Protein AF-E8MZC1-F1 (afdb_monomer_lite)

Sequence (386 aa):
MKSILRFLSVFVLGLSFLLSACAGIAPTPTPTPLPTETATPQPTPTPEPTSTPAPTPTPTVDPCATQPERWTFSLPVDPISKQPYPNFWMNLSPACALKNLEPWIAFSMMIQNGYSIQEAAQTLGLEDNPYLAPLKEGKPQKYVRWFGIEEQKVDGFNLPGRYYWWLPSMYLPVDVRFYYFDADTDRYEARLVLWGCARNVNAKLADGVSPEAQKVVFQAVCAVRKYYPGVQSSWWEQDLPEGTAGGFTRKHIPGKRAFEPDETQYGEGVHAAKPDQPAYAGMLYYAYIGDGQWYYIGEDNAFDLMGFDSVEEMEAALQRNLELVPGSQVWDLQWLKQTYGVDARPVPQEYRTMLDHYKSDPAFKALVDKALEIQGEYSDRYEDKK

Secondary structure (DSSP, 8-state):
--SSTTSTTSSSSSSSSS----PPPPPPPPPPPP----------PPPP--PPPPPPPPP---TT-S-GGG-EEE--B-TTT-SB---S-BEEESGGGGGGGHHHHHHHHHHTEEEEHHHHHHHTT-TTSTTTHHHHTTPPPPEEEEEEE--EEETTEEEPPEEEE--TTSS--TT-EEEEEETTT-S---EEEEEEEEEEEEEEEE-SS-S-PEEEEEEEEEEEEEEEES-EEEEEE-PPPTTSTT----PPPP--------TTS----TTB--TT-SEEEEEEEEEEEETTEEEEEEEESSSS-EEESSHHHHHHHHHHHHHHSTT---B-HHHHHHHH-PPPPPPPHHHHHHHHHHHH-HHHHHHHHHHHHHHHHHHHHHHTT-

Foldseek 3Di:
DPPPVPPVPPVVVPPPPPPDDDDDDDDDDDDDDDDDDDDDDDPDPDDDPDPDPDPDPDPPPDQLDLDLVSKDWAFFQQPVVRHGDQALFTFIPPPSLCVQVVLVVLLVVQLQQFDFNVRSCVLSVNCPPPQNVCLVVVFFGWAWQKKKQPFDQHPNDTHHIDIDGDFPDRRDRRQKGKHKAAPVVQDDWKKKKWQGKHAFMWTWIDRVPDPDTDIDTFRMKTKIKIKDFHQIWMWMFDQDDPPPPPRDGPTQADDSPPVPQPPPQEDPDPFAGDRPFRMKMWIWMWTSDTDSHIGTRHTDCHYRIGGDNDPVVSVVVVVSSCVRHDPMDIDGQVNSCVPRVDHRDGDDPVNVVSVVCCVPPPVSVVVSVVVVVVVVVVVVVVVVVD

Organism: Anaerolinea thermophila (strain DSM 14523 / JCM 11388 / NBRC 100420 / UNI-1) (NCBI:txid926569)

pLDDT: mean 77.74, std 16.81, range [31.05, 97.62]

Radius of gyration: 30.44 Å; chains: 1; bounding box: 88×64×90 Å

Structure (mmCIF, N/CA/C/O backbone):
data_AF-E8MZC1-F1
#
_entry.id   AF-E8MZC1-F1
#
loop_
_atom_site.group_PDB
_atom_site.id
_atom_site.type_symbol
_atom_site.label_atom_id
_atom_site.label_alt_id
_atom_site.label_comp_id
_atom_site.label_asym_id
_atom_site.label_entity_id
_atom_site.label_seq_id
_atom_site.pdbx_PDB_ins_code
_atom_site.Cartn_x
_atom_site.Cartn_y
_atom_site.Cartn_z
_atom_site.occupancy
_atom_site.B_iso_or_equiv
_atom_site.auth_seq_id
_atom_site.auth_comp_id
_atom_site.auth_asym_id
_atom_site.auth_atom_id
_atom_site.pdbx_PDB_model_num
ATOM 1 N N . MET A 1 1 ? -40.788 7.373 -44.738 1.00 46.66 1 MET A N 1
ATOM 2 C CA . MET A 1 1 ? -40.338 6.138 -44.059 1.00 46.66 1 MET A CA 1
ATOM 3 C C . MET A 1 1 ? -41.460 5.640 -43.152 1.00 46.66 1 MET A C 1
ATOM 5 O O . MET A 1 1 ? -41.596 6.100 -42.033 1.00 46.66 1 MET A O 1
ATOM 9 N N . LYS A 1 2 ? -42.350 4.799 -43.693 1.00 45.41 2 LYS A N 1
ATOM 10 C CA . LYS A 1 2 ? -43.638 4.382 -43.095 1.00 45.41 2 LYS A CA 1
ATOM 11 C C . LYS A 1 2 ? -43.658 2.883 -42.721 1.00 45.41 2 LYS A C 1
ATOM 13 O O . LYS A 1 2 ? -44.724 2.294 -42.608 1.00 45.41 2 LYS A O 1
ATOM 18 N N . SER A 1 3 ? -42.485 2.263 -42.545 1.00 51.41 3 SER A N 1
ATOM 19 C CA . SER A 1 3 ? -42.350 0.797 -42.435 1.00 51.41 3 SER A CA 1
ATOM 20 C C . SER A 1 3 ? -41.828 0.273 -41.089 1.00 51.41 3 SER A C 1
ATOM 22 O O . SER A 1 3 ? -41.766 -0.937 -40.913 1.00 51.41 3 SER A O 1
ATOM 24 N N . ILE A 1 4 ? -41.485 1.137 -40.127 1.00 49.75 4 ILE A N 1
ATOM 25 C CA . ILE A 1 4 ? -4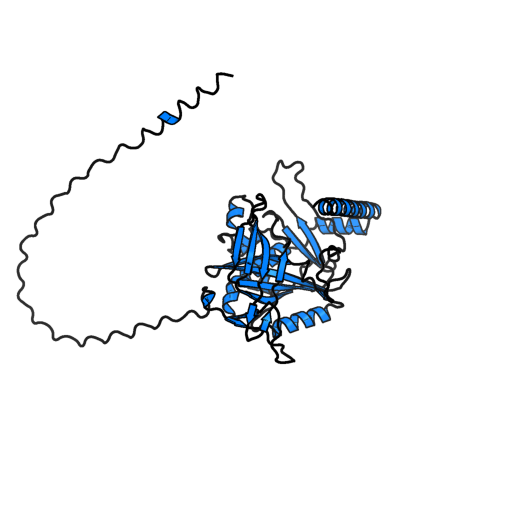0.963 0.704 -38.810 1.00 49.75 4 ILE A CA 1
ATOM 26 C C . ILE A 1 4 ? -42.061 0.686 -37.726 1.00 49.75 4 ILE A C 1
ATOM 28 O O . ILE A 1 4 ? -41.950 -0.014 -36.726 1.00 49.75 4 ILE A O 1
ATOM 32 N N . LEU A 1 5 ? -43.203 1.337 -37.970 1.00 44.84 5 LEU A N 1
ATOM 33 C CA . LEU A 1 5 ? -44.301 1.462 -37.000 1.00 44.84 5 LEU A CA 1
ATOM 34 C C . LEU A 1 5 ? -45.242 0.236 -36.928 1.00 44.84 5 LEU A C 1
ATOM 36 O O . LEU A 1 5 ? -46.257 0.285 -36.244 1.00 44.84 5 LEU A O 1
ATOM 40 N N . ARG A 1 6 ? -44.935 -0.864 -37.633 1.00 48.81 6 ARG A N 1
ATOM 41 C CA . ARG A 1 6 ? -45.749 -2.100 -37.630 1.00 48.81 6 ARG A CA 1
ATOM 42 C C . ARG A 1 6 ? -45.158 -3.252 -36.812 1.00 48.81 6 ARG A C 1
ATOM 44 O O . ARG A 1 6 ? -45.875 -4.210 -36.554 1.00 48.81 6 ARG A O 1
ATOM 51 N N . PHE A 1 7 ? -43.912 -3.148 -36.347 1.00 47.94 7 PHE A N 1
ATOM 52 C CA . PHE A 1 7 ? -43.284 -4.202 -35.535 1.00 47.94 7 PHE A CA 1
ATOM 53 C C . PHE A 1 7 ? -43.493 -4.043 -34.019 1.00 47.94 7 PHE A C 1
ATOM 55 O O . PHE A 1 7 ? -43.396 -5.020 -33.284 1.00 47.94 7 PHE A O 1
ATOM 62 N N . LEU A 1 8 ? -43.885 -2.856 -33.545 1.00 48.59 8 LEU A N 1
ATOM 63 C CA . LEU A 1 8 ? -44.157 -2.594 -32.123 1.00 48.59 8 LEU A CA 1
ATOM 64 C C . LEU A 1 8 ? -45.535 -3.083 -31.640 1.00 48.59 8 LEU A C 1
ATOM 66 O O . LEU A 1 8 ? -45.777 -3.130 -30.439 1.00 48.59 8 LEU A O 1
ATOM 70 N N . SER A 1 9 ? -46.427 -3.494 -32.547 1.00 45.75 9 SER A N 1
ATOM 71 C CA . SER A 1 9 ? -47.802 -3.877 -32.189 1.00 45.75 9 SER A CA 1
ATOM 72 C C . SER A 1 9 ? -48.004 -5.373 -31.909 1.00 45.75 9 SER A C 1
ATOM 74 O O . SER A 1 9 ? -49.088 -5.755 -31.479 1.00 45.75 9 SER A O 1
ATOM 76 N N . VAL A 1 10 ? -46.991 -6.219 -32.138 1.00 51.28 10 VAL A N 1
ATOM 77 C CA . VAL A 1 10 ? -47.081 -7.682 -31.930 1.00 51.28 10 VAL A CA 1
ATOM 78 C C . VAL A 1 10 ? -46.418 -8.124 -30.618 1.00 51.28 10 VAL A C 1
ATOM 80 O O . VAL A 1 10 ? -46.796 -9.147 -30.060 1.00 51.28 10 VAL A O 1
ATOM 83 N N . PHE A 1 11 ? -45.506 -7.328 -30.048 1.00 48.25 11 PHE A N 1
ATOM 84 C CA . PHE A 1 11 ? -44.816 -7.696 -28.801 1.00 48.25 11 PHE A CA 1
ATOM 85 C C . PHE A 1 11 ? -45.590 -7.338 -27.518 1.00 48.25 11 PHE A C 1
ATOM 87 O O . PHE A 1 11 ? -45.328 -7.907 -26.464 1.00 48.25 11 PHE A O 1
ATOM 94 N N . VAL A 1 12 ? -46.590 -6.451 -27.599 1.00 50.72 12 VAL A N 1
ATOM 95 C CA . VAL A 1 12 ? -47.402 -6.026 -26.436 1.00 50.72 12 VAL A CA 1
ATOM 96 C C . VAL A 1 12 ? -48.583 -6.977 -26.157 1.00 50.72 12 VAL A C 1
ATOM 98 O O . VAL A 1 12 ? -49.141 -6.962 -25.068 1.00 50.72 12 VAL A O 1
ATOM 101 N N . LEU A 1 13 ? -48.920 -7.881 -27.085 1.00 48.53 13 LEU A N 1
ATOM 102 C CA . LEU A 1 13 ? -49.998 -8.875 -26.923 1.00 48.53 13 LEU A CA 1
ATOM 103 C C . LEU A 1 13 ? -49.522 -10.252 -26.415 1.00 48.53 13 LEU A C 1
ATOM 105 O O . LEU A 1 13 ? -50.350 -11.121 -26.156 1.00 48.53 13 LEU A O 1
ATOM 109 N N . GLY A 1 14 ? -48.210 -10.454 -26.236 1.00 47.22 14 GLY A N 1
ATOM 110 C CA . GLY A 1 14 ? -47.628 -11.711 -25.738 1.00 47.22 14 GLY A CA 1
ATOM 111 C C . GLY A 1 14 ? -47.456 -11.795 -24.215 1.00 47.22 14 GLY A C 1
ATOM 112 O O . GLY A 1 14 ? -47.228 -12.880 -23.689 1.00 47.22 14 GLY A O 1
ATOM 113 N N . LEU A 1 15 ? -47.594 -10.679 -23.489 1.00 47.72 15 LEU A N 1
ATOM 114 C CA . LEU A 1 15 ? -47.349 -10.605 -22.039 1.00 47.72 15 LEU A CA 1
ATOM 115 C C . LEU A 1 15 ? -48.636 -10.657 -21.190 1.00 47.72 15 LEU A C 1
ATOM 117 O O . LEU A 1 15 ? -48.617 -10.339 -20.005 1.00 47.72 15 LEU A O 1
ATOM 121 N N . SER A 1 16 ? -49.765 -11.053 -21.787 1.00 49.75 16 SER A N 1
ATOM 122 C CA . SER A 1 16 ? -51.076 -11.115 -21.115 1.00 49.75 16 SER A CA 1
ATOM 123 C C . SER A 1 16 ? -51.612 -12.539 -20.914 1.00 49.75 16 SER A C 1
ATOM 125 O O . SER A 1 16 ? -52.768 -12.696 -20.538 1.00 49.75 16 SER A O 1
ATOM 127 N N . PHE A 1 17 ? -50.797 -13.582 -21.130 1.00 46.94 17 PHE A N 1
ATOM 128 C CA . PHE A 1 17 ? -51.248 -14.987 -21.106 1.00 46.94 17 PHE A CA 1
ATOM 129 C C . PHE A 1 17 ? -50.583 -15.885 -20.040 1.00 46.94 17 PHE A C 1
ATOM 131 O O . PHE A 1 17 ? -50.657 -17.105 -20.141 1.00 46.94 17 PHE A O 1
ATOM 138 N N . LEU A 1 18 ? -49.960 -15.312 -19.000 1.00 49.31 18 LEU A N 1
ATOM 139 C CA . LEU A 1 18 ? -49.282 -16.071 -17.924 1.00 49.31 18 LEU A CA 1
ATOM 140 C C . LEU A 1 18 ? -49.872 -15.865 -16.513 1.00 49.31 18 LEU A C 1
ATOM 142 O O . LEU A 1 18 ? -49.243 -16.218 -15.521 1.00 49.31 18 LEU A O 1
ATOM 146 N N . LEU A 1 19 ? -51.093 -15.336 -16.400 1.00 52.97 19 LEU A N 1
ATOM 147 C CA . LEU A 1 19 ? -51.801 -15.153 -15.121 1.00 52.97 19 LEU A CA 1
ATOM 148 C C . LEU A 1 19 ? -53.128 -15.922 -15.114 1.00 52.97 19 LEU A C 1
ATOM 150 O O . LEU A 1 19 ? -54.202 -15.338 -15.007 1.00 52.97 19 LEU A O 1
ATOM 154 N N . SER A 1 20 ? -53.075 -17.245 -15.262 1.00 57.31 20 SER A N 1
ATOM 155 C CA . SER A 1 20 ? -54.232 -18.092 -14.958 1.00 57.31 20 SER A CA 1
ATOM 156 C C . SER A 1 20 ? -53.811 -19.540 -14.736 1.00 57.31 20 SER A C 1
ATOM 158 O O . SER A 1 20 ? -53.676 -20.287 -15.697 1.00 57.31 20 SER A O 1
ATOM 160 N N . ALA A 1 21 ? -53.558 -19.907 -13.475 1.00 47.59 21 ALA A N 1
ATOM 161 C CA . ALA A 1 21 ? -53.802 -21.244 -12.919 1.00 47.59 21 ALA A CA 1
ATOM 162 C C . ALA A 1 21 ? -53.149 -21.379 -11.534 1.00 47.59 21 ALA A C 1
ATOM 164 O O . ALA A 1 21 ? -51.962 -21.663 -11.431 1.00 47.59 21 ALA A O 1
ATOM 165 N N . CYS A 1 22 ? -53.934 -21.251 -10.465 1.00 52.25 22 CYS A N 1
ATOM 166 C CA . CYS A 1 22 ? -53.943 -22.293 -9.439 1.00 52.25 22 CYS A CA 1
ATOM 167 C C . CYS A 1 22 ? -55.218 -22.164 -8.605 1.00 52.25 22 CYS A C 1
ATOM 169 O O . CYS A 1 22 ? -55.454 -21.166 -7.927 1.00 52.25 22 CYS A O 1
ATOM 171 N N . ALA A 1 23 ? -56.074 -23.167 -8.773 1.00 48.72 23 ALA A N 1
ATOM 172 C CA . ALA A 1 23 ? -57.385 -23.287 -8.173 1.00 48.72 23 ALA A CA 1
ATOM 173 C C . ALA A 1 23 ? -57.288 -23.752 -6.715 1.00 48.72 23 ALA A C 1
ATOM 175 O O . ALA A 1 23 ? -56.291 -24.333 -6.287 1.00 48.72 23 ALA A O 1
ATOM 176 N N . GLY A 1 24 ? -58.352 -23.464 -5.967 1.00 51.66 24 GLY A N 1
ATOM 177 C CA . GLY A 1 24 ? -58.441 -23.659 -4.529 1.00 51.66 24 GLY A CA 1
ATOM 178 C C . GLY A 1 24 ? -58.337 -25.116 -4.089 1.00 51.66 24 GLY A C 1
ATOM 179 O O . GLY A 1 24 ? -58.948 -26.015 -4.665 1.00 51.66 24 GLY A O 1
ATOM 180 N N . ILE A 1 25 ? -57.595 -25.310 -3.004 1.00 50.88 25 ILE A N 1
ATOM 181 C CA . ILE A 1 25 ? -57.568 -26.545 -2.228 1.00 50.88 25 ILE A CA 1
ATOM 182 C C . ILE A 1 25 ? -58.663 -26.424 -1.163 1.00 50.88 25 ILE A C 1
ATOM 184 O O . ILE A 1 25 ? -58.665 -25.493 -0.357 1.00 50.88 25 ILE A O 1
ATOM 188 N N . ALA A 1 26 ? -59.619 -27.351 -1.201 1.00 63.28 26 ALA A N 1
ATOM 189 C CA . ALA A 1 26 ? -60.688 -27.473 -0.220 1.00 63.28 26 ALA A CA 1
ATOM 190 C C . ALA A 1 26 ? -60.129 -27.965 1.132 1.00 63.28 26 ALA A C 1
ATOM 192 O O . ALA A 1 26 ? -59.286 -28.865 1.139 1.00 63.28 26 ALA A O 1
ATOM 193 N N . PRO A 1 27 ? -60.585 -27.422 2.277 1.00 58.12 27 PRO A N 1
ATOM 194 C CA . PRO A 1 27 ? -60.158 -27.902 3.584 1.00 58.12 27 PRO A CA 1
ATOM 195 C C . PRO A 1 27 ? -60.744 -29.291 3.872 1.00 58.12 27 PRO A C 1
ATOM 197 O O . PRO A 1 27 ? -61.958 -29.492 3.880 1.00 58.12 27 PRO A O 1
ATOM 200 N N . THR A 1 28 ? -59.855 -30.251 4.115 1.00 64.69 28 THR A N 1
ATOM 201 C CA . THR A 1 28 ? -60.167 -31.609 4.571 1.00 64.69 28 THR A CA 1
ATOM 202 C C . THR A 1 28 ? -60.816 -31.564 5.963 1.00 64.69 28 THR A C 1
ATOM 204 O O . THR A 1 28 ? -60.311 -30.846 6.829 1.00 64.69 28 THR A O 1
ATOM 207 N N . PRO A 1 29 ? -61.909 -32.308 6.225 1.00 60.03 29 PRO A N 1
ATOM 208 C CA . PRO A 1 29 ? -62.540 -32.331 7.540 1.00 60.03 29 PRO A CA 1
ATOM 209 C C . PRO A 1 29 ? -61.617 -32.957 8.591 1.00 60.03 29 PRO A C 1
ATOM 211 O O . PRO A 1 29 ? -61.135 -34.081 8.444 1.00 60.03 29 PRO A O 1
ATOM 214 N N . THR A 1 30 ? -61.396 -32.206 9.666 1.00 65.69 30 THR A N 1
ATOM 215 C CA . THR A 1 30 ? -60.653 -32.611 10.860 1.00 65.69 30 THR A CA 1
ATOM 216 C C . THR A 1 30 ? -61.373 -33.766 11.572 1.00 65.69 30 THR A C 1
ATOM 218 O O . THR A 1 30 ? -62.553 -33.615 11.901 1.00 65.69 30 THR A O 1
ATOM 221 N N . PRO A 1 31 ? -60.715 -34.907 11.851 1.00 63.06 31 PRO A N 1
ATOM 222 C CA . PRO A 1 31 ? -61.320 -35.977 12.635 1.00 63.06 31 PRO A CA 1
ATOM 223 C C . PRO A 1 31 ? -61.537 -35.533 14.087 1.00 63.06 31 PRO A C 1
ATOM 225 O O . PRO A 1 31 ? -60.642 -34.999 14.742 1.00 63.06 31 PRO A O 1
ATOM 228 N N . THR A 1 32 ? -62.751 -35.762 14.582 1.00 66.06 32 THR A N 1
ATOM 229 C CA . THR A 1 32 ? -63.151 -35.556 15.976 1.00 66.06 32 THR A CA 1
ATOM 230 C C . THR A 1 32 ? -62.392 -36.533 16.884 1.00 66.06 32 THR A C 1
ATOM 232 O O . THR A 1 32 ? -62.475 -37.741 16.651 1.00 66.06 32 THR A O 1
ATOM 235 N N . PRO A 1 33 ? -61.653 -36.065 17.907 1.00 61.47 33 PRO A N 1
ATOM 236 C CA . PRO A 1 33 ? -60.976 -36.959 18.835 1.00 61.47 33 PRO A CA 1
ATOM 237 C C . PRO A 1 33 ? -61.984 -37.719 19.710 1.00 61.47 33 PRO A C 1
ATOM 239 O O . PRO A 1 33 ? -62.950 -37.157 20.226 1.00 61.47 33 PRO A O 1
ATOM 242 N N . LEU A 1 34 ? -61.729 -39.020 19.838 1.00 61.16 34 LEU A N 1
ATOM 243 C CA . LEU A 1 34 ? -62.421 -39.984 20.692 1.00 61.16 34 LEU A CA 1
ATOM 244 C C . LEU A 1 34 ? -62.206 -39.623 22.180 1.00 61.16 34 LEU A C 1
ATOM 246 O O . LEU A 1 34 ? -61.116 -39.156 22.517 1.00 61.16 34 LEU A O 1
ATOM 250 N N . PRO A 1 35 ? -63.193 -39.828 23.076 1.00 59.31 35 PRO A N 1
ATOM 251 C CA . PRO A 1 35 ? -63.033 -39.564 24.503 1.00 59.31 35 PRO A CA 1
ATOM 252 C C . PRO A 1 35 ? -61.893 -40.403 25.086 1.00 59.31 35 PRO A C 1
ATOM 254 O O . PRO A 1 35 ? -61.948 -41.631 25.112 1.00 59.31 35 PRO A O 1
ATOM 257 N N . THR A 1 36 ? -60.852 -39.713 25.540 1.00 54.72 36 THR A N 1
ATOM 258 C CA . THR A 1 36 ? -59.717 -40.293 26.251 1.00 54.72 36 THR A CA 1
ATOM 259 C C . THR A 1 36 ? -60.158 -40.675 27.661 1.00 54.72 36 THR A C 1
ATOM 261 O O . THR A 1 36 ? -60.706 -39.845 28.387 1.00 54.72 36 THR A O 1
ATOM 264 N N . GLU A 1 37 ? -59.929 -41.929 28.050 1.00 60.34 37 GLU A N 1
ATOM 265 C CA . GLU A 1 37 ? -60.181 -42.413 29.404 1.00 60.34 37 GLU A CA 1
ATOM 266 C C . GLU A 1 37 ? -59.356 -41.616 30.422 1.00 60.34 37 GLU A C 1
ATOM 268 O O . GLU A 1 37 ? -58.132 -41.496 30.326 1.00 60.34 37 GLU A O 1
ATOM 273 N N . THR A 1 38 ? -60.053 -41.047 31.400 1.00 54.81 38 THR A N 1
ATOM 274 C CA . THR A 1 38 ? -59.473 -40.305 32.515 1.00 54.81 38 THR A CA 1
ATOM 275 C C . THR A 1 38 ? -58.695 -41.266 33.411 1.00 54.81 38 THR A C 1
ATOM 277 O O . THR A 1 38 ? -59.279 -41.975 34.230 1.00 54.81 38 THR A O 1
ATOM 280 N N . ALA A 1 39 ? -57.371 -41.291 33.262 1.00 62.50 39 ALA A N 1
ATOM 281 C CA . ALA A 1 39 ? -56.490 -41.997 34.179 1.00 62.50 39 ALA A CA 1
ATOM 282 C C . ALA A 1 39 ? -56.526 -41.343 35.570 1.00 62.50 39 ALA A C 1
ATOM 284 O O . ALA A 1 39 ? -56.410 -40.126 35.730 1.00 62.50 39 ALA A O 1
ATOM 285 N N . THR A 1 40 ? -56.702 -42.191 36.576 1.00 59.50 40 THR A N 1
ATOM 286 C CA . THR A 1 40 ? -56.679 -41.907 38.010 1.00 59.50 40 THR A CA 1
ATOM 287 C C . THR A 1 40 ? -55.409 -41.132 38.396 1.00 59.50 40 THR A C 1
ATOM 289 O O . THR A 1 40 ? -54.325 -41.510 37.946 1.00 59.50 40 THR A O 1
ATOM 292 N N . PRO A 1 41 ? -55.492 -40.072 39.226 1.00 55.03 41 PRO A N 1
ATOM 293 C CA . PRO A 1 41 ? -54.329 -39.268 39.585 1.00 55.03 41 PRO A CA 1
ATOM 294 C C . PRO A 1 41 ? -53.296 -40.120 40.328 1.00 55.03 41 PRO A C 1
ATOM 296 O O . PRO A 1 41 ? -53.527 -40.589 41.443 1.00 55.03 41 PRO A O 1
ATOM 299 N N . GLN A 1 42 ? -52.147 -40.316 39.686 1.00 65.75 42 GLN A N 1
ATOM 300 C CA . GLN A 1 42 ? -50.947 -40.835 40.326 1.00 65.75 42 GLN A CA 1
ATOM 301 C C . GLN A 1 42 ? -50.468 -39.798 41.360 1.00 65.75 42 GLN A C 1
ATOM 303 O O . GLN A 1 42 ? -50.523 -38.601 41.065 1.00 65.75 42 GLN A O 1
ATOM 308 N N . PRO A 1 43 ? -50.024 -40.214 42.563 1.00 62.44 43 PRO A N 1
ATOM 309 C CA . PRO A 1 43 ? -49.535 -39.297 43.586 1.00 62.44 43 PRO A CA 1
ATOM 310 C C . PRO A 1 43 ? -48.469 -38.368 43.009 1.00 62.44 43 PRO A C 1
ATOM 312 O O . PRO A 1 43 ? -47.467 -38.821 42.454 1.00 62.44 43 PRO A O 1
ATOM 315 N N . THR A 1 44 ? -48.724 -37.067 43.129 1.00 57.47 44 THR A N 1
ATOM 316 C CA . THR A 1 44 ? -47.832 -35.998 42.696 1.00 57.47 44 THR A CA 1
ATOM 317 C C . THR A 1 44 ? -46.494 -36.164 43.420 1.00 57.47 44 THR A C 1
ATOM 319 O O . THR A 1 44 ? -46.475 -36.070 44.652 1.00 57.47 44 THR A O 1
ATOM 322 N N . PRO A 1 45 ? -45.382 -36.445 42.717 1.00 68.12 45 PRO A N 1
ATOM 323 C CA . PRO A 1 45 ? -44.079 -36.470 43.355 1.00 68.12 45 PRO A CA 1
ATOM 324 C C . PRO A 1 45 ? -43.785 -35.077 43.915 1.00 68.12 45 PRO A C 1
ATOM 326 O O . PRO A 1 45 ? -44.013 -34.061 43.256 1.00 68.12 45 PRO A O 1
ATOM 329 N N . THR A 1 46 ? -43.324 -35.049 45.162 1.00 65.88 46 THR A N 1
ATOM 330 C CA . THR A 1 46 ? -42.819 -33.858 45.844 1.00 65.88 46 THR A CA 1
ATOM 331 C C . THR A 1 46 ? -41.869 -33.109 44.906 1.00 65.88 46 THR A C 1
ATOM 333 O O . THR A 1 46 ? -40.988 -33.762 44.342 1.00 65.88 46 THR A O 1
ATOM 336 N N . PRO A 1 47 ? -42.034 -31.786 44.702 1.00 64.06 47 PRO A N 1
ATOM 337 C CA . PRO A 1 47 ? -41.205 -31.035 43.772 1.00 64.06 47 PRO A CA 1
ATOM 338 C C . PRO A 1 47 ? -39.739 -31.196 44.163 1.00 64.06 47 PRO A C 1
ATOM 340 O O . PRO A 1 47 ? -39.322 -30.824 45.261 1.00 64.06 47 PRO A O 1
ATOM 343 N N . GLU A 1 48 ? -38.980 -31.805 43.259 1.00 68.88 48 GLU A N 1
ATOM 344 C CA . GLU A 1 48 ? -37.530 -31.847 43.324 1.00 68.88 48 GLU A CA 1
ATOM 345 C C . GLU A 1 48 ? -37.026 -30.393 43.336 1.00 68.88 48 GLU A C 1
ATOM 347 O O . GLU A 1 48 ? -37.598 -29.558 42.624 1.00 68.88 48 GLU A O 1
ATOM 352 N N . PRO A 1 49 ? -36.040 -30.039 44.181 1.00 71.56 49 PRO A N 1
ATOM 353 C CA . PRO A 1 49 ? -35.558 -28.669 44.291 1.00 71.56 49 PRO A CA 1
ATOM 354 C C . PRO A 1 49 ? -35.195 -28.147 42.904 1.00 71.56 49 PRO A C 1
ATOM 356 O O . PRO A 1 49 ? -34.281 -28.655 42.256 1.00 71.56 49 PRO A O 1
ATOM 359 N N . THR A 1 50 ? -35.941 -27.141 42.450 1.00 69.94 50 THR A N 1
ATOM 360 C CA . THR A 1 50 ? -35.718 -26.482 41.171 1.00 69.94 50 THR A CA 1
ATOM 361 C C . THR A 1 50 ? -34.296 -25.946 41.192 1.00 69.94 50 THR A C 1
ATOM 363 O O . THR A 1 50 ? -33.989 -25.025 41.950 1.00 69.94 50 THR A O 1
ATOM 366 N N . SER A 1 51 ? -33.409 -26.564 40.412 1.00 73.25 51 SER A N 1
ATOM 367 C CA . SER A 1 51 ? -32.031 -26.112 40.283 1.00 73.25 51 SER A CA 1
ATOM 368 C C . SER A 1 51 ? -32.065 -24.648 39.870 1.00 73.25 51 SER A C 1
ATOM 370 O O . SER A 1 51 ? -32.619 -24.323 38.816 1.00 73.25 51 SER A O 1
ATOM 372 N N . THR A 1 52 ? -31.515 -23.771 40.710 1.00 78.44 52 THR A N 1
ATOM 373 C CA . THR A 1 52 ? -31.311 -22.365 40.372 1.00 78.44 52 THR A CA 1
ATOM 374 C C . THR A 1 52 ? -30.692 -22.312 38.976 1.00 78.44 52 THR A C 1
ATOM 376 O O . THR A 1 52 ? -29.655 -22.955 38.779 1.00 78.44 52 THR A O 1
ATOM 379 N N . PRO A 1 53 ? -31.325 -21.640 37.994 1.00 76.50 53 PRO A N 1
ATOM 380 C CA . PRO A 1 53 ? -30.787 -21.585 36.646 1.00 76.50 53 PRO A CA 1
ATOM 381 C C . PRO A 1 53 ? -29.352 -21.076 36.731 1.00 76.50 53 PRO A C 1
ATOM 383 O O . PRO A 1 53 ? -29.080 -20.077 37.404 1.00 76.50 53 PRO A O 1
ATOM 386 N N . ALA A 1 54 ? -28.433 -21.816 36.108 1.00 78.69 54 ALA A N 1
ATOM 387 C CA . ALA A 1 54 ? -27.045 -21.399 36.019 1.00 78.69 54 ALA A CA 1
ATOM 388 C C . ALA A 1 54 ? -27.012 -19.957 35.485 1.00 78.69 54 ALA A C 1
ATOM 390 O O . ALA A 1 54 ? -27.803 -19.638 34.589 1.00 78.69 54 ALA A O 1
ATOM 391 N N . PRO A 1 55 ? -26.160 -19.077 36.042 1.00 80.69 55 PRO A N 1
ATOM 392 C CA . PRO A 1 55 ? -26.087 -17.700 35.584 1.00 80.69 55 PRO A CA 1
ATOM 393 C C . PRO A 1 55 ? -25.877 -17.701 34.072 1.00 80.69 55 PRO A C 1
ATOM 395 O O . PRO A 1 55 ? -24.962 -18.361 33.574 1.00 80.69 55 PRO A O 1
ATOM 398 N N . THR A 1 56 ? -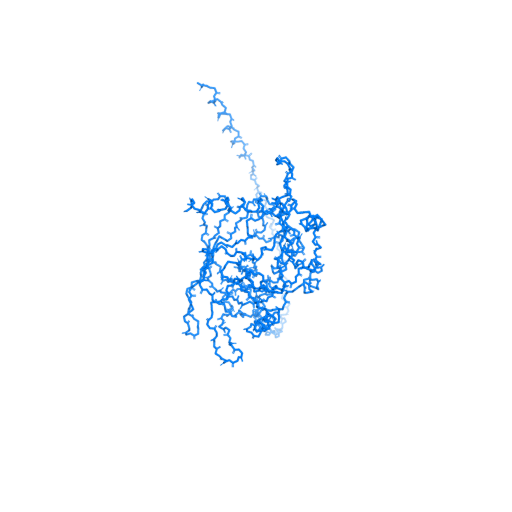26.751 -16.997 33.349 1.00 80.62 56 THR A N 1
ATOM 399 C CA . THR A 1 56 ? -26.598 -16.791 31.910 1.00 80.62 56 THR A CA 1
ATOM 400 C C . THR A 1 56 ? -25.182 -16.274 31.680 1.00 80.62 56 THR A C 1
ATOM 402 O O . THR A 1 56 ? -24.822 -15.268 32.301 1.00 80.62 56 THR A O 1
ATOM 405 N N . PRO A 1 57 ? -24.355 -16.952 30.865 1.00 78.81 57 PRO A N 1
ATOM 406 C CA . PRO A 1 57 ? -22.990 -16.512 30.647 1.00 78.81 57 PRO A CA 1
ATOM 407 C C . PRO A 1 57 ? -23.032 -15.077 30.134 1.00 78.81 57 PRO A C 1
ATOM 409 O O . PRO A 1 57 ? -23.702 -14.782 29.142 1.00 78.81 57 PRO A O 1
ATOM 412 N N . THR A 1 58 ? -22.347 -14.175 30.836 1.00 79.69 58 THR A N 1
ATOM 413 C CA . THR A 1 58 ? -22.125 -12.818 30.344 1.00 79.69 58 THR A CA 1
ATOM 414 C C . THR A 1 58 ? -21.488 -12.954 28.964 1.00 79.69 58 THR A C 1
ATOM 416 O O . THR A 1 58 ? -20.481 -13.664 28.858 1.00 79.69 58 THR A O 1
ATOM 419 N N . PRO A 1 59 ? -22.060 -12.349 27.905 1.00 77.25 59 PRO A N 1
ATOM 420 C CA . PRO A 1 59 ? -21.507 -12.477 26.567 1.00 77.25 59 PRO A CA 1
ATOM 421 C C . PRO A 1 59 ? -20.035 -12.082 26.621 1.00 77.25 59 PRO A C 1
ATOM 423 O O . PRO A 1 59 ? -19.690 -10.981 27.056 1.00 77.25 59 PRO A O 1
ATOM 426 N N . THR A 1 60 ? -19.161 -13.020 26.255 1.00 77.50 60 THR A N 1
ATOM 427 C CA . THR A 1 60 ? -17.733 -12.745 26.163 1.00 77.50 60 THR A CA 1
ATOM 428 C C . THR A 1 60 ? -17.565 -11.752 25.032 1.00 77.50 60 THR A C 1
ATOM 430 O O . THR A 1 60 ? -17.805 -12.058 23.867 1.00 77.50 60 THR A O 1
ATOM 433 N N . VAL A 1 61 ? -17.251 -10.521 25.409 1.00 70.50 61 VAL A N 1
ATOM 434 C CA . VAL A 1 61 ? -17.060 -9.427 24.476 1.00 70.50 61 VAL A CA 1
ATOM 435 C C . VAL A 1 61 ? -15.830 -9.759 23.636 1.00 70.50 61 VAL A C 1
ATOM 437 O O . VAL A 1 61 ? -14.725 -9.782 24.171 1.00 70.50 61 VAL A O 1
ATOM 440 N N . ASP A 1 62 ? -16.017 -10.014 22.338 1.00 75.88 62 ASP A N 1
ATOM 441 C CA . ASP A 1 62 ? -14.896 -10.182 21.414 1.00 75.88 62 ASP A CA 1
ATOM 442 C C . ASP A 1 62 ? -14.067 -8.885 21.442 1.00 75.88 62 ASP A C 1
ATOM 444 O O . ASP A 1 62 ? -14.611 -7.805 21.145 1.00 75.88 62 ASP A O 1
ATOM 448 N N . PRO A 1 63 ? -12.796 -8.932 21.883 1.00 64.69 63 PRO A N 1
ATOM 449 C CA . PRO A 1 63 ? -11.946 -7.752 21.904 1.00 64.69 63 PRO A CA 1
ATOM 450 C C . PRO A 1 63 ? -11.675 -7.245 20.486 1.00 64.69 63 PRO A C 1
ATOM 452 O O . PRO A 1 63 ? -11.476 -6.053 20.307 1.00 64.69 63 PRO A O 1
ATOM 455 N N . CYS A 1 64 ? -11.747 -8.106 19.474 1.00 72.44 64 CYS A N 1
ATOM 456 C CA . CYS A 1 64 ? -11.394 -7.821 18.089 1.00 72.44 64 CYS A CA 1
ATOM 457 C C . CYS A 1 64 ? -12.614 -7.539 17.222 1.00 72.44 64 CYS A C 1
ATOM 459 O O . CYS A 1 64 ? -12.604 -7.823 16.025 1.00 72.44 64 CYS A O 1
ATOM 461 N N . ALA A 1 65 ? -13.673 -7.007 17.836 1.00 66.31 65 ALA A N 1
ATOM 462 C CA . ALA A 1 65 ? -14.924 -6.772 17.148 1.00 66.31 65 ALA A CA 1
ATOM 463 C C . ALA A 1 65 ? -14.699 -6.016 15.835 1.00 66.31 65 ALA A C 1
ATOM 465 O O . ALA A 1 65 ? -14.032 -4.980 15.785 1.00 66.31 65 ALA A O 1
ATOM 466 N N . THR A 1 66 ? -15.354 -6.513 14.793 1.00 77.88 66 THR A N 1
ATOM 467 C CA . THR A 1 66 ? -15.502 -5.899 13.469 1.00 77.88 66 THR A CA 1
ATOM 468 C C . THR A 1 66 ? -16.336 -4.608 13.503 1.00 77.88 66 THR A C 1
ATOM 470 O O . THR A 1 66 ? -16.854 -4.157 12.489 1.00 77.88 66 THR A O 1
ATOM 473 N N . GLN A 1 67 ? -16.506 -4.013 14.680 1.00 85.44 67 GLN A N 1
ATOM 474 C CA . GLN A 1 67 ? -17.315 -2.833 14.941 1.00 85.44 67 GLN A CA 1
ATOM 475 C C . GLN A 1 67 ? -16.372 -1.676 15.262 1.00 85.44 67 GLN A C 1
ATOM 477 O O . GLN A 1 67 ? -15.820 -1.639 16.370 1.00 85.44 67 GLN A O 1
ATOM 482 N N . PRO A 1 68 ? -16.148 -0.740 14.326 1.00 87.50 68 PRO A N 1
ATOM 483 C CA . PRO A 1 68 ? -15.184 0.340 14.529 1.00 87.50 68 PRO A CA 1
ATOM 484 C C . PRO A 1 68 ? -15.533 1.304 15.651 1.00 87.50 68 PRO A C 1
ATOM 486 O O . PRO A 1 68 ? -14.655 2.007 16.142 1.00 87.50 68 PRO A O 1
ATOM 489 N N . GLU A 1 69 ? -16.778 1.295 16.129 1.00 88.31 69 GLU A N 1
ATOM 490 C CA . GLU A 1 69 ? -17.208 2.036 17.317 1.00 88.31 69 GLU A CA 1
ATOM 491 C C . GLU A 1 69 ? -16.457 1.591 18.581 1.00 88.31 69 GLU A C 1
ATOM 493 O O . GLU A 1 69 ? -16.429 2.309 19.579 1.00 88.31 69 GLU A O 1
ATOM 498 N N . ARG A 1 70 ? -15.855 0.397 18.548 1.00 88.94 70 ARG A N 1
ATOM 499 C CA . ARG A 1 70 ? -15.091 -0.187 19.652 1.00 88.94 70 ARG A CA 1
ATOM 500 C C . ARG A 1 70 ? -13.586 0.019 19.513 1.00 88.94 70 ARG A C 1
ATOM 502 O O . ARG A 1 70 ? -12.845 -0.401 20.401 1.00 88.94 70 ARG A O 1
ATOM 509 N N . TRP A 1 71 ? -13.133 0.631 18.422 1.00 92.44 71 TRP A N 1
ATOM 510 C CA . TRP A 1 71 ? -11.724 0.920 18.207 1.00 92.44 71 TRP A CA 1
ATOM 511 C C . TRP A 1 71 ? -11.342 2.255 18.837 1.00 92.44 71 TRP A C 1
ATOM 513 O O . TRP A 1 71 ? -12.113 3.217 18.832 1.00 92.44 71 TRP A O 1
ATOM 523 N N . THR A 1 72 ? -10.121 2.334 19.353 1.00 92.44 72 THR A N 1
ATOM 524 C CA . THR A 1 72 ? -9.540 3.585 19.834 1.00 92.44 72 THR A CA 1
ATOM 525 C C . THR A 1 72 ? -8.437 4.039 18.894 1.00 92.44 72 THR A C 1
ATOM 527 O O . THR A 1 72 ? -7.629 3.237 18.428 1.00 92.44 72 THR A O 1
ATOM 530 N N . PHE A 1 73 ? -8.411 5.344 18.640 1.00 93.50 73 PHE A N 1
ATOM 531 C CA . PHE A 1 73 ? -7.372 6.014 17.873 1.00 93.50 73 PHE A CA 1
ATOM 532 C C . PHE A 1 73 ? -6.619 6.930 18.830 1.00 93.50 73 PHE A C 1
ATOM 534 O O . PHE A 1 73 ? -7.232 7.811 19.435 1.00 93.50 73 PHE A O 1
ATOM 541 N N . SER A 1 74 ? -5.321 6.700 18.990 1.00 93.50 74 SER A N 1
ATOM 542 C CA . SER A 1 74 ? -4.462 7.480 19.885 1.00 93.50 74 SER A CA 1
ATOM 543 C C . SER A 1 74 ? -3.258 8.016 19.130 1.00 93.50 74 SER A C 1
ATOM 545 O O . SER A 1 74 ? -2.737 7.344 18.237 1.00 93.50 74 SER A O 1
ATOM 547 N N . LEU A 1 75 ? -2.778 9.198 19.509 1.00 92.81 75 LEU A N 1
ATOM 548 C CA . LEU A 1 75 ? -1.554 9.737 18.921 1.00 92.81 75 LEU A CA 1
ATOM 549 C C . LEU A 1 75 ? -0.367 8.797 19.192 1.00 92.81 75 LEU A C 1
ATOM 551 O O . LEU A 1 75 ? -0.257 8.267 20.305 1.00 92.81 75 LEU A O 1
ATOM 555 N N . PRO A 1 76 ? 0.531 8.586 18.212 1.00 91.19 76 PRO A N 1
ATOM 556 C CA . PRO A 1 76 ? 1.806 7.936 18.475 1.00 91.19 76 PRO A CA 1
ATOM 557 C C . PRO A 1 76 ? 2.576 8.731 19.532 1.00 91.19 76 PRO A C 1
ATOM 559 O O . PRO A 1 76 ? 2.497 9.960 19.571 1.00 91.19 76 PRO A O 1
ATOM 562 N N . VAL A 1 77 ? 3.323 8.047 20.395 1.00 90.06 77 VAL A N 1
ATOM 563 C CA . VAL A 1 77 ? 4.183 8.693 21.393 1.00 90.06 77 VAL A CA 1
ATOM 564 C C . VAL A 1 77 ? 5.622 8.508 20.952 1.00 90.06 77 VAL A C 1
ATOM 566 O O . VAL A 1 77 ? 6.075 7.378 20.782 1.00 90.06 77 VAL A O 1
ATOM 569 N N . ASP A 1 78 ? 6.340 9.614 20.779 1.00 86.31 78 ASP A N 1
ATOM 570 C CA . ASP A 1 78 ? 7.750 9.584 20.410 1.00 86.31 78 ASP A CA 1
ATOM 571 C C . ASP A 1 78 ? 8.552 8.837 21.497 1.00 86.31 78 ASP A C 1
ATOM 573 O O . ASP A 1 78 ? 8.481 9.193 22.684 1.00 86.31 78 ASP A O 1
ATOM 577 N N . PRO A 1 79 ? 9.313 7.787 21.137 1.00 81.81 79 PRO A N 1
ATOM 578 C CA . PRO A 1 79 ? 9.994 6.954 22.118 1.00 81.81 79 PRO A CA 1
ATOM 579 C C . PRO A 1 79 ? 11.113 7.693 22.863 1.00 81.81 79 PRO A C 1
ATOM 581 O O . PRO A 1 79 ? 11.454 7.278 23.974 1.00 81.81 79 PRO A O 1
ATOM 584 N N . ILE A 1 80 ? 11.654 8.778 22.307 1.00 85.38 80 ILE A N 1
ATOM 585 C CA . ILE A 1 80 ? 12.735 9.581 22.881 1.00 85.38 80 ILE A CA 1
ATOM 586 C C . ILE A 1 80 ? 12.155 10.691 23.760 1.00 85.38 80 ILE A C 1
ATOM 588 O O . ILE A 1 80 ? 12.465 10.762 24.948 1.00 85.38 80 ILE A O 1
ATOM 592 N N . SER A 1 81 ? 11.301 11.550 23.200 1.00 89.62 81 SER A N 1
ATOM 593 C CA . SER A 1 81 ? 10.774 12.720 23.921 1.00 89.62 81 SER A CA 1
ATOM 594 C C . SER A 1 81 ? 9.623 12.381 24.872 1.00 89.62 81 SER A C 1
ATOM 596 O O . SER A 1 81 ? 9.295 13.181 25.753 1.00 89.62 81 SER A O 1
ATOM 598 N N . LYS A 1 82 ? 9.006 11.202 24.702 1.00 90.44 82 LYS A N 1
ATOM 599 C CA . LYS A 1 82 ? 7.783 10.765 25.398 1.00 90.44 82 LYS A CA 1
ATOM 600 C C . LYS A 1 82 ? 6.598 11.714 25.207 1.00 90.44 82 LYS A C 1
ATOM 602 O O . LYS A 1 82 ? 5.642 11.662 25.978 1.00 90.44 82 LYS A O 1
ATOM 607 N N . GLN A 1 83 ? 6.657 12.576 24.196 1.00 89.62 83 GLN A N 1
ATOM 608 C CA . GLN A 1 83 ? 5.564 13.466 23.830 1.00 89.62 83 GLN A CA 1
ATOM 609 C C . GLN A 1 83 ? 4.711 12.828 22.730 1.00 89.62 83 GLN A C 1
ATOM 611 O O . GLN A 1 83 ? 5.238 12.059 21.918 1.00 89.62 83 GLN A O 1
ATOM 616 N N . PRO A 1 84 ? 3.407 13.146 22.668 1.00 87.81 84 PRO A N 1
ATOM 617 C CA . PRO A 1 84 ? 2.597 12.834 21.501 1.00 87.81 84 PRO A CA 1
ATOM 618 C C . PRO A 1 84 ? 3.257 13.400 20.241 1.00 87.81 84 PRO A C 1
ATOM 620 O O . PRO A 1 84 ? 3.715 14.542 20.240 1.00 87.81 84 PRO A O 1
ATOM 623 N N . TYR A 1 85 ? 3.305 12.600 19.183 1.00 83.31 85 TYR A N 1
ATOM 624 C CA . TYR A 1 85 ? 3.790 12.982 17.865 1.00 83.31 85 TYR A CA 1
ATOM 625 C C . TYR A 1 85 ? 2.572 13.365 17.012 1.00 83.31 85 TYR A C 1
ATOM 627 O O . TYR A 1 85 ? 1.890 12.474 16.498 1.00 83.31 85 TYR A O 1
ATOM 635 N N . PRO A 1 86 ? 2.219 14.664 16.912 1.00 76.69 86 PRO A N 1
ATOM 636 C CA . PRO A 1 86 ? 1.007 15.090 16.229 1.00 76.69 86 PRO A CA 1
ATOM 637 C C . PRO A 1 86 ? 1.173 14.911 14.719 1.00 76.69 86 PRO A C 1
ATOM 639 O O . PRO A 1 86 ? 1.694 15.772 14.013 1.00 76.69 86 PRO A O 1
ATOM 642 N N . ASN A 1 87 ? 0.699 13.779 14.221 1.00 81.50 87 ASN A N 1
ATOM 643 C CA . ASN A 1 87 ? 0.451 13.528 12.813 1.00 81.50 87 ASN A CA 1
ATOM 644 C C . ASN A 1 87 ? -1.028 13.120 12.654 1.00 81.50 87 ASN A C 1
ATOM 646 O O . ASN A 1 87 ? -1.721 12.812 13.621 1.00 81.50 87 ASN A O 1
ATOM 650 N N . PHE A 1 88 ? -1.540 13.124 11.429 1.00 85.88 88 PHE A N 1
ATOM 651 C CA . PHE A 1 88 ? -2.912 12.686 11.131 1.00 85.88 88 PHE A CA 1
ATOM 652 C C . PHE A 1 88 ? -3.048 11.145 11.091 1.00 85.88 88 PHE A C 1
ATOM 654 O O . PHE A 1 88 ? -4.134 10.637 10.817 1.00 85.88 88 PHE A O 1
ATOM 661 N N . TRP A 1 89 ? -1.975 10.398 11.391 1.00 92.19 89 TRP A N 1
ATOM 662 C CA . TRP A 1 89 ? -1.930 8.932 11.396 1.00 92.19 89 TRP A CA 1
ATOM 663 C C . TRP A 1 89 ? -1.824 8.385 12.823 1.00 92.19 89 TRP A C 1
ATOM 665 O O . TRP A 1 89 ? -0.760 8.339 13.428 1.00 92.19 89 TRP A O 1
ATOM 675 N N . MET A 1 90 ? -2.938 7.915 13.363 1.00 93.75 90 MET A N 1
ATOM 676 C CA . MET A 1 90 ? -3.032 7.470 14.751 1.00 93.75 90 MET A CA 1
ATOM 677 C C . MET A 1 90 ? -2.777 5.968 14.901 1.00 93.75 90 MET A C 1
ATOM 679 O O . MET A 1 90 ? -3.020 5.181 13.985 1.00 93.75 90 MET A O 1
ATOM 683 N N . ASN A 1 91 ? -2.367 5.551 16.095 1.00 93.81 91 ASN A N 1
ATOM 684 C CA . ASN A 1 91 ? -2.336 4.142 16.468 1.00 93.81 91 ASN A CA 1
ATOM 685 C C . ASN A 1 91 ? -3.770 3.621 16.624 1.00 93.81 91 ASN A C 1
ATOM 687 O O . ASN A 1 91 ? -4.565 4.206 17.363 1.00 93.81 91 ASN A O 1
ATOM 691 N N . LEU A 1 92 ? -4.084 2.522 15.933 1.00 93.12 92 LEU A N 1
ATOM 692 C CA . LEU A 1 92 ? -5.372 1.837 16.016 1.00 93.12 92 LEU A CA 1
ATOM 693 C C . LEU A 1 92 ? -5.300 0.706 17.046 1.00 93.12 92 LEU A C 1
ATOM 695 O O . LEU A 1 92 ? -4.440 -0.169 16.953 1.00 93.12 92 LEU A O 1
ATOM 699 N N . SER A 1 93 ? -6.225 0.700 18.003 1.00 91.19 93 SER A N 1
ATOM 700 C CA . SER A 1 93 ? -6.338 -0.344 19.022 1.00 91.19 93 SER A CA 1
ATOM 701 C C . SER A 1 93 ? -7.772 -0.892 19.097 1.00 91.19 93 SER A C 1
ATOM 703 O O . SER A 1 93 ? -8.720 -0.117 18.955 1.00 91.19 93 SER A O 1
ATOM 705 N N . PRO A 1 94 ? -7.957 -2.206 19.332 1.00 89.94 94 PRO A N 1
ATOM 706 C CA . PRO A 1 94 ? -6.905 -3.200 19.559 1.00 89.94 94 PRO A CA 1
ATOM 707 C C . PRO A 1 94 ? -6.207 -3.628 18.265 1.00 89.94 94 PRO A C 1
ATOM 709 O O . PRO A 1 94 ? -6.805 -3.606 17.194 1.00 89.94 94 PRO A O 1
ATOM 712 N N . ALA A 1 95 ? -4.950 -4.077 18.371 1.00 87.38 95 ALA A N 1
ATOM 713 C CA . ALA A 1 95 ? -4.123 -4.467 17.221 1.00 87.38 95 ALA A CA 1
ATOM 714 C C . ALA A 1 95 ? -4.787 -5.526 16.323 1.00 87.38 95 ALA A C 1
ATOM 716 O O . ALA A 1 95 ? -4.591 -5.543 15.112 1.00 87.38 95 ALA A O 1
ATOM 717 N N . CYS A 1 96 ? -5.641 -6.379 16.889 1.00 86.31 96 CYS A N 1
ATOM 718 C CA . CYS A 1 96 ? -6.373 -7.369 16.111 1.00 86.31 96 CYS A CA 1
ATOM 719 C C . CYS A 1 96 ? -7.421 -6.788 15.143 1.00 86.31 96 CYS A C 1
ATOM 721 O O . CYS A 1 96 ? -7.823 -7.505 14.231 1.00 86.31 96 CYS A O 1
ATOM 723 N N . ALA A 1 97 ? -7.804 -5.509 15.256 1.00 89.00 97 ALA A N 1
ATOM 724 C CA . ALA A 1 97 ? -8.590 -4.814 14.228 1.00 89.00 97 ALA A CA 1
ATOM 725 C C . ALA A 1 97 ? -7.872 -4.793 12.862 1.00 89.00 97 ALA A C 1
ATOM 727 O O . ALA A 1 97 ? -8.509 -4.766 11.809 1.00 89.00 97 ALA A O 1
ATOM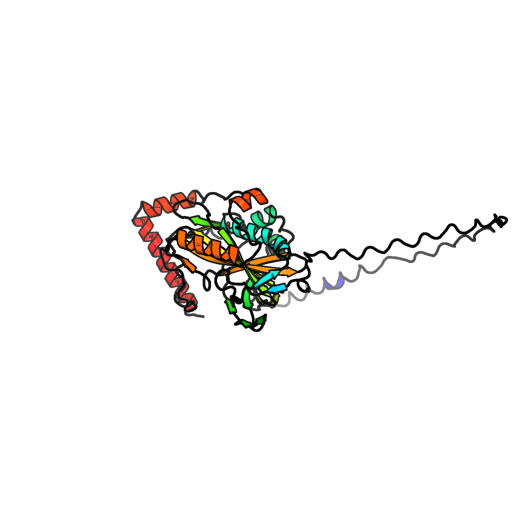 728 N N . LEU A 1 98 ? -6.538 -4.866 12.885 1.00 90.25 98 LEU A N 1
ATOM 729 C CA . LEU A 1 98 ? -5.674 -4.892 11.708 1.00 90.25 98 LEU A CA 1
ATOM 730 C C . LEU A 1 98 ? -5.412 -6.311 11.199 1.00 90.25 98 LEU A C 1
ATOM 732 O O . LEU A 1 98 ? -4.791 -6.475 10.158 1.00 90.25 98 LEU A O 1
ATOM 736 N N . LYS A 1 99 ? -5.878 -7.362 11.882 1.00 87.81 99 LYS A N 1
ATOM 737 C CA . LYS A 1 99 ? -5.587 -8.740 11.460 1.00 87.81 99 LYS A CA 1
ATOM 738 C C . LYS A 1 99 ? -6.099 -9.022 10.044 1.00 87.81 99 LYS A C 1
ATOM 740 O O . LYS A 1 99 ? -5.407 -9.622 9.233 1.00 87.81 99 LYS A O 1
ATOM 745 N N . ASN A 1 100 ? -7.285 -8.516 9.719 1.00 90.31 100 ASN A N 1
ATOM 746 C CA . ASN A 1 100 ? -7.884 -8.690 8.394 1.00 90.31 100 ASN A CA 1
ATOM 747 C C . ASN A 1 100 ? -7.331 -7.710 7.341 1.00 90.31 100 ASN A C 1
ATOM 749 O O . ASN A 1 100 ? -7.767 -7.739 6.190 1.00 90.31 100 ASN A O 1
ATOM 753 N N . LEU A 1 101 ? -6.391 -6.840 7.721 1.00 93.31 101 LEU A N 1
ATOM 754 C CA . LEU A 1 101 ? -5.638 -6.003 6.791 1.00 93.31 101 LEU A CA 1
ATOM 755 C C . LEU A 1 101 ? -4.510 -6.802 6.121 1.00 93.31 101 LEU A C 1
ATOM 757 O O . LEU A 1 101 ? -4.171 -6.534 4.972 1.00 93.31 101 LEU A O 1
ATOM 761 N N . GLU A 1 102 ? -3.953 -7.802 6.808 1.00 95.12 102 GLU A N 1
ATOM 762 C CA . GLU A 1 102 ? -2.816 -8.592 6.323 1.00 95.12 102 GLU A CA 1
ATOM 763 C C . GLU A 1 102 ? -3.042 -9.240 4.946 1.00 95.12 102 GLU A C 1
ATOM 765 O O . GLU A 1 102 ? -2.146 -9.122 4.108 1.00 95.12 102 GLU A O 1
ATOM 770 N N . PRO A 1 103 ? -4.207 -9.845 4.633 1.00 95.88 103 PRO A N 1
ATOM 771 C CA . PRO A 1 103 ? -4.459 -10.360 3.287 1.00 95.88 103 PRO A CA 1
ATOM 772 C C . PRO A 1 103 ? -4.393 -9.271 2.214 1.00 95.88 103 PRO A C 1
ATOM 774 O O . PRO A 1 103 ? -3.938 -9.521 1.106 1.00 95.88 103 PRO A O 1
ATOM 777 N N . TRP A 1 104 ? -4.786 -8.036 2.527 1.00 95.69 104 TRP A N 1
ATOM 778 C CA . TRP A 1 104 ? -4.699 -6.928 1.575 1.00 95.69 104 TRP A CA 1
ATOM 779 C C . TRP A 1 104 ? -3.278 -6.407 1.400 1.00 95.69 104 TRP A C 1
ATOM 781 O O . TRP A 1 104 ? -2.907 -5.997 0.303 1.00 95.69 104 TRP A O 1
ATOM 791 N N . ILE A 1 105 ? -2.462 -6.470 2.448 1.00 96.44 105 ILE A N 1
ATOM 792 C CA . ILE A 1 105 ? -1.031 -6.180 2.342 1.00 96.44 105 ILE A CA 1
ATOM 793 C C . ILE A 1 105 ? -0.355 -7.230 1.458 1.00 96.44 105 ILE A C 1
ATOM 795 O O . ILE A 1 105 ? 0.365 -6.868 0.527 1.00 96.44 105 ILE A O 1
ATOM 799 N N . ALA A 1 106 ? -0.653 -8.514 1.682 1.00 96.88 106 ALA A N 1
ATOM 800 C CA . ALA A 1 106 ? -0.185 -9.597 0.823 1.00 96.88 106 ALA A CA 1
ATOM 801 C C . ALA A 1 106 ? -0.638 -9.399 -0.630 1.00 96.88 106 ALA A C 1
ATOM 803 O O . ALA A 1 106 ? 0.168 -9.543 -1.542 1.00 96.88 106 ALA A O 1
ATOM 804 N N . PHE A 1 107 ? -1.892 -8.996 -0.847 1.00 95.25 107 PHE A N 1
ATOM 805 C CA . PHE A 1 107 ? -2.444 -8.714 -2.171 1.00 95.25 107 PHE A CA 1
ATOM 806 C C . PHE A 1 107 ? -1.654 -7.626 -2.905 1.00 95.25 107 PHE A C 1
ATOM 808 O O . PHE A 1 107 ? -1.210 -7.853 -4.030 1.00 95.25 107 PHE A O 1
ATOM 815 N N . SER A 1 108 ? -1.400 -6.483 -2.261 1.00 94.38 108 SER A N 1
ATOM 816 C CA . SER A 1 108 ? -0.586 -5.407 -2.840 1.00 94.38 108 SER A CA 1
ATOM 817 C C . SER A 1 108 ? 0.835 -5.879 -3.154 1.00 94.38 108 SER A C 1
ATOM 819 O O . SER A 1 108 ? 1.352 -5.604 -4.234 1.00 94.38 108 SER A O 1
ATOM 821 N N . MET A 1 109 ? 1.459 -6.636 -2.245 1.00 95.12 109 MET A N 1
ATOM 822 C CA . MET A 1 109 ? 2.804 -7.181 -2.457 1.00 95.12 109 MET A CA 1
ATOM 823 C C . MET A 1 109 ? 2.850 -8.171 -3.622 1.00 95.12 109 MET A C 1
ATOM 825 O O . MET A 1 109 ? 3.778 -8.117 -4.419 1.00 95.12 109 MET A O 1
ATOM 829 N N . MET A 1 110 ? 1.849 -9.045 -3.753 1.00 95.31 110 MET A N 1
ATOM 830 C CA . MET A 1 110 ? 1.734 -9.977 -4.875 1.00 95.31 110 MET A CA 1
ATOM 831 C C . MET A 1 110 ? 1.599 -9.233 -6.201 1.00 95.31 110 MET A C 1
ATOM 833 O O . MET A 1 110 ? 2.324 -9.542 -7.145 1.00 95.31 110 MET A O 1
ATOM 837 N N . ILE A 1 111 ? 0.723 -8.226 -6.269 1.00 92.19 111 ILE A N 1
ATOM 838 C CA . ILE A 1 111 ? 0.544 -7.429 -7.490 1.00 92.19 111 ILE A CA 1
ATOM 839 C C . ILE A 1 111 ? 1.852 -6.766 -7.894 1.00 92.19 111 ILE A C 1
ATOM 841 O O . ILE A 1 111 ? 2.202 -6.805 -9.066 1.00 92.19 111 ILE A O 1
ATOM 845 N N . GLN A 1 112 ? 2.590 -6.217 -6.925 1.00 90.19 112 GLN A N 1
ATOM 846 C CA . GLN A 1 112 ? 3.899 -5.601 -7.136 1.00 90.19 112 GLN A CA 1
ATOM 847 C C . GLN A 1 112 ? 5.023 -6.609 -7.450 1.00 90.19 112 GLN A C 1
ATOM 849 O O . GLN A 1 112 ? 6.144 -6.205 -7.766 1.00 90.19 112 GLN A O 1
ATOM 854 N N . ASN A 1 113 ? 4.727 -7.908 -7.378 1.00 92.00 113 ASN A N 1
ATOM 855 C CA . ASN A 1 113 ? 5.645 -9.020 -7.593 1.00 92.00 113 ASN A CA 1
ATOM 856 C C . ASN A 1 113 ? 5.190 -9.940 -8.744 1.00 92.00 113 ASN A C 1
ATOM 858 O O . ASN A 1 113 ? 5.327 -11.161 -8.713 1.00 92.00 113 ASN A O 1
ATOM 862 N N . GLY A 1 114 ? 4.593 -9.351 -9.772 1.00 90.94 114 GLY A N 1
ATOM 863 C CA . GLY A 1 114 ? 4.301 -9.997 -11.045 1.00 90.94 114 GLY A CA 1
ATOM 864 C C . GLY A 1 114 ? 3.055 -10.871 -11.051 1.00 90.94 114 GLY A C 1
ATOM 865 O O . GLY A 1 114 ? 2.815 -11.577 -12.034 1.00 90.94 114 GLY A O 1
ATOM 866 N N . TYR A 1 115 ? 2.276 -10.882 -9.971 1.00 93.06 115 TYR A N 1
ATOM 867 C CA . TYR A 1 115 ? 0.963 -11.512 -9.969 1.00 93.06 115 TYR A CA 1
ATOM 868 C C . TYR A 1 115 ? -0.063 -10.537 -10.539 1.00 93.06 115 TYR A C 1
ATOM 870 O O . TYR A 1 115 ? -0.009 -9.333 -10.296 1.00 93.06 115 TYR A O 1
ATOM 878 N N . SER A 1 116 ? -1.010 -11.061 -11.306 1.00 89.94 116 SER A N 1
ATOM 879 C CA . SER A 1 116 ? -2.195 -10.299 -11.692 1.00 89.94 116 SER A CA 1
ATOM 880 C C . SER A 1 116 ? -3.112 -10.085 -10.484 1.00 89.94 116 SER A C 1
ATOM 882 O O . SER A 1 116 ? -3.043 -10.820 -9.490 1.00 89.94 116 SER A O 1
ATOM 884 N N . ILE A 1 117 ? -4.022 -9.114 -10.582 1.00 87.88 117 ILE A N 1
ATOM 885 C CA . ILE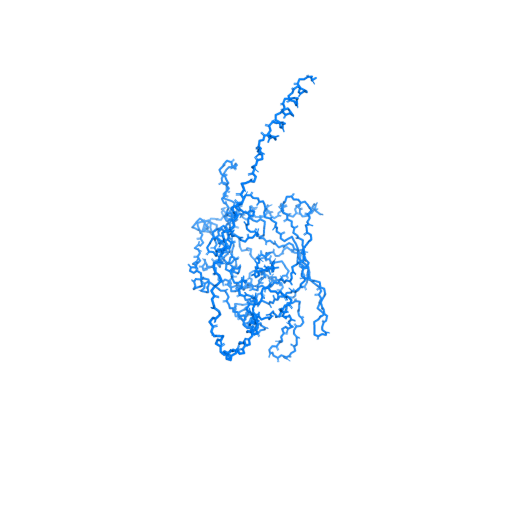 A 1 117 ? -5.043 -8.869 -9.553 1.00 87.88 117 ILE A CA 1
ATOM 886 C C . ILE A 1 117 ? -5.869 -10.138 -9.305 1.00 87.88 117 ILE A C 1
ATOM 888 O O . ILE A 1 117 ? -6.162 -10.478 -8.158 1.00 87.88 117 ILE A O 1
ATOM 892 N N . GLN A 1 118 ? -6.220 -10.859 -10.374 1.00 88.12 118 GLN A N 1
ATOM 893 C CA . GLN A 1 118 ? -6.997 -12.093 -10.281 1.00 88.12 118 GLN A CA 1
ATOM 894 C C . GLN A 1 118 ? -6.238 -13.205 -9.547 1.00 88.12 118 GLN A C 1
ATOM 896 O O . GLN A 1 118 ? -6.795 -13.819 -8.639 1.00 88.12 118 GLN A O 1
ATOM 901 N N . GLU A 1 119 ? -4.974 -13.449 -9.904 1.00 92.62 119 GLU A N 1
ATOM 902 C CA . GLU A 1 119 ? -4.146 -14.471 -9.248 1.00 92.62 119 GLU A CA 1
ATOM 903 C C . GLU A 1 119 ? -3.950 -14.158 -7.760 1.00 92.62 119 GLU A C 1
ATOM 905 O O . GLU A 1 119 ? -4.087 -15.049 -6.920 1.00 92.62 119 GLU A O 1
ATOM 910 N N . ALA A 1 120 ? -3.672 -12.894 -7.422 1.00 94.25 120 ALA A N 1
ATOM 911 C CA . ALA A 1 120 ? -3.522 -12.459 -6.037 1.00 94.25 120 ALA A CA 1
ATOM 912 C C . ALA A 1 120 ? -4.823 -12.645 -5.242 1.00 94.25 120 ALA A C 1
ATOM 914 O O . ALA A 1 120 ? -4.807 -13.209 -4.148 1.00 94.25 120 ALA A O 1
ATOM 915 N N . ALA A 1 121 ? -5.964 -12.240 -5.807 1.00 92.56 121 ALA A N 1
ATOM 916 C CA . ALA A 1 121 ? -7.263 -12.387 -5.161 1.00 92.56 121 ALA A CA 1
ATOM 917 C C . ALA A 1 121 ? -7.626 -13.852 -4.879 1.00 92.56 121 ALA A C 1
ATOM 919 O O . ALA A 1 121 ? -8.071 -14.167 -3.778 1.00 92.56 121 ALA A O 1
ATOM 920 N N . GLN A 1 122 ? -7.417 -14.737 -5.856 1.00 93.06 122 GLN A N 1
ATOM 921 C CA . GLN A 1 122 ? -7.687 -16.171 -5.721 1.00 93.06 122 GLN A CA 1
ATOM 922 C C . GLN A 1 122 ? -6.776 -16.811 -4.672 1.00 93.06 122 GLN A C 1
ATOM 924 O O . GLN A 1 122 ? -7.243 -17.519 -3.784 1.00 93.06 122 GLN A O 1
ATOM 929 N N . THR A 1 123 ? -5.475 -16.513 -4.728 1.00 95.88 123 THR A N 1
ATOM 930 C CA . THR A 1 123 ? -4.479 -17.080 -3.803 1.00 95.88 123 THR A CA 1
ATOM 931 C C . THR A 1 123 ? -4.773 -16.718 -2.347 1.00 95.88 123 THR A C 1
ATOM 933 O O . THR A 1 123 ? -4.550 -17.521 -1.445 1.00 95.88 123 THR A O 1
ATOM 936 N N . LEU A 1 124 ? -5.298 -15.515 -2.117 1.00 95.44 124 LEU A N 1
ATOM 937 C CA . LEU A 1 124 ? -5.544 -14.972 -0.782 1.00 95.44 124 LEU A CA 1
ATOM 938 C C . LEU A 1 124 ? -6.993 -15.158 -0.306 1.00 95.44 124 LEU A C 1
ATOM 940 O O . LEU A 1 124 ? -7.341 -14.682 0.773 1.00 95.44 124 LEU A O 1
ATOM 944 N N . GLY A 1 125 ? -7.849 -15.818 -1.098 1.00 93.38 125 GLY A N 1
ATOM 945 C CA . GLY A 1 125 ? -9.267 -16.000 -0.774 1.00 93.38 125 GLY A CA 1
ATOM 946 C C . GLY A 1 125 ? -10.059 -14.686 -0.719 1.00 93.38 125 GLY A C 1
ATOM 947 O O . GLY A 1 125 ? -11.031 -14.572 0.024 1.00 93.38 125 GLY A O 1
ATOM 948 N N . LEU A 1 126 ? -9.639 -13.673 -1.481 1.00 91.62 126 LEU A N 1
ATOM 949 C CA . LEU A 1 126 ? -10.281 -12.354 -1.551 1.00 91.62 126 LEU A CA 1
ATOM 950 C C . LEU A 1 126 ? -11.315 -12.253 -2.678 1.00 91.62 126 LEU A C 1
ATOM 952 O O . LEU A 1 126 ? -11.976 -11.232 -2.822 1.00 91.62 126 LEU A O 1
ATOM 956 N N . GLU A 1 127 ? -11.469 -13.293 -3.489 1.00 87.06 127 GLU A N 1
ATOM 957 C CA . GLU A 1 127 ? -12.299 -13.299 -4.697 1.00 87.06 127 GLU A CA 1
ATOM 958 C C . GLU A 1 127 ? -13.779 -12.958 -4.470 1.00 87.06 127 GLU A C 1
ATOM 960 O O . GLU A 1 127 ? -14.423 -12.403 -5.361 1.00 87.06 127 GLU A O 1
ATOM 965 N N . ASP A 1 128 ? -14.323 -13.262 -3.295 1.00 86.38 128 ASP A N 1
ATOM 966 C CA . ASP A 1 128 ? -15.705 -12.932 -2.927 1.00 86.38 128 ASP A CA 1
ATOM 967 C C . ASP A 1 128 ? -15.837 -11.562 -2.254 1.00 86.38 128 ASP A C 1
ATOM 969 O O . ASP A 1 128 ? -16.934 -11.153 -1.869 1.00 86.38 128 ASP A O 1
ATOM 973 N N . ASN A 1 129 ? -14.737 -10.812 -2.133 1.00 86.06 129 ASN A N 1
ATOM 974 C CA . ASN A 1 129 ? -14.803 -9.444 -1.658 1.00 86.06 129 ASN A CA 1
ATOM 975 C C . ASN A 1 129 ? -15.635 -8.598 -2.647 1.00 86.06 129 ASN A C 1
ATOM 977 O O . ASN A 1 129 ? -15.321 -8.580 -3.843 1.00 86.06 129 ASN A O 1
ATOM 981 N N . PRO A 1 130 ? -16.654 -7.851 -2.176 1.00 82.19 130 PRO A N 1
ATOM 982 C CA . PRO A 1 130 ? -17.522 -7.047 -3.039 1.00 82.19 130 PRO A CA 1
ATOM 983 C C . PRO A 1 130 ? -16.771 -6.073 -3.950 1.00 82.19 130 PRO A C 1
ATOM 985 O O . PRO A 1 130 ? -17.248 -5.745 -5.034 1.00 82.19 130 PRO A O 1
ATOM 988 N N . TYR A 1 131 ? -15.584 -5.628 -3.537 1.00 77.44 131 TYR A N 1
ATOM 989 C CA . TYR A 1 131 ? -14.742 -4.759 -4.344 1.00 77.44 131 TYR A CA 1
ATOM 990 C C . TYR A 1 131 ? -14.189 -5.450 -5.602 1.00 77.44 131 TYR A C 1
ATOM 992 O O . TYR A 1 131 ? -14.044 -4.837 -6.662 1.00 77.44 131 TYR A O 1
ATOM 1000 N N . LEU A 1 132 ? -13.878 -6.740 -5.499 1.00 83.00 132 LEU A N 1
ATOM 1001 C CA . LEU A 1 132 ? -13.345 -7.537 -6.600 1.00 83.00 132 LEU A CA 1
ATOM 1002 C C . LEU A 1 132 ? -14.467 -8.177 -7.434 1.00 83.00 132 LEU A C 1
ATOM 1004 O O . LEU A 1 132 ? -14.203 -8.679 -8.522 1.00 83.00 132 LEU A O 1
ATOM 1008 N N . ALA A 1 133 ? -15.729 -8.096 -6.998 1.00 81.69 133 ALA A N 1
ATOM 1009 C CA . ALA A 1 133 ? -16.872 -8.641 -7.733 1.00 81.69 133 ALA A CA 1
ATOM 1010 C C . ALA A 1 133 ? -17.016 -8.094 -9.172 1.00 81.69 133 ALA A C 1
ATOM 1012 O O . ALA A 1 133 ? -17.194 -8.910 -10.080 1.00 81.69 133 ALA A O 1
ATOM 1013 N N . PRO A 1 134 ? -16.855 -6.777 -9.448 1.00 79.50 134 PRO A N 1
ATOM 1014 C CA . PRO A 1 134 ? -16.877 -6.263 -10.820 1.00 79.50 134 PRO A CA 1
ATOM 1015 C C . PRO A 1 134 ? -15.852 -6.933 -11.744 1.00 79.50 134 PRO A C 1
ATOM 1017 O O . PRO A 1 134 ? -16.108 -7.048 -12.940 1.00 79.50 134 PRO A O 1
ATOM 1020 N N . LEU A 1 135 ? -14.738 -7.440 -11.199 1.00 73.50 135 LEU A N 1
ATOM 1021 C CA . LEU A 1 135 ? -13.710 -8.132 -11.980 1.00 73.50 135 LEU A CA 1
ATOM 1022 C C . LEU A 1 135 ? -14.202 -9.439 -12.566 1.00 73.50 135 LEU A C 1
ATOM 1024 O O . LEU A 1 135 ? -13.958 -9.716 -13.737 1.00 73.50 135 LEU A O 1
ATOM 1028 N N . LYS A 1 136 ? -14.941 -10.214 -11.768 1.00 73.19 136 LYS A N 1
ATOM 1029 C CA . LYS A 1 136 ? -15.550 -11.470 -12.218 1.00 73.19 136 LYS A CA 1
ATOM 1030 C C . LYS A 1 136 ? -16.555 -11.232 -13.349 1.00 73.19 136 LYS A C 1
ATOM 1032 O O . LYS A 1 136 ? -16.787 -12.115 -14.166 1.00 73.19 136 LYS A O 1
ATOM 1037 N N . GLU A 1 137 ? -17.136 -10.035 -13.402 1.00 79.19 137 GLU A N 1
ATOM 1038 C CA . GLU A 1 137 ? -18.159 -9.645 -14.372 1.00 79.19 137 GLU A CA 1
ATOM 1039 C C . GLU A 1 137 ? -17.602 -8.875 -15.583 1.00 79.19 137 GLU A C 1
ATOM 1041 O O . GLU A 1 137 ? -18.379 -8.459 -16.443 1.00 79.19 137 GLU A O 1
ATOM 1046 N N . GLY A 1 138 ? -16.283 -8.645 -15.656 1.00 71.56 138 GLY A N 1
ATOM 1047 C CA . GLY A 1 138 ? -15.664 -7.828 -16.707 1.00 71.56 138 GLY A CA 1
ATOM 1048 C C . GLY A 1 138 ? -16.108 -6.359 -16.682 1.00 71.56 138 GLY A C 1
ATOM 1049 O O . GLY A 1 138 ? -16.069 -5.676 -17.706 1.00 71.56 138 GLY A O 1
ATOM 1050 N N . LYS A 1 139 ? -16.580 -5.873 -15.528 1.00 72.38 139 LYS A N 1
ATOM 1051 C CA . LYS A 1 139 ? -17.021 -4.491 -15.332 1.00 72.38 139 LYS A CA 1
ATOM 1052 C C . LYS A 1 139 ? -15.871 -3.628 -14.799 1.00 72.38 139 LYS A C 1
ATOM 1054 O O . LYS A 1 139 ? -15.047 -4.127 -14.031 1.00 72.38 139 LYS A O 1
ATOM 1059 N N . PRO A 1 140 ? -15.833 -2.327 -15.143 1.00 67.12 140 PRO A N 1
ATOM 1060 C CA . PRO A 1 140 ? -14.875 -1.392 -14.561 1.00 67.12 140 PRO A CA 1
ATOM 1061 C C . PRO A 1 140 ? -14.950 -1.395 -13.031 1.00 67.12 140 PRO A C 1
ATOM 1063 O O . PRO A 1 140 ? -16.045 -1.376 -12.458 1.00 67.12 140 PRO A O 1
ATOM 1066 N N . GLN A 1 141 ? -13.796 -1.397 -12.361 1.00 73.44 141 GLN A N 1
ATOM 1067 C CA . GLN A 1 141 ? -13.763 -1.206 -10.913 1.00 73.44 141 GLN A CA 1
ATOM 1068 C C . GLN A 1 141 ? -14.051 0.242 -10.556 1.00 73.44 141 GLN A C 1
ATOM 1070 O O . GLN A 1 141 ? -13.532 1.171 -11.176 1.00 73.44 141 GLN A O 1
ATOM 1075 N N . LYS A 1 142 ? -14.831 0.426 -9.489 1.00 77.44 142 LYS A N 1
ATOM 1076 C CA . LYS A 1 142 ? -14.850 1.704 -8.788 1.00 77.44 142 LYS A CA 1
ATOM 1077 C C . LYS A 1 142 ? -13.540 1.857 -8.045 1.00 77.44 142 LYS A C 1
ATOM 1079 O O . LYS A 1 142 ? -13.285 1.056 -7.167 1.00 77.44 142 LYS A O 1
ATOM 1084 N N . TYR A 1 143 ? -12.781 2.901 -8.315 1.00 82.38 143 TYR A N 1
ATOM 1085 C CA . TYR A 1 143 ? -11.566 3.220 -7.583 1.00 82.38 143 TYR A CA 1
ATOM 1086 C C . TYR A 1 143 ? -11.717 4.511 -6.778 1.00 82.38 143 TYR A C 1
ATOM 1088 O O . TYR A 1 143 ? -12.569 5.360 -7.061 1.00 82.38 143 TYR A O 1
ATOM 1096 N N . VAL A 1 144 ? -10.870 4.681 -5.764 1.00 85.06 144 VAL A N 1
ATOM 1097 C CA . VAL A 1 144 ? -10.773 5.923 -4.997 1.00 85.06 144 VAL A CA 1
ATOM 1098 C C . VAL A 1 144 ? -10.005 6.941 -5.831 1.00 85.06 144 VAL A C 1
ATOM 1100 O O . VAL A 1 144 ? -8.808 6.820 -6.059 1.00 85.06 144 VAL A O 1
ATOM 1103 N N . ARG A 1 145 ? -10.703 7.973 -6.310 1.00 82.69 145 ARG A N 1
ATOM 1104 C CA . ARG A 1 145 ? -10.078 9.065 -7.070 1.00 82.69 145 ARG A CA 1
ATOM 1105 C C . ARG A 1 145 ? -9.277 9.992 -6.157 1.00 82.69 145 ARG A C 1
ATOM 1107 O O . ARG A 1 145 ? -8.249 10.530 -6.563 1.00 82.69 145 ARG A O 1
ATOM 1114 N N . TRP A 1 146 ? -9.812 10.226 -4.964 1.00 86.88 146 TRP A N 1
ATOM 1115 C CA . TRP A 1 146 ? -9.170 10.967 -3.888 1.00 86.88 146 TRP A CA 1
ATOM 1116 C C . TRP A 1 146 ? -9.818 10.618 -2.551 1.00 86.88 146 TRP A C 1
ATOM 1118 O O . TRP A 1 146 ? -11.000 10.250 -2.504 1.00 86.88 146 TRP A O 1
ATOM 1128 N N . PHE A 1 147 ? -9.072 10.807 -1.467 1.00 90.38 147 PHE A N 1
ATOM 1129 C CA . PHE A 1 147 ? -9.618 10.842 -0.116 1.00 90.38 147 PHE A CA 1
ATOM 1130 C C . PHE A 1 147 ? -9.052 12.019 0.684 1.00 90.38 147 PHE A C 1
ATOM 1132 O O . PHE A 1 147 ? -7.986 12.549 0.394 1.00 90.38 147 PHE A O 1
ATOM 1139 N N . GLY A 1 148 ? -9.828 12.481 1.653 1.00 91.00 148 GLY A N 1
ATOM 1140 C CA . GLY A 1 148 ? -9.518 13.586 2.537 1.00 91.00 148 GLY A CA 1
ATOM 1141 C C . GLY A 1 148 ? -9.707 13.150 3.978 1.00 91.00 148 GLY A C 1
ATOM 1142 O O . GLY A 1 148 ? -10.777 12.676 4.369 1.00 91.00 148 GLY A O 1
ATOM 1143 N N . ILE A 1 149 ? -8.658 13.323 4.763 1.00 91.50 149 ILE A N 1
ATOM 1144 C CA . ILE A 1 149 ? -8.698 13.264 6.214 1.00 91.50 149 ILE A CA 1
ATOM 1145 C C . ILE A 1 149 ? -9.061 14.675 6.666 1.00 91.50 149 ILE A C 1
ATOM 1147 O O . ILE A 1 149 ? -8.312 15.618 6.420 1.00 91.50 149 ILE A O 1
ATOM 1151 N N . GLU A 1 150 ? -10.236 14.843 7.262 1.00 89.94 150 GLU A N 1
ATOM 1152 C CA . GLU A 1 150 ? -10.636 16.141 7.809 1.00 89.94 150 GLU A CA 1
ATOM 1153 C C . GLU A 1 150 ? -9.816 16.492 9.053 1.00 89.94 150 GLU A C 1
ATOM 1155 O O . GLU A 1 150 ? -9.188 15.623 9.660 1.00 89.94 150 GLU A O 1
ATOM 1160 N N . GLU A 1 151 ? -9.829 17.770 9.433 1.00 90.19 151 GLU A N 1
ATOM 1161 C CA . GLU A 1 151 ? -9.230 18.222 10.687 1.00 90.19 151 GLU A CA 1
ATOM 1162 C C . GLU A 1 151 ? -9.837 17.454 11.869 1.00 90.19 151 GLU A C 1
ATOM 1164 O O . GLU A 1 151 ? -11.057 17.295 11.967 1.00 90.19 151 GLU A O 1
ATOM 1169 N N . GLN A 1 152 ? -8.988 16.962 12.772 1.00 87.56 152 GLN A N 1
ATOM 1170 C CA . GLN A 1 152 ? -9.435 16.160 13.912 1.00 87.56 152 GLN A CA 1
ATOM 1171 C C . GLN A 1 152 ? -8.894 16.717 15.216 1.00 87.56 152 GLN A C 1
ATOM 1173 O O . GLN A 1 152 ? -7.739 17.122 15.297 1.00 87.56 152 GLN A O 1
ATOM 1178 N N . LYS A 1 153 ? -9.704 16.657 16.275 1.00 89.31 153 LYS A N 1
ATOM 1179 C CA . LYS A 1 153 ? -9.239 16.922 17.636 1.00 89.31 153 LYS A CA 1
ATOM 1180 C C . LYS A 1 153 ? -9.040 15.612 18.391 1.00 89.31 153 LYS A C 1
ATOM 1182 O O . LYS A 1 153 ? -9.996 14.853 18.562 1.00 89.31 153 LYS A O 1
ATOM 1187 N N . VAL A 1 154 ? -7.814 15.357 18.838 1.00 87.81 154 VAL A N 1
ATOM 1188 C CA . VAL A 1 154 ? -7.417 14.116 19.523 1.00 87.81 154 VAL A CA 1
ATOM 1189 C C . VAL A 1 154 ? -6.533 14.480 20.705 1.00 87.81 154 VAL A C 1
ATOM 1191 O O . VAL A 1 154 ? -5.544 15.181 20.533 1.00 87.81 154 VAL A O 1
ATOM 1194 N N . ASP A 1 155 ? -6.924 14.073 21.912 1.00 87.31 155 ASP A N 1
ATOM 1195 C CA . ASP A 1 155 ? -6.167 14.304 23.153 1.00 87.31 155 ASP A CA 1
ATOM 1196 C C . ASP A 1 155 ? -5.718 15.764 23.373 1.00 87.31 155 ASP A C 1
ATOM 1198 O O . ASP A 1 155 ? -4.662 16.045 23.929 1.00 87.31 155 ASP A O 1
ATOM 1202 N N . GLY A 1 156 ? -6.539 16.721 22.925 1.00 87.75 156 GLY A N 1
ATOM 1203 C CA . GLY A 1 156 ? -6.252 18.155 23.035 1.00 87.75 156 GLY A CA 1
ATOM 1204 C C . GLY A 1 156 ? -5.422 18.746 21.889 1.00 87.75 156 GLY A C 1
ATOM 1205 O O . GLY A 1 156 ? -5.286 19.966 21.835 1.00 87.75 156 GLY A O 1
ATOM 1206 N N . PHE A 1 157 ? -4.950 17.929 20.947 1.00 87.94 157 PHE A N 1
ATOM 1207 C CA . PHE A 1 157 ? -4.254 18.362 19.737 1.00 87.94 157 PHE A CA 1
ATOM 1208 C C . PHE A 1 157 ? -5.237 18.558 18.584 1.00 87.94 157 PHE A C 1
ATOM 1210 O O . PHE A 1 157 ? -6.141 17.744 18.393 1.00 87.94 157 PHE A O 1
ATOM 1217 N N . ASN A 1 158 ? -5.042 19.623 17.805 1.00 90.44 158 ASN A N 1
ATOM 1218 C CA . ASN A 1 158 ? -5.726 19.820 16.529 1.00 90.44 158 ASN A CA 1
ATOM 1219 C C . ASN A 1 158 ? -4.815 19.279 15.423 1.00 90.44 158 ASN A C 1
ATOM 1221 O O . ASN A 1 158 ? -3.733 19.816 15.185 1.00 90.44 158 ASN A O 1
ATOM 1225 N N . LEU A 1 159 ? -5.235 18.190 14.793 1.00 88.31 159 LEU A N 1
ATOM 1226 C CA . LEU A 1 159 ? -4.538 17.555 13.686 1.00 88.31 159 LEU A CA 1
ATOM 1227 C C . LEU A 1 159 ? -5.030 18.184 12.384 1.00 88.31 159 LEU A C 1
ATOM 1229 O O . LEU A 1 159 ? -6.241 18.163 12.149 1.00 88.31 159 LEU A O 1
ATOM 1233 N N . PRO A 1 160 ? -4.135 18.727 11.542 1.00 86.12 160 PRO A N 1
ATOM 1234 C CA . PRO A 1 160 ? -4.543 19.350 10.295 1.00 86.12 160 PRO A CA 1
ATOM 1235 C C . PRO A 1 160 ? -5.189 18.317 9.372 1.00 86.12 160 PRO A C 1
ATOM 1237 O O . PRO A 1 160 ? -4.796 17.148 9.348 1.00 86.12 160 PRO A O 1
ATOM 1240 N N . GLY A 1 161 ? -6.166 18.769 8.588 1.00 87.38 161 GLY A N 1
ATOM 1241 C CA . GLY A 1 161 ? -6.698 17.954 7.507 1.00 87.38 161 GLY A CA 1
ATOM 1242 C C . GLY A 1 161 ? -5.644 17.712 6.424 1.00 87.38 161 GLY A C 1
ATOM 1243 O O . GLY A 1 161 ? -4.747 18.532 6.215 1.00 87.38 161 GLY A O 1
ATOM 1244 N N . ARG A 1 162 ? -5.768 16.596 5.708 1.00 88.06 162 ARG A N 1
ATOM 1245 C CA . ARG A 1 162 ? -4.908 16.255 4.574 1.00 88.06 162 ARG A CA 1
ATOM 1246 C C . ARG A 1 162 ? -5.717 15.644 3.448 1.00 88.06 162 ARG A C 1
ATOM 1248 O O . ARG A 1 162 ? -6.589 14.815 3.687 1.00 88.06 162 ARG A O 1
ATOM 1255 N N . TYR A 1 163 ? -5.405 16.034 2.221 1.00 85.94 163 TYR A N 1
ATOM 1256 C CA . TYR A 1 163 ? -6.040 15.502 1.025 1.00 85.94 163 TYR A CA 1
ATOM 1257 C C . TYR A 1 163 ? -5.024 14.725 0.208 1.00 85.94 163 TYR A C 1
ATOM 1259 O O . TYR A 1 163 ? -3.897 15.171 0.029 1.00 85.94 163 TYR A O 1
ATOM 1267 N N . TYR A 1 164 ? -5.469 13.582 -0.285 1.00 83.44 164 TYR A N 1
ATOM 1268 C CA . TYR A 1 164 ? -4.741 12.697 -1.170 1.00 83.44 164 TYR A CA 1
ATOM 1269 C C . TYR A 1 164 ? -5.536 12.608 -2.457 1.00 83.44 164 TYR A C 1
ATOM 1271 O O . TYR A 1 164 ? -6.634 12.046 -2.482 1.00 83.44 164 TYR A O 1
ATOM 1279 N N . TRP A 1 165 ? -5.021 13.219 -3.513 1.00 75.25 165 TRP A N 1
ATOM 1280 C CA . TRP A 1 165 ? -5.584 13.126 -4.851 1.00 75.25 165 TRP A CA 1
ATOM 1281 C C . TRP A 1 165 ? -4.664 12.290 -5.720 1.00 75.25 165 TRP A C 1
ATOM 1283 O O . TRP A 1 165 ? -3.482 12.205 -5.438 1.00 75.25 165 TRP A O 1
ATOM 1293 N N . TRP A 1 166 ? -5.211 11.683 -6.774 1.00 69.94 166 TRP A N 1
ATOM 1294 C CA . TRP A 1 166 ? -4.405 10.932 -7.737 1.00 69.94 166 TRP A CA 1
ATOM 1295 C C . TRP A 1 166 ? -3.650 9.774 -7.071 1.00 69.94 166 TRP A C 1
ATOM 1297 O O . TRP A 1 166 ? -2.443 9.813 -6.903 1.00 69.94 166 TRP A O 1
ATOM 1307 N N . LEU A 1 167 ? -4.390 8.736 -6.676 1.00 71.94 167 LEU A N 1
ATOM 1308 C CA . LEU A 1 167 ? -3.805 7.467 -6.247 1.00 71.94 167 LEU A CA 1
ATOM 1309 C C . LEU A 1 167 ? -3.583 6.610 -7.498 1.00 71.94 167 LEU A C 1
ATOM 1311 O O . LEU A 1 167 ? -4.541 5.984 -7.980 1.00 71.94 167 LEU A O 1
ATOM 1315 N N . PRO A 1 168 ? -2.378 6.630 -8.105 1.00 59.16 168 PRO A N 1
ATOM 1316 C CA . PRO A 1 168 ? -2.061 5.730 -9.197 1.00 59.16 168 PRO A CA 1
ATOM 1317 C C . PRO A 1 168 ? 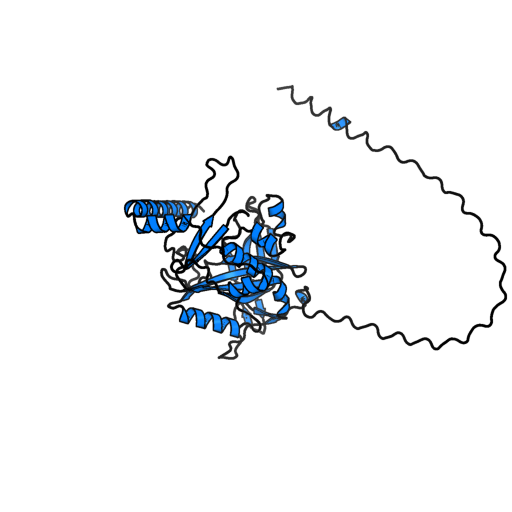-2.241 4.283 -8.721 1.00 59.16 168 PRO A C 1
ATOM 1319 O O . PRO A 1 168 ? -2.280 3.991 -7.526 1.00 59.16 168 PRO A O 1
ATOM 1322 N N . SER A 1 169 ? -2.387 3.373 -9.680 1.00 57.38 169 SER A N 1
ATOM 1323 C CA . SER A 1 169 ? -2.507 1.920 -9.467 1.00 57.38 169 SER A CA 1
ATOM 1324 C C . SER A 1 169 ? -3.919 1.342 -9.278 1.00 57.38 169 SER A C 1
ATOM 1326 O O . SER A 1 169 ? -4.061 0.125 -9.247 1.00 57.38 169 SER A O 1
ATOM 1328 N N . MET A 1 170 ? -4.987 2.146 -9.244 1.00 57.78 170 MET A N 1
ATOM 1329 C CA . MET A 1 170 ? -6.357 1.592 -9.174 1.00 57.78 170 MET A CA 1
ATOM 1330 C C . MET A 1 170 ? -7.102 1.486 -10.517 1.00 57.78 170 MET A C 1
ATOM 1332 O O . MET A 1 170 ? -8.205 0.951 -10.580 1.00 57.78 170 MET A O 1
ATOM 1336 N N . TYR A 1 171 ? -6.523 2.009 -11.597 1.00 64.12 171 TYR A N 1
ATOM 1337 C CA . TYR A 1 171 ? -7.146 2.047 -12.931 1.00 64.12 171 TYR A CA 1
ATOM 1338 C C . TYR A 1 171 ? -6.798 0.838 -13.802 1.00 64.12 171 TYR A C 1
ATOM 1340 O O . TYR A 1 171 ? -7.052 0.833 -15.007 1.00 64.12 171 TYR A O 1
ATOM 1348 N N . LEU A 1 172 ? -6.118 -0.140 -13.222 1.00 67.88 172 LEU A N 1
ATOM 1349 C CA . LEU A 1 172 ? -5.410 -1.145 -13.985 1.00 67.88 172 LEU A CA 1
ATOM 1350 C C . LEU A 1 172 ? -6.328 -2.331 -14.276 1.00 67.88 172 LEU A C 1
ATOM 1352 O O . LEU A 1 172 ? -7.053 -2.779 -13.385 1.00 67.88 172 LEU A O 1
ATOM 1356 N N . PRO A 1 173 ? -6.317 -2.838 -15.516 1.00 73.31 173 PRO A N 1
ATOM 1357 C CA . PRO A 1 173 ? -7.008 -4.073 -15.852 1.00 73.31 173 PRO A CA 1
ATOM 1358 C C . PRO A 1 173 ? -6.540 -5.246 -14.980 1.00 73.31 173 PRO A C 1
ATOM 1360 O O . PRO A 1 173 ? -5.430 -5.266 -14.452 1.00 73.31 173 PRO A O 1
ATOM 1363 N N . VAL A 1 174 ? -7.430 -6.215 -14.781 1.00 77.38 174 VAL A N 1
ATOM 1364 C CA . VAL A 1 174 ? -7.264 -7.293 -13.785 1.00 77.38 174 VAL A CA 1
ATOM 1365 C C . VAL A 1 174 ? -6.142 -8.264 -14.077 1.00 77.38 174 VAL A C 1
ATOM 1367 O O . VAL A 1 174 ? -5.654 -8.947 -13.180 1.00 77.38 174 VAL A O 1
ATOM 1370 N N . ASP A 1 175 ? -5.793 -8.339 -15.347 1.00 81.38 175 ASP A N 1
ATOM 1371 C CA . ASP A 1 175 ? -4.757 -9.161 -15.935 1.00 81.38 175 ASP A CA 1
ATOM 1372 C C . ASP A 1 175 ? -3.403 -8.451 -15.948 1.00 81.38 175 ASP A C 1
ATOM 1374 O O . ASP A 1 175 ? -2.393 -9.099 -16.221 1.00 81.38 175 ASP A O 1
ATOM 1378 N N . VAL A 1 176 ? -3.348 -7.156 -15.603 1.00 82.69 176 VAL A N 1
ATOM 1379 C CA . VAL A 1 176 ? -2.074 -6.447 -15.530 1.00 82.69 176 VAL A CA 1
ATOM 1380 C C . VAL A 1 176 ? -1.232 -6.993 -14.385 1.00 82.69 176 VAL A C 1
ATOM 1382 O O . VAL A 1 176 ? -1.694 -7.139 -13.252 1.00 82.69 176 VAL A O 1
ATOM 1385 N N . ARG A 1 177 ? 0.034 -7.258 -14.690 1.00 87.62 177 ARG A N 1
ATOM 1386 C CA . ARG A 1 177 ? 1.066 -7.694 -13.750 1.00 87.62 177 ARG A CA 1
ATOM 1387 C C . ARG A 1 177 ? 2.062 -6.568 -13.552 1.00 87.62 177 ARG A C 1
ATOM 1389 O O . ARG A 1 177 ? 2.511 -5.996 -14.542 1.00 87.62 177 ARG A O 1
ATOM 1396 N N . PHE A 1 178 ? 2.440 -6.286 -12.307 1.00 86.25 178 PHE A N 1
ATOM 1397 C CA . PHE A 1 178 ? 3.473 -5.300 -11.986 1.00 86.25 178 PHE A CA 1
ATOM 1398 C C . PHE A 1 178 ? 4.675 -5.981 -11.378 1.00 86.25 178 PHE A C 1
ATOM 1400 O O . PHE A 1 178 ? 4.567 -6.742 -10.434 1.00 86.25 178 PHE A O 1
ATOM 1407 N N . TYR A 1 179 ? 5.846 -5.664 -11.877 1.00 87.06 179 TYR A N 1
ATOM 1408 C CA . TYR A 1 179 ? 7.101 -6.139 -11.343 1.00 87.06 179 TYR A CA 1
ATOM 1409 C C . TYR A 1 179 ? 7.836 -4.911 -10.859 1.00 87.06 179 TYR A C 1
ATOM 1411 O O . TYR A 1 179 ? 8.353 -4.145 -11.666 1.00 87.06 179 TYR A O 1
ATOM 1419 N N . TYR A 1 180 ? 7.862 -4.714 -9.550 1.00 84.81 180 TYR A N 1
ATOM 1420 C CA . TYR A 1 180 ? 8.789 -3.787 -8.926 1.00 84.81 180 TYR A CA 1
ATOM 1421 C C . TYR A 1 180 ? 9.992 -4.581 -8.443 1.00 84.81 180 TYR A C 1
ATOM 1423 O O . TYR A 1 180 ? 9.846 -5.632 -7.822 1.00 84.81 180 TYR A O 1
ATOM 1431 N N . PHE A 1 181 ? 11.186 -4.105 -8.751 1.00 83.31 181 PHE A N 1
ATOM 1432 C CA . PHE A 1 181 ? 12.405 -4.808 -8.383 1.00 83.31 181 PHE A CA 1
ATOM 1433 C C . PHE A 1 181 ? 13.575 -3.840 -8.298 1.00 83.31 181 PHE A C 1
ATOM 1435 O O . PHE A 1 181 ? 13.581 -2.777 -8.924 1.00 83.31 181 PHE A O 1
ATOM 1442 N N . ASP A 1 182 ? 14.558 -4.233 -7.506 1.00 79.81 182 ASP A N 1
ATOM 1443 C CA . ASP A 1 182 ? 15.885 -3.651 -7.520 1.00 79.81 182 ASP A CA 1
ATOM 1444 C C . ASP A 1 182 ? 16.579 -4.033 -8.838 1.00 79.81 182 ASP A C 1
ATOM 1446 O O . ASP A 1 182 ? 16.616 -5.206 -9.220 1.00 79.81 182 ASP A O 1
ATOM 1450 N N . ALA A 1 183 ? 17.081 -3.035 -9.566 1.00 70.75 183 ALA A N 1
ATOM 1451 C CA . ALA A 1 183 ? 17.688 -3.227 -10.884 1.00 70.75 183 ALA A CA 1
ATOM 1452 C C . ALA A 1 183 ? 19.011 -4.016 -10.866 1.00 70.75 183 ALA A C 1
ATOM 1454 O O . ALA A 1 183 ? 19.436 -4.509 -11.914 1.00 70.75 183 ALA A O 1
ATOM 1455 N N . ASP A 1 184 ? 19.664 -4.099 -9.710 1.00 75.44 184 ASP A N 1
ATOM 1456 C CA . ASP A 1 184 ? 20.943 -4.767 -9.508 1.00 75.44 184 ASP A CA 1
ATOM 1457 C C . ASP A 1 184 ? 20.750 -6.208 -9.007 1.00 75.44 184 ASP A C 1
ATOM 1459 O O . ASP A 1 184 ? 21.519 -7.096 -9.384 1.00 75.44 184 ASP A O 1
ATOM 1463 N N . THR A 1 185 ? 19.719 -6.472 -8.193 1.00 80.06 185 THR A N 1
ATOM 1464 C CA . THR A 1 185 ? 19.429 -7.817 -7.656 1.00 80.06 185 THR A CA 1
ATOM 1465 C C . THR A 1 185 ? 18.332 -8.571 -8.410 1.00 80.06 185 THR A C 1
ATOM 1467 O O . THR A 1 185 ? 18.197 -9.787 -8.235 1.00 80.06 185 THR A O 1
ATOM 1470 N N . ASP A 1 186 ? 17.556 -7.881 -9.252 1.00 78.94 186 ASP A N 1
ATOM 1471 C CA . ASP A 1 186 ? 16.334 -8.361 -9.913 1.00 78.94 186 ASP A CA 1
ATOM 1472 C C . ASP A 1 186 ? 15.299 -8.947 -8.941 1.00 78.94 186 ASP A C 1
ATOM 1474 O O . ASP A 1 186 ? 14.573 -9.897 -9.267 1.00 78.94 186 ASP A O 1
ATOM 1478 N N . ARG A 1 187 ? 15.250 -8.424 -7.714 1.00 80.81 187 ARG A N 1
ATOM 1479 C CA . ARG A 1 187 ? 14.323 -8.884 -6.678 1.00 80.81 187 ARG A CA 1
ATOM 1480 C C . ARG A 1 187 ? 13.477 -7.745 -6.152 1.00 80.81 187 ARG A C 1
ATOM 1482 O O . ARG A 1 187 ? 13.905 -6.602 -6.054 1.00 80.81 187 ARG A O 1
ATOM 1489 N N . TYR A 1 188 ? 12.256 -8.088 -5.771 1.00 82.44 188 TYR A N 1
ATOM 1490 C CA . TYR A 1 188 ? 11.427 -7.221 -4.950 1.00 82.44 188 TYR A CA 1
ATOM 1491 C C . TYR A 1 188 ? 11.944 -7.266 -3.510 1.00 82.44 188 TYR A C 1
ATOM 1493 O O . TYR A 1 188 ? 11.895 -8.313 -2.872 1.00 82.44 188 TYR A O 1
ATOM 1501 N N . GLU A 1 189 ? 12.424 -6.143 -2.989 1.00 87.38 189 GLU A N 1
ATOM 1502 C CA . GLU A 1 189 ? 13.023 -6.073 -1.644 1.00 87.38 189 GLU A CA 1
ATOM 1503 C C . GLU A 1 189 ? 12.264 -5.128 -0.706 1.00 87.38 189 GLU A C 1
ATOM 1505 O O . GLU A 1 189 ? 12.784 -4.669 0.313 1.00 87.38 189 GLU A O 1
ATOM 1510 N N . ALA A 1 190 ? 11.007 -4.831 -1.041 1.00 91.50 190 ALA A N 1
ATOM 1511 C CA . ALA A 1 190 ? 10.208 -3.936 -0.228 1.00 91.50 190 ALA A CA 1
ATOM 1512 C C . ALA A 1 190 ? 9.946 -4.502 1.164 1.00 91.50 190 ALA A C 1
ATOM 1514 O O . ALA A 1 190 ? 9.626 -5.684 1.326 1.00 91.50 190 ALA A O 1
ATOM 1515 N N . ARG A 1 191 ? 9.945 -3.604 2.143 1.00 95.94 191 ARG A N 1
ATOM 1516 C CA . ARG A 1 191 ? 9.505 -3.877 3.506 1.00 95.94 191 ARG A CA 1
ATOM 1517 C C . ARG A 1 191 ? 8.397 -2.929 3.887 1.00 95.94 191 ARG A C 1
ATOM 1519 O O . ARG A 1 191 ? 8.542 -1.709 3.829 1.00 95.94 191 ARG A O 1
ATOM 1526 N N . LEU A 1 192 ? 7.269 -3.509 4.249 1.00 96.88 192 LEU A N 1
ATOM 1527 C CA . LEU A 1 192 ? 6.066 -2.776 4.577 1.00 96.88 192 LEU A CA 1
ATOM 1528 C C . LEU A 1 192 ? 5.890 -2.776 6.094 1.00 96.88 192 LEU A C 1
ATOM 1530 O O . LEU A 1 192 ? 6.061 -3.806 6.740 1.00 96.88 192 LEU A O 1
ATOM 1534 N N . VAL A 1 193 ? 5.533 -1.627 6.659 1.00 96.75 193 VAL A N 1
ATOM 1535 C CA . VAL A 1 193 ? 5.229 -1.476 8.090 1.00 96.75 193 VAL A CA 1
ATOM 1536 C C . VAL A 1 193 ? 4.014 -0.579 8.266 1.00 96.75 193 VAL A C 1
ATOM 1538 O O . VAL A 1 193 ? 3.805 0.358 7.489 1.00 96.75 193 VAL A O 1
ATOM 1541 N N . LEU A 1 194 ? 3.198 -0.836 9.288 1.00 96.19 194 LEU A N 1
ATOM 1542 C CA . LEU A 1 194 ? 2.068 0.043 9.572 1.00 96.19 194 LEU A CA 1
ATOM 1543 C C . LEU A 1 194 ? 2.598 1.414 9.987 1.00 96.19 194 LEU A C 1
ATOM 1545 O O . LEU A 1 194 ? 3.440 1.506 10.877 1.00 96.19 194 LEU A O 1
ATOM 1549 N N . TRP A 1 195 ? 2.098 2.466 9.346 1.00 94.94 195 TRP A N 1
ATOM 1550 C CA . TRP A 1 195 ? 2.421 3.844 9.708 1.00 94.94 195 TRP A CA 1
ATOM 1551 C C . TRP A 1 195 ? 1.391 4.431 10.670 1.00 94.94 195 TRP A C 1
ATOM 1553 O O . TRP A 1 195 ? 1.743 5.147 11.599 1.00 94.94 195 TRP A O 1
ATOM 1563 N N . GLY A 1 196 ? 0.119 4.096 10.463 1.00 95.00 196 GLY A N 1
ATOM 1564 C CA . GLY A 1 196 ? -0.985 4.476 11.336 1.00 95.00 196 GLY A CA 1
ATOM 1565 C C . GLY A 1 196 ? -2.302 4.514 10.572 1.00 95.00 196 GLY A C 1
ATOM 1566 O O . GLY A 1 196 ? -2.363 4.167 9.394 1.00 95.00 196 GLY A O 1
ATOM 1567 N N . CYS A 1 197 ? -3.368 4.933 11.241 1.00 95.81 197 CYS A N 1
ATOM 1568 C CA . CYS A 1 197 ? -4.713 4.968 10.689 1.00 95.81 197 CYS A CA 1
ATOM 1569 C C . CYS A 1 197 ? -5.413 6.292 10.997 1.00 95.81 197 CYS A C 1
ATOM 1571 O O . CYS A 1 197 ? -5.221 6.900 12.047 1.00 95.81 197 CYS A O 1
ATOM 1573 N N . ALA A 1 198 ? -6.269 6.720 10.082 1.00 95.31 198 ALA A N 1
ATOM 1574 C CA . ALA A 1 198 ? -7.177 7.838 10.249 1.00 95.31 198 ALA A CA 1
ATOM 1575 C C . ALA A 1 198 ? -8.612 7.315 10.321 1.00 95.31 198 ALA A C 1
ATOM 1577 O O . ALA A 1 198 ? -8.948 6.324 9.673 1.00 95.31 198 ALA A O 1
ATOM 1578 N N . ARG A 1 199 ? -9.465 7.985 11.096 1.00 94.12 199 ARG A N 1
ATOM 1579 C CA . ARG A 1 199 ? -10.900 7.678 11.193 1.00 94.12 199 ARG A CA 1
ATOM 1580 C C . ARG A 1 199 ? -11.738 8.657 10.381 1.00 94.12 199 ARG A C 1
ATOM 1582 O O . ARG A 1 199 ? -11.308 9.794 10.193 1.00 94.12 199 ARG A O 1
ATOM 1589 N N . ASN A 1 200 ? -12.947 8.243 10.003 1.00 92.12 200 ASN A N 1
ATOM 1590 C CA . ASN A 1 200 ? -13.954 9.080 9.331 1.00 92.12 200 ASN A CA 1
ATOM 1591 C C . ASN A 1 200 ? -13.397 9.807 8.098 1.00 92.12 200 ASN A C 1
ATOM 1593 O O . ASN A 1 200 ? -13.479 11.027 7.973 1.00 92.12 200 ASN A O 1
ATOM 1597 N N . VAL A 1 201 ? -12.780 9.047 7.200 1.00 94.56 201 VAL A N 1
ATOM 1598 C CA . VAL A 1 201 ? -12.097 9.585 6.026 1.00 94.56 201 VAL A CA 1
ATOM 1599 C C . VAL A 1 201 ? -13.097 9.757 4.892 1.00 94.56 201 VAL A C 1
ATOM 1601 O O . VAL A 1 201 ? -13.715 8.792 4.442 1.00 94.56 201 VAL A O 1
ATOM 1604 N N . ASN A 1 202 ? -13.249 10.985 4.405 1.00 94.19 202 ASN A N 1
ATOM 1605 C CA . ASN A 1 202 ? -14.088 11.266 3.247 1.00 94.19 202 ASN A CA 1
ATOM 1606 C C . ASN A 1 202 ? -13.370 10.837 1.974 1.00 94.19 202 ASN A C 1
ATOM 1608 O O . ASN A 1 202 ? -12.205 11.159 1.784 1.00 94.19 202 ASN A O 1
ATOM 1612 N N . ALA A 1 203 ? -14.063 10.182 1.055 1.00 91.38 203 ALA A N 1
ATOM 1613 C CA . ALA A 1 203 ? -13.495 9.797 -0.226 1.00 91.38 203 ALA A CA 1
ATOM 1614 C C . ALA A 1 203 ? -14.479 10.016 -1.370 1.00 91.38 203 ALA A C 1
ATOM 1616 O O . ALA A 1 203 ? -15.697 10.103 -1.182 1.00 91.38 203 ALA A O 1
ATOM 1617 N N . LYS A 1 204 ? -13.939 10.096 -2.586 1.00 87.38 204 LYS A N 1
ATOM 1618 C CA . LYS A 1 204 ? -14.724 10.053 -3.817 1.00 87.38 204 LYS A CA 1
ATOM 1619 C C . LYS A 1 204 ? -14.342 8.837 -4.646 1.00 87.38 204 LYS A C 1
ATOM 1621 O O . LYS A 1 204 ? -13.193 8.699 -5.061 1.00 87.38 204 LYS A O 1
ATOM 1626 N N . LEU A 1 205 ? -15.336 8.000 -4.920 1.00 85.19 205 LEU A N 1
ATOM 1627 C CA . LEU A 1 205 ? -15.227 6.845 -5.802 1.00 85.19 205 LEU A CA 1
ATOM 1628 C C . LEU A 1 205 ? -15.594 7.241 -7.230 1.00 85.19 205 LEU A C 1
ATOM 1630 O O . LEU A 1 205 ? -16.598 7.922 -7.430 1.00 85.19 205 LEU A O 1
ATOM 1634 N N . ALA A 1 206 ? -14.821 6.790 -8.209 1.00 81.50 206 ALA A N 1
ATOM 1635 C CA . ALA A 1 206 ? -15.136 6.910 -9.629 1.00 81.50 206 ALA A CA 1
ATOM 1636 C C . ALA A 1 206 ? -15.059 5.525 -10.281 1.00 81.50 206 ALA A C 1
ATOM 1638 O O . ALA A 1 206 ? -14.256 4.703 -9.865 1.00 81.50 206 ALA A O 1
ATOM 1639 N N . ASP A 1 207 ? -15.899 5.251 -11.274 1.00 72.50 207 ASP A N 1
ATOM 1640 C CA . ASP A 1 207 ? -15.976 3.957 -11.977 1.00 72.50 207 ASP A CA 1
ATOM 1641 C C . ASP A 1 207 ? -15.167 3.933 -13.289 1.00 72.50 207 ASP A C 1
ATOM 1643 O O . ASP A 1 207 ? -15.324 3.032 -14.108 1.00 72.50 207 ASP A O 1
ATOM 1647 N N . GLY A 1 208 ? -14.325 4.947 -13.518 1.00 66.12 208 GLY A N 1
ATOM 1648 C CA . GLY A 1 208 ? -13.483 5.081 -14.713 1.00 66.12 208 GLY A CA 1
ATOM 1649 C C . GLY A 1 208 ? -14.225 5.432 -16.002 1.00 66.12 208 GLY A C 1
ATOM 1650 O O . GLY A 1 208 ? -13.579 5.790 -16.983 1.00 66.12 208 GLY A O 1
ATOM 1651 N N . VAL A 1 209 ? -15.559 5.371 -16.010 1.00 64.56 209 VAL A N 1
ATOM 1652 C CA . VAL A 1 209 ? -16.404 5.624 -17.188 1.00 64.56 209 VAL A CA 1
ATOM 1653 C C . VAL A 1 209 ? -17.242 6.887 -16.999 1.00 64.56 209 VAL A C 1
ATOM 1655 O O . VAL A 1 209 ? -17.436 7.658 -17.939 1.00 64.56 209 VAL A O 1
ATOM 1658 N N . SER A 1 210 ? -17.723 7.120 -15.781 1.00 66.00 210 SER A N 1
ATOM 1659 C CA . SER A 1 210 ? -18.566 8.245 -15.413 1.00 66.00 210 SER A CA 1
ATOM 1660 C C . SER A 1 210 ? -17.743 9.407 -14.846 1.00 66.00 210 SER A C 1
ATOM 1662 O O . SER A 1 210 ? -16.867 9.208 -13.997 1.00 66.00 210 SER A O 1
ATOM 1664 N N . PRO A 1 211 ? -18.049 10.657 -15.240 1.00 67.88 211 PRO A N 1
ATOM 1665 C CA . PRO A 1 211 ? -17.502 11.835 -14.575 1.00 67.88 211 PRO A CA 1
ATOM 1666 C C . PRO A 1 211 ? -18.078 12.034 -13.160 1.00 67.88 211 PRO A C 1
ATOM 1668 O O . PRO A 1 211 ? -17.509 12.792 -12.368 1.00 67.88 211 PRO A O 1
ATOM 1671 N N . GLU A 1 212 ? -19.197 11.380 -12.827 1.00 74.56 212 GLU A N 1
ATOM 1672 C CA . GLU A 1 212 ? -19.856 11.513 -11.530 1.00 74.56 212 GLU A CA 1
ATOM 1673 C C . GLU A 1 212 ? -19.174 10.644 -10.474 1.00 74.56 212 GLU A C 1
ATOM 1675 O O . GLU A 1 212 ? -19.261 9.418 -10.481 1.00 74.56 212 GLU A O 1
ATOM 1680 N N . ALA A 1 213 ? -18.504 11.302 -9.529 1.00 81.25 213 ALA A N 1
ATOM 1681 C CA . ALA A 1 213 ? -17.850 10.620 -8.427 1.00 81.25 213 ALA A CA 1
ATOM 1682 C C . ALA A 1 213 ? -18.771 10.527 -7.198 1.00 81.25 213 ALA A C 1
ATOM 1684 O O . ALA A 1 213 ? -19.232 11.546 -6.669 1.00 81.25 213 ALA A O 1
ATOM 1685 N N . GLN A 1 214 ? -18.997 9.308 -6.710 1.00 88.38 214 GLN A N 1
ATOM 1686 C CA . GLN A 1 214 ? -19.789 9.031 -5.514 1.00 88.38 214 GLN A CA 1
ATOM 1687 C C . GLN A 1 214 ? -18.987 9.400 -4.262 1.00 88.38 214 GLN A C 1
ATOM 1689 O O . GLN A 1 214 ? -17.883 8.897 -4.059 1.00 88.38 214 GLN A O 1
ATOM 1694 N N . LYS A 1 215 ? -19.546 10.251 -3.396 1.00 91.00 215 LYS A N 1
ATOM 1695 C CA . LYS A 1 215 ? -18.963 10.513 -2.073 1.00 91.00 215 LYS A CA 1
ATOM 1696 C C . LYS A 1 215 ? -19.235 9.335 -1.141 1.00 91.00 215 LYS A C 1
ATOM 1698 O O . LYS A 1 215 ? -20.373 8.877 -1.054 1.00 91.00 215 LYS A O 1
ATOM 1703 N N . VAL A 1 216 ? -18.206 8.889 -0.435 1.00 92.88 216 VAL A N 1
ATOM 1704 C CA . VAL A 1 216 ? -18.284 7.857 0.604 1.00 92.88 216 VAL A CA 1
ATOM 1705 C C . VAL A 1 216 ? -17.485 8.298 1.827 1.00 92.88 216 VAL A C 1
ATOM 1707 O O . VAL A 1 216 ? -16.605 9.150 1.717 1.00 92.88 216 VAL A O 1
ATOM 1710 N N . VAL A 1 217 ? -17.795 7.726 2.987 1.00 94.00 217 VAL A N 1
ATOM 1711 C CA . VAL A 1 217 ? -17.016 7.915 4.215 1.00 94.00 217 VAL A CA 1
ATOM 1712 C C . VAL A 1 217 ? -16.513 6.551 4.653 1.00 94.00 217 VAL A C 1
ATOM 1714 O O . VAL A 1 217 ? -17.313 5.651 4.902 1.00 94.00 217 VAL A O 1
ATOM 1717 N N . PHE A 1 218 ? -15.197 6.398 4.739 1.00 94.31 218 PHE A N 1
ATOM 1718 C CA . PHE A 1 218 ? -14.572 5.220 5.320 1.00 94.31 218 PHE A CA 1
ATOM 1719 C C . PHE A 1 218 ? -14.434 5.413 6.826 1.00 94.31 218 PHE A C 1
ATOM 1721 O O . PHE A 1 218 ? -13.931 6.439 7.288 1.00 94.31 218 PHE A O 1
ATOM 1728 N N . GLN A 1 219 ? -14.860 4.418 7.606 1.00 93.56 219 GLN A N 1
ATOM 1729 C CA . GLN A 1 219 ? -14.744 4.478 9.067 1.00 93.56 219 GLN A CA 1
ATOM 1730 C C . GLN A 1 219 ? -13.276 4.530 9.502 1.00 93.56 219 GLN A C 1
ATOM 1732 O O . GLN A 1 219 ? -12.945 5.263 10.433 1.00 93.56 219 GLN A O 1
ATOM 1737 N N . ALA A 1 220 ? -12.399 3.824 8.782 1.00 95.19 220 ALA A N 1
ATOM 1738 C CA . ALA A 1 220 ? -10.958 3.909 8.948 1.00 95.19 220 ALA A CA 1
ATOM 1739 C C . ALA A 1 220 ? -10.234 3.813 7.599 1.00 95.19 220 ALA A C 1
ATOM 1741 O O . ALA A 1 220 ? -10.656 3.066 6.718 1.00 95.19 220 ALA A O 1
ATOM 1742 N N . VAL A 1 221 ? -9.122 4.531 7.463 1.00 96.19 221 VAL A N 1
ATOM 1743 C CA . VAL A 1 221 ? -8.107 4.301 6.428 1.00 96.19 221 VAL A CA 1
ATOM 1744 C C . VAL A 1 221 ? -6.771 4.140 7.127 1.00 96.19 221 VAL A C 1
ATOM 1746 O O . VAL A 1 221 ? -6.362 5.024 7.874 1.00 96.19 221 VAL A O 1
ATOM 1749 N N . CYS A 1 222 ? -6.096 3.023 6.899 1.00 96.56 222 CYS A N 1
ATOM 1750 C CA . CYS A 1 222 ? -4.756 2.774 7.400 1.00 96.56 222 CYS A CA 1
ATOM 1751 C C . CYS A 1 222 ? -3.732 2.987 6.297 1.00 96.56 222 CYS A C 1
ATOM 1753 O O . CYS A 1 222 ? -3.936 2.588 5.150 1.00 96.56 222 CYS A O 1
ATOM 1755 N N . ALA A 1 223 ? -2.623 3.607 6.668 1.00 95.81 223 ALA A N 1
ATOM 1756 C CA . ALA A 1 223 ? -1.483 3.812 5.812 1.00 95.81 223 ALA A CA 1
ATOM 1757 C C . ALA A 1 223 ? -0.373 2.839 6.208 1.00 95.81 223 ALA A C 1
ATOM 1759 O O . ALA A 1 223 ? -0.014 2.707 7.381 1.00 95.81 223 ALA A O 1
ATOM 1760 N N . VAL A 1 224 ? 0.172 2.155 5.215 1.00 96.50 224 VAL A N 1
ATOM 1761 C CA . VAL A 1 224 ? 1.300 1.240 5.352 1.00 96.50 224 VAL A CA 1
ATOM 1762 C C . VAL A 1 224 ? 2.460 1.870 4.612 1.00 96.50 224 VAL A C 1
ATOM 1764 O O . VAL A 1 224 ? 2.376 2.122 3.409 1.00 96.50 224 VAL A O 1
ATOM 1767 N N . ARG A 1 225 ? 3.534 2.158 5.342 1.00 95.19 225 ARG A N 1
ATOM 1768 C CA . ARG A 1 225 ? 4.744 2.698 4.741 1.00 95.19 225 ARG A CA 1
ATOM 1769 C C . ARG A 1 225 ? 5.526 1.576 4.086 1.00 95.19 225 ARG A C 1
ATOM 1771 O O . ARG A 1 225 ? 5.644 0.482 4.631 1.00 95.19 225 ARG A O 1
ATOM 1778 N N . LYS A 1 226 ? 6.045 1.883 2.910 1.00 94.44 226 LYS A N 1
ATOM 1779 C CA . LYS A 1 226 ? 6.574 0.952 1.931 1.00 94.44 226 LYS A CA 1
ATOM 1780 C C . LYS A 1 226 ? 8.040 1.325 1.705 1.00 94.44 226 LYS A C 1
ATOM 1782 O O . LYS A 1 226 ? 8.296 2.277 0.981 1.00 94.44 226 LYS A O 1
ATOM 1787 N N . TYR A 1 227 ? 8.976 0.657 2.373 1.00 93.81 227 TYR A N 1
ATOM 1788 C CA . TYR A 1 227 ? 10.415 0.944 2.318 1.00 93.81 227 TYR A CA 1
ATOM 1789 C C . TYR A 1 227 ? 11.110 0.097 1.256 1.00 93.81 227 TYR A C 1
ATOM 1791 O O . TYR A 1 227 ? 10.899 -1.112 1.221 1.00 93.81 227 TYR A O 1
ATOM 1799 N N . TYR A 1 228 ? 11.958 0.709 0.434 1.00 89.69 228 TYR A N 1
ATOM 1800 C CA . TYR A 1 228 ? 12.649 0.058 -0.679 1.00 89.69 228 TYR A CA 1
ATOM 1801 C C . TYR A 1 228 ? 14.134 0.392 -0.652 1.00 89.69 228 TYR A C 1
ATOM 1803 O O . TYR A 1 228 ? 14.473 1.568 -0.814 1.00 89.69 228 TYR A O 1
ATOM 1811 N N . PRO A 1 229 ? 15.018 -0.605 -0.488 1.00 88.44 229 PRO A N 1
ATOM 1812 C CA . PRO A 1 229 ? 16.413 -0.427 -0.842 1.00 88.44 229 PRO A CA 1
ATOM 1813 C C . PRO A 1 229 ? 16.560 -0.401 -2.371 1.00 88.44 229 PRO A C 1
ATOM 1815 O O . PRO A 1 229 ? 15.802 -1.051 -3.093 1.00 88.44 229 PRO A O 1
ATOM 1818 N N . GLY A 1 230 ? 17.547 0.349 -2.842 1.00 77.50 230 GLY A N 1
ATOM 1819 C CA . GLY A 1 230 ? 18.019 0.332 -4.218 1.00 77.50 230 GLY A CA 1
ATOM 1820 C C . GLY A 1 230 ? 17.298 1.258 -5.190 1.00 77.50 230 GLY A C 1
ATOM 1821 O O . GLY A 1 230 ? 16.387 2.023 -4.859 1.00 77.50 230 GLY A O 1
ATOM 1822 N N . VAL A 1 231 ? 17.747 1.178 -6.443 1.00 67.31 231 VAL A N 1
ATOM 1823 C CA . VAL A 1 231 ? 17.120 1.873 -7.566 1.00 67.31 231 VAL A CA 1
ATOM 1824 C C . VAL A 1 231 ? 15.904 1.063 -7.996 1.00 67.31 231 VAL A C 1
ATOM 1826 O O . VAL A 1 231 ? 16.036 0.002 -8.612 1.00 67.31 231 VAL A O 1
ATOM 1829 N N . GLN A 1 232 ? 14.712 1.570 -7.682 1.00 69.69 232 GLN A N 1
ATOM 1830 C CA . GLN A 1 232 ? 13.474 0.915 -8.078 1.00 69.69 232 GLN A CA 1
ATOM 1831 C C . GLN A 1 232 ? 13.324 0.960 -9.599 1.00 69.69 232 GLN A C 1
ATOM 1833 O O . GLN A 1 232 ? 13.214 2.023 -10.207 1.00 69.69 232 GLN A O 1
ATOM 1838 N N . SER A 1 233 ? 13.277 -0.215 -10.212 1.00 71.69 233 SER A N 1
ATOM 1839 C CA . SER A 1 233 ? 12.772 -0.387 -11.567 1.00 71.69 233 SER A CA 1
ATOM 1840 C C . SER A 1 233 ? 11.360 -0.947 -11.517 1.00 71.69 233 SER A C 1
ATOM 1842 O O . SER A 1 233 ? 10.947 -1.595 -10.550 1.00 71.69 233 SER A O 1
ATOM 1844 N N . SER A 1 234 ? 10.599 -0.663 -12.568 1.00 76.06 234 SER A N 1
ATOM 1845 C CA . SER A 1 234 ? 9.280 -1.247 -12.748 1.00 76.06 234 SER A CA 1
ATOM 1846 C C . SER A 1 234 ? 9.120 -1.799 -14.153 1.00 76.06 234 SER A C 1
ATOM 1848 O O . SER A 1 234 ? 9.614 -1.240 -15.133 1.00 76.06 234 SER A O 1
ATOM 1850 N N . TRP A 1 235 ? 8.410 -2.910 -14.238 1.00 77.56 235 TRP A N 1
ATOM 1851 C CA . TRP A 1 235 ? 7.953 -3.518 -15.471 1.00 77.56 235 TRP A CA 1
ATOM 1852 C C . TRP A 1 235 ? 6.486 -3.863 -15.295 1.00 77.56 235 TRP A C 1
ATOM 1854 O O . TRP A 1 235 ? 6.071 -4.263 -14.211 1.00 77.56 235 TRP A O 1
ATOM 1864 N N . TRP A 1 236 ? 5.684 -3.699 -16.336 1.00 77.56 236 TRP A N 1
ATOM 1865 C CA . TRP A 1 236 ? 4.314 -4.172 -16.291 1.00 77.56 236 TRP A CA 1
ATOM 1866 C C . TRP A 1 236 ? 3.942 -4.856 -17.589 1.00 77.56 236 TRP A C 1
ATOM 1868 O O . TRP A 1 236 ? 4.425 -4.502 -18.667 1.00 77.56 236 TRP A O 1
ATOM 1878 N N . GLU A 1 237 ? 3.100 -5.867 -17.448 1.00 79.31 237 GLU A N 1
ATOM 1879 C CA . GLU A 1 237 ? 2.610 -6.683 -18.544 1.00 79.31 237 GLU A CA 1
ATOM 1880 C C . GLU A 1 237 ? 1.101 -6.637 -18.520 1.00 79.31 237 GLU A C 1
ATOM 1882 O O . GLU A 1 237 ? 0.492 -6.818 -17.471 1.00 79.31 237 GLU A O 1
ATOM 1887 N N . GLN A 1 238 ? 0.509 -6.391 -19.679 1.00 75.94 238 GLN A N 1
ATOM 1888 C CA . GLN A 1 238 ? -0.920 -6.503 -19.874 1.00 75.94 238 GLN A CA 1
ATOM 1889 C C . GLN A 1 238 ? -1.162 -7.398 -21.078 1.00 75.94 238 GLN A C 1
ATOM 1891 O O . GLN A 1 238 ? -0.696 -7.086 -22.178 1.00 75.94 238 GLN A O 1
ATOM 1896 N N . ASP A 1 239 ? -1.917 -8.467 -20.867 1.00 69.31 239 ASP A N 1
ATOM 1897 C CA . ASP A 1 239 ? -2.456 -9.261 -21.958 1.00 69.31 239 ASP A CA 1
ATOM 1898 C C . ASP A 1 239 ? -3.699 -8.544 -22.496 1.00 69.31 239 ASP A C 1
ATOM 1900 O O . ASP A 1 239 ? -4.588 -8.156 -21.747 1.00 69.31 239 ASP A O 1
ATOM 1904 N N . LEU A 1 240 ? -3.755 -8.283 -23.802 1.00 64.25 240 LEU A N 1
ATOM 1905 C CA . LEU A 1 240 ? -4.945 -7.701 -24.427 1.00 64.25 240 LEU A CA 1
ATOM 1906 C C . LEU A 1 240 ? -5.782 -8.814 -25.072 1.00 64.25 240 LEU A C 1
ATOM 1908 O O . LEU A 1 240 ? -5.199 -9.722 -25.670 1.00 64.25 240 LEU A O 1
ATOM 1912 N N . PRO A 1 241 ? -7.128 -8.739 -25.032 1.00 63.66 241 PRO A N 1
ATOM 1913 C CA . PRO A 1 241 ? -7.986 -9.730 -25.674 1.00 63.66 241 PRO A CA 1
ATOM 1914 C C . PRO A 1 241 ? -7.663 -9.923 -27.163 1.00 63.66 241 PRO A C 1
ATOM 1916 O O . PRO A 1 241 ? -7.354 -8.958 -27.879 1.00 63.66 241 PRO A O 1
ATOM 1919 N N . GLU A 1 242 ? -7.794 -11.162 -27.647 1.00 49.28 242 GLU A N 1
ATOM 1920 C CA . GLU A 1 242 ? -7.654 -11.492 -29.069 1.00 49.28 242 GLU A CA 1
ATOM 1921 C C . GLU A 1 242 ? -8.583 -10.615 -29.932 1.00 49.28 242 GLU A C 1
ATOM 1923 O O . GLU A 1 242 ? -9.778 -10.487 -29.665 1.00 49.28 242 GLU A O 1
ATOM 1928 N N . GLY A 1 243 ? -8.031 -9.988 -30.978 1.00 48.59 243 GLY A N 1
ATOM 1929 C CA . GLY A 1 243 ? -8.772 -9.108 -31.894 1.00 48.59 243 GLY A CA 1
ATOM 1930 C C . GLY A 1 243 ? -8.642 -7.607 -31.610 1.00 48.59 243 GLY A C 1
ATOM 1931 O O . GLY A 1 243 ? -8.982 -6.797 -32.475 1.00 48.59 243 GLY A O 1
ATOM 1932 N N . THR A 1 244 ? -8.069 -7.209 -30.470 1.00 53.22 244 THR A N 1
ATOM 1933 C CA . THR A 1 244 ? -7.564 -5.838 -30.291 1.00 53.22 244 THR A CA 1
ATOM 1934 C C . THR A 1 244 ? -6.367 -5.674 -31.223 1.00 53.22 244 THR A C 1
ATOM 1936 O O . THR A 1 244 ? -5.460 -6.503 -31.165 1.00 53.22 244 THR A O 1
ATOM 1939 N N . ALA A 1 245 ? -6.381 -4.681 -32.122 1.00 33.25 245 ALA A N 1
ATOM 1940 C CA . ALA A 1 245 ? -5.398 -4.534 -33.200 1.00 33.25 245 ALA A CA 1
ATOM 1941 C C . ALA A 1 245 ? -3.955 -4.716 -32.688 1.00 33.25 245 ALA A C 1
ATOM 1943 O O . ALA A 1 245 ? -3.378 -3.791 -32.130 1.00 33.25 245 ALA A O 1
ATOM 1944 N N . GLY A 1 246 ? -3.414 -5.927 -32.874 1.00 31.05 246 GLY A N 1
ATOM 1945 C CA . GLY A 1 246 ? -2.023 -6.304 -32.635 1.00 31.05 246 GLY A CA 1
ATOM 1946 C C . GLY A 1 246 ? -1.663 -7.083 -31.365 1.00 31.05 246 GLY A C 1
ATOM 1947 O O . GLY A 1 246 ? -0.476 -7.344 -31.221 1.00 31.05 246 GLY A O 1
ATOM 1948 N N . GLY A 1 247 ? -2.590 -7.488 -30.479 1.00 32.25 247 GLY A N 1
ATOM 1949 C CA . GLY A 1 247 ? -2.227 -8.340 -29.322 1.00 32.25 247 GLY A CA 1
ATOM 1950 C C . GLY A 1 247 ? -1.015 -7.799 -28.545 1.00 32.25 247 GLY A C 1
ATOM 1951 O O . GLY A 1 247 ? -0.072 -8.525 -28.238 1.00 32.25 247 GLY A O 1
ATOM 1952 N N . PHE A 1 248 ? -0.972 -6.479 -28.364 1.00 36.38 248 PHE A N 1
ATOM 1953 C CA . PHE A 1 248 ? 0.210 -5.792 -27.866 1.00 36.38 248 PHE A CA 1
ATOM 1954 C C . PHE A 1 248 ? 0.308 -5.942 -26.348 1.00 36.38 248 PHE A C 1
ATOM 1956 O O . PHE A 1 248 ? -0.504 -5.369 -25.627 1.00 36.38 248 PHE A O 1
ATOM 1963 N N . THR A 1 249 ? 1.356 -6.598 -25.845 1.00 46.72 249 THR A N 1
ATOM 1964 C CA . THR A 1 249 ? 1.807 -6.336 -24.474 1.00 46.72 249 THR A CA 1
ATOM 1965 C C . THR A 1 249 ? 2.349 -4.910 -24.446 1.00 46.72 249 THR A C 1
ATOM 1967 O O . THR A 1 249 ? 3.379 -4.620 -25.068 1.00 46.72 249 THR A O 1
ATOM 1970 N N . ARG A 1 250 ? 1.666 -3.987 -23.761 1.00 48.12 250 ARG A N 1
ATOM 1971 C CA . ARG A 1 250 ? 2.224 -2.650 -23.536 1.00 48.12 250 ARG A CA 1
ATOM 1972 C C . ARG A 1 250 ? 3.331 -2.785 -22.497 1.00 48.12 250 ARG A C 1
ATOM 1974 O O . ARG A 1 250 ? 3.077 -2.979 -21.320 1.00 48.12 250 ARG A O 1
ATOM 1981 N N . LYS A 1 251 ? 4.564 -2.737 -22.986 1.00 52.19 251 LYS A N 1
ATOM 1982 C CA . LYS A 1 251 ? 5.793 -2.922 -22.220 1.00 52.19 251 LYS A CA 1
ATOM 1983 C C . LYS A 1 251 ? 6.414 -1.550 -21.982 1.00 52.19 251 LYS A C 1
ATOM 1985 O O . LYS A 1 251 ? 6.708 -0.844 -22.947 1.00 52.19 251 LYS A O 1
ATOM 1990 N N . HIS A 1 252 ? 6.557 -1.132 -20.727 1.00 48.41 252 HIS A N 1
ATOM 1991 C CA . HIS A 1 252 ? 7.260 0.115 -20.420 1.00 48.41 252 HIS A CA 1
ATOM 1992 C C . HIS A 1 252 ? 8.768 -0.123 -20.458 1.00 48.41 252 HIS A C 1
ATOM 1994 O O . HIS A 1 252 ? 9.258 -1.101 -19.900 1.00 48.41 252 HIS A O 1
ATOM 2000 N N . ILE A 1 253 ? 9.490 0.741 -21.166 1.00 41.53 253 ILE A N 1
ATOM 2001 C CA . ILE A 1 253 ? 10.929 0.590 -21.357 1.00 41.53 253 ILE A CA 1
ATOM 2002 C C . ILE A 1 253 ? 11.643 1.112 -20.101 1.00 41.53 253 ILE A C 1
ATOM 2004 O O . ILE A 1 253 ? 11.337 2.228 -19.678 1.00 41.53 253 ILE A O 1
ATOM 2008 N N . PRO A 1 254 ? 12.556 0.336 -19.488 1.00 40.28 254 PRO A N 1
ATOM 2009 C CA . PRO A 1 254 ? 13.300 0.763 -18.317 1.00 40.28 254 PRO A CA 1
ATOM 2010 C C . PRO A 1 254 ? 14.155 1.985 -18.636 1.00 40.28 254 PRO A C 1
ATOM 2012 O O . PRO A 1 254 ? 14.966 1.985 -19.559 1.00 40.28 254 PRO A O 1
ATOM 2015 N N . GLY A 1 255 ? 14.020 2.996 -17.797 1.00 38.25 255 GLY A N 1
ATOM 2016 C CA . GLY A 1 255 ? 15.096 3.916 -17.478 1.00 38.25 255 GLY A CA 1
ATOM 2017 C C . GLY A 1 255 ? 15.268 3.894 -15.969 1.00 38.25 255 GLY A C 1
ATOM 2018 O O . GLY A 1 255 ? 14.363 3.454 -15.253 1.00 38.25 255 GLY A O 1
ATOM 2019 N N . LYS A 1 256 ? 16.385 4.423 -15.466 1.00 40.84 256 LYS A N 1
ATOM 2020 C CA . LYS A 1 256 ? 16.392 4.980 -14.115 1.00 40.84 256 LYS A CA 1
ATOM 2021 C C . LYS A 1 256 ? 15.407 6.151 -14.097 1.00 40.84 256 LYS A C 1
ATOM 2023 O O . LYS A 1 256 ? 15.809 7.304 -14.057 1.00 40.84 256 LYS A O 1
ATOM 2028 N N . ARG A 1 257 ? 14.108 5.869 -14.109 1.00 43.47 257 ARG A N 1
ATOM 2029 C CA . ARG A 1 257 ? 13.203 6.732 -13.391 1.00 43.47 257 ARG A CA 1
ATOM 2030 C C . ARG A 1 257 ? 13.500 6.437 -11.931 1.00 43.47 257 ARG A C 1
ATOM 2032 O O . ARG A 1 257 ? 12.813 5.668 -11.273 1.00 43.47 257 ARG A O 1
ATOM 2039 N N . ALA A 1 258 ? 14.511 7.146 -11.421 1.00 40.53 258 ALA A N 1
ATOM 2040 C CA . ALA A 1 258 ? 14.225 7.994 -10.279 1.00 40.53 258 ALA A CA 1
ATOM 2041 C C . ALA A 1 258 ? 12.753 8.371 -10.370 1.00 40.53 258 ALA A C 1
ATOM 2043 O O . ALA A 1 258 ? 12.345 8.782 -11.455 1.00 40.53 258 ALA A O 1
ATOM 2044 N N . PHE A 1 259 ? 11.949 8.150 -9.337 1.00 44.31 259 PHE A N 1
ATOM 2045 C CA . PHE A 1 259 ? 10.677 8.853 -9.277 1.00 44.31 259 PHE A CA 1
ATOM 2046 C C . PHE A 1 259 ? 10.976 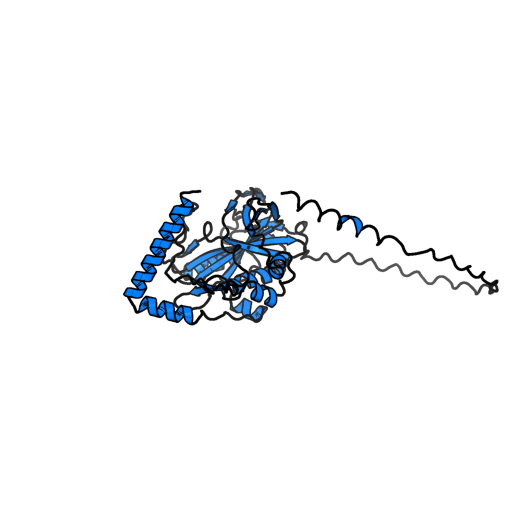10.288 -9.702 1.00 44.31 259 PHE A C 1
ATOM 2048 O O . PHE A 1 259 ? 11.703 10.966 -8.989 1.00 44.31 259 PHE A O 1
ATOM 2055 N N . GLU A 1 260 ? 10.615 10.645 -10.935 1.00 40.34 260 GLU A N 1
ATOM 2056 C CA . GLU A 1 260 ? 10.756 11.972 -11.503 1.00 40.34 260 GLU A CA 1
ATOM 2057 C C . GLU A 1 260 ? 9.451 12.552 -11.036 1.00 40.34 260 GLU A C 1
ATOM 2059 O O . GLU A 1 260 ? 8.410 12.274 -11.644 1.00 40.34 260 GLU A O 1
ATOM 2064 N N . PRO A 1 261 ? 9.437 13.143 -9.838 1.00 43.66 261 PRO A N 1
ATOM 2065 C CA . PRO A 1 261 ? 8.188 13.576 -9.288 1.00 43.66 261 PRO A CA 1
ATOM 2066 C C . PRO A 1 261 ? 7.848 14.769 -10.170 1.00 43.66 261 PRO A C 1
ATOM 2068 O O . PRO A 1 261 ? 8.688 15.651 -10.363 1.00 43.66 261 PRO A O 1
ATOM 2071 N N . ASP A 1 262 ? 6.678 14.717 -10.802 1.00 44.62 262 ASP A N 1
ATOM 2072 C CA . ASP A 1 262 ? 6.152 15.823 -11.593 1.00 44.62 262 ASP A CA 1
ATOM 2073 C C . ASP A 1 262 ? 6.418 17.121 -10.816 1.00 44.62 262 ASP A C 1
ATOM 2075 O O . ASP A 1 262 ? 5.934 17.286 -9.689 1.00 44.62 262 ASP A O 1
ATOM 2079 N N . GLU A 1 263 ? 7.268 17.989 -11.383 1.00 44.16 263 GLU A N 1
ATOM 2080 C CA . GLU A 1 263 ? 7.824 19.163 -10.701 1.00 44.16 263 GLU A CA 1
ATOM 2081 C C . GLU A 1 263 ? 6.735 20.100 -10.162 1.00 44.16 263 GLU A C 1
ATOM 2083 O O . GLU A 1 263 ? 6.995 20.940 -9.300 1.00 44.16 263 GLU A O 1
ATOM 2088 N N . THR A 1 264 ? 5.498 19.939 -10.634 1.00 44.62 264 THR A N 1
ATOM 2089 C CA . THR A 1 264 ? 4.364 20.795 -10.303 1.00 44.62 264 THR A CA 1
ATOM 2090 C C . THR A 1 264 ? 3.492 20.289 -9.150 1.00 44.62 264 THR A C 1
ATOM 2092 O O . THR A 1 264 ? 2.676 21.058 -8.637 1.00 44.62 264 THR A O 1
ATOM 2095 N N . GLN A 1 265 ? 3.655 19.040 -8.692 1.00 46.66 265 GLN A N 1
ATOM 2096 C CA . GLN A 1 265 ? 2.750 18.425 -7.702 1.00 46.66 265 GLN A CA 1
ATOM 2097 C C . GLN A 1 265 ? 3.313 18.317 -6.280 1.00 46.66 265 GLN A C 1
ATOM 2099 O O . GLN A 1 265 ? 2.668 17.745 -5.398 1.00 46.66 265 GLN A O 1
ATOM 2104 N N . TYR A 1 266 ? 4.475 18.907 -6.008 1.00 48.19 266 TYR A N 1
ATOM 2105 C CA . TYR A 1 266 ? 5.076 18.836 -4.682 1.00 48.19 266 TYR A CA 1
ATOM 2106 C C . TYR A 1 266 ? 4.267 19.567 -3.605 1.00 48.19 266 TYR A C 1
ATOM 2108 O O . TYR A 1 266 ? 3.952 20.753 -3.703 1.00 48.19 266 TYR A O 1
ATOM 2116 N N . GLY A 1 267 ? 4.065 18.873 -2.483 1.00 42.03 267 GLY A N 1
ATOM 2117 C CA . GLY A 1 267 ? 4.144 19.542 -1.190 1.00 42.03 267 GLY A CA 1
ATOM 2118 C C . GLY A 1 267 ? 5.598 19.959 -0.961 1.00 42.03 267 GLY A C 1
ATOM 2119 O O . GLY A 1 267 ? 6.497 19.151 -1.170 1.00 42.03 267 GLY A O 1
ATOM 2120 N N . GLU A 1 268 ? 5.834 21.202 -0.547 1.00 41.72 268 GLU A N 1
ATOM 2121 C CA . GLU A 1 268 ? 7.148 21.831 -0.308 1.00 41.72 268 GLU A CA 1
ATOM 2122 C C . GLU A 1 268 ? 7.956 21.192 0.859 1.00 41.72 268 GLU A C 1
ATOM 2124 O O . GLU A 1 268 ? 8.476 21.874 1.742 1.00 41.72 268 GLU A O 1
ATOM 2129 N N . GLY A 1 269 ? 8.025 19.862 0.934 1.00 50.41 269 GLY A N 1
ATOM 2130 C CA . GLY A 1 269 ? 8.660 19.117 2.014 1.00 50.41 269 GLY A CA 1
ATOM 2131 C C . GLY A 1 269 ? 10.158 18.903 1.792 1.00 50.41 269 GLY A C 1
ATOM 2132 O O . GLY A 1 269 ? 10.592 18.457 0.737 1.00 50.41 269 GLY A O 1
ATOM 2133 N N . VAL A 1 270 ? 10.950 19.115 2.848 1.00 50.91 270 VAL A N 1
ATOM 2134 C CA . VAL A 1 270 ? 12.421 18.933 2.909 1.00 50.91 270 VAL A CA 1
ATOM 2135 C C . VAL A 1 270 ? 12.887 17.496 2.584 1.00 50.91 270 VAL A C 1
ATOM 2137 O O . VAL A 1 270 ? 14.074 17.267 2.365 1.00 50.91 270 VAL A O 1
ATOM 2140 N N . HIS A 1 271 ? 11.968 16.527 2.526 1.00 55.72 271 HIS A N 1
ATOM 2141 C CA . HIS A 1 271 ? 12.256 15.096 2.368 1.00 55.72 271 HIS A CA 1
ATOM 2142 C C . HIS A 1 271 ? 11.791 14.492 1.037 1.00 55.72 271 HIS A C 1
ATOM 2144 O O . HIS A 1 271 ? 11.753 13.267 0.926 1.00 55.72 271 HIS A O 1
ATOM 2150 N N . ALA A 1 272 ? 11.428 15.315 0.049 1.00 68.94 272 ALA A N 1
ATOM 2151 C CA . ALA A 1 272 ? 11.083 14.823 -1.280 1.00 68.94 272 ALA A CA 1
ATOM 2152 C C . ALA A 1 272 ? 12.216 13.955 -1.854 1.00 68.94 272 ALA A C 1
ATOM 2154 O O . ALA A 1 272 ? 13.394 14.326 -1.786 1.00 68.94 272 ALA A O 1
ATOM 2155 N N . ALA A 1 273 ? 11.851 12.792 -2.395 1.00 72.06 273 ALA A N 1
ATOM 2156 C CA . ALA A 1 273 ? 12.794 11.916 -3.070 1.00 72.06 273 ALA A CA 1
ATOM 2157 C C . ALA A 1 273 ? 13.471 12.628 -4.248 1.00 72.06 273 ALA A C 1
ATOM 2159 O O . ALA A 1 273 ? 12.834 13.337 -5.025 1.00 72.06 273 ALA A O 1
ATOM 2160 N N . LYS A 1 274 ? 14.777 12.420 -4.372 1.00 76.38 274 LYS A N 1
ATOM 2161 C CA . LYS A 1 274 ? 15.615 12.932 -5.450 1.00 76.38 274 LYS A CA 1
ATOM 2162 C C . LYS A 1 274 ? 15.992 11.798 -6.392 1.00 76.38 274 LYS A C 1
ATOM 2164 O O . LYS A 1 274 ? 16.068 10.643 -5.961 1.00 76.38 274 LYS A O 1
ATOM 2169 N N . PRO A 1 275 ? 16.331 12.128 -7.646 1.00 69.06 275 PRO A N 1
ATOM 2170 C CA . PRO A 1 275 ? 16.944 11.159 -8.524 1.00 69.06 275 PRO A CA 1
ATOM 2171 C C . PRO A 1 275 ? 18.200 10.517 -7.940 1.00 69.06 275 PRO A C 1
ATOM 2173 O O . PRO A 1 275 ? 18.968 11.166 -7.232 1.00 69.06 275 PRO A O 1
ATOM 2176 N N . ASP A 1 276 ? 18.384 9.231 -8.248 1.00 73.06 276 ASP A N 1
ATOM 2177 C CA . ASP A 1 276 ? 19.539 8.410 -7.861 1.00 73.06 276 ASP A CA 1
ATOM 2178 C C . ASP A 1 276 ? 19.745 8.171 -6.356 1.00 73.06 276 ASP A C 1
ATOM 2180 O O . ASP A 1 276 ? 20.788 7.646 -5.962 1.00 73.06 276 ASP A O 1
ATOM 2184 N N . GLN A 1 277 ? 18.764 8.478 -5.504 1.00 83.38 277 GLN A N 1
ATOM 2185 C CA . GLN A 1 277 ? 18.849 8.060 -4.108 1.00 83.38 277 GLN A CA 1
ATOM 2186 C C . GLN A 1 277 ? 18.881 6.524 -3.984 1.00 83.38 277 GLN A C 1
ATOM 2188 O O . GLN A 1 277 ? 18.198 5.822 -4.739 1.00 83.38 277 GLN A O 1
ATOM 2193 N N . PRO A 1 278 ? 19.690 5.987 -3.053 1.00 86.31 278 PRO A N 1
ATOM 2194 C CA . PRO A 1 278 ? 19.875 4.549 -2.874 1.00 86.31 278 PRO A CA 1
ATOM 2195 C C . PRO A 1 278 ? 18.713 3.859 -2.161 1.00 86.31 278 PRO A C 1
ATOM 2197 O O . PRO A 1 278 ? 18.751 2.642 -2.020 1.00 86.31 278 PRO A O 1
ATOM 2200 N N . ALA A 1 279 ? 17.733 4.598 -1.644 1.00 89.00 279 ALA A N 1
ATOM 2201 C CA . ALA A 1 279 ? 16.565 4.031 -0.989 1.00 89.00 279 ALA A CA 1
ATOM 2202 C C . ALA A 1 279 ? 15.412 5.038 -0.931 1.00 89.00 279 ALA A C 1
ATOM 2204 O O . ALA A 1 279 ? 15.624 6.253 -0.901 1.00 89.00 279 ALA A O 1
ATOM 2205 N N . TYR A 1 280 ? 14.187 4.513 -0.856 1.00 88.25 280 TYR A N 1
ATOM 2206 C CA . TYR A 1 280 ? 12.954 5.301 -0.863 1.00 88.25 280 TYR A CA 1
ATOM 2207 C C . TYR A 1 280 ? 11.912 4.734 0.102 1.00 88.25 280 TYR A C 1
ATOM 2209 O O . TYR A 1 280 ? 11.940 3.557 0.470 1.00 88.25 280 TYR A O 1
ATOM 2217 N N . ALA A 1 281 ? 10.946 5.564 0.484 1.00 90.69 281 ALA A N 1
ATOM 2218 C CA . ALA A 1 281 ? 9.719 5.137 1.131 1.00 90.69 281 ALA A CA 1
ATOM 2219 C C . ALA A 1 281 ? 8.501 5.819 0.506 1.00 90.69 281 ALA A C 1
ATOM 2221 O O . ALA A 1 281 ? 8.477 7.037 0.375 1.00 90.69 281 ALA A O 1
ATOM 2222 N N . GLY A 1 282 ? 7.484 5.027 0.172 1.00 89.81 282 GLY A N 1
ATOM 2223 C CA . GLY A 1 282 ? 6.165 5.500 -0.261 1.00 89.81 282 GLY A CA 1
ATOM 2224 C C . GLY A 1 282 ? 5.059 5.026 0.681 1.00 89.81 282 GLY A C 1
ATOM 2225 O O . GLY A 1 282 ? 5.331 4.384 1.705 1.00 89.81 282 GLY A O 1
ATOM 2226 N N . MET A 1 283 ? 3.803 5.305 0.333 1.00 91.19 283 MET A N 1
ATOM 2227 C CA . MET A 1 283 ? 2.648 4.961 1.166 1.00 91.19 283 MET A CA 1
ATOM 2228 C C . MET A 1 283 ? 1.614 4.141 0.396 1.00 91.19 283 MET A C 1
ATOM 2230 O O . MET A 1 283 ? 1.185 4.515 -0.688 1.00 91.19 283 MET A O 1
ATOM 2234 N N . LEU A 1 284 ? 1.164 3.039 0.993 1.00 94.12 284 LEU A N 1
ATOM 2235 C CA . LEU A 1 284 ? -0.011 2.281 0.561 1.00 94.12 284 LEU A CA 1
ATOM 2236 C C . LEU A 1 284 ? -1.171 2.591 1.498 1.00 94.12 284 LEU A C 1
ATOM 2238 O O . LEU A 1 284 ? -0.971 2.674 2.711 1.00 94.12 284 LEU A O 1
ATOM 2242 N N . TYR A 1 285 ? -2.382 2.689 0.964 1.00 95.31 285 TYR A N 1
ATOM 2243 C CA . TYR A 1 285 ? -3.569 2.963 1.762 1.00 95.31 285 TYR A CA 1
ATOM 2244 C C . TYR A 1 285 ? -4.579 1.840 1.682 1.00 95.31 285 TYR A C 1
ATOM 2246 O O . TYR A 1 285 ? -4.814 1.245 0.629 1.00 95.31 285 TYR A O 1
ATOM 2254 N N . TYR A 1 286 ? -5.235 1.609 2.811 1.00 95.50 286 TYR A N 1
ATOM 2255 C CA . TYR A 1 286 ? -6.234 0.573 2.952 1.00 95.50 286 TYR A CA 1
ATOM 2256 C C . TYR A 1 286 ? -7.437 1.105 3.714 1.00 95.50 286 TYR A C 1
ATOM 2258 O O . TYR A 1 286 ? -7.300 1.564 4.845 1.00 95.50 286 TYR A O 1
ATOM 2266 N N . ALA A 1 287 ? -8.617 1.044 3.109 1.00 94.56 287 ALA A N 1
ATOM 2267 C CA . ALA A 1 287 ? -9.860 1.455 3.739 1.00 94.56 287 ALA A CA 1
ATOM 2268 C C . ALA A 1 287 ? -10.563 0.277 4.406 1.00 94.56 287 ALA A C 1
ATOM 2270 O O . ALA A 1 287 ? -10.658 -0.809 3.840 1.00 94.56 287 ALA A O 1
ATOM 2271 N N . TYR A 1 288 ? -11.122 0.523 5.582 1.00 94.19 288 TYR A N 1
ATOM 2272 C CA . TYR A 1 288 ? -12.094 -0.364 6.192 1.00 94.19 288 TYR A CA 1
ATOM 2273 C C . TYR A 1 288 ? -13.476 -0.130 5.580 1.00 94.19 288 TYR A C 1
ATOM 2275 O O . TYR A 1 288 ? -13.950 1.010 5.532 1.00 94.19 288 TYR A O 1
ATOM 2283 N N . ILE A 1 289 ? -14.126 -1.207 5.139 1.00 89.69 289 ILE A N 1
ATOM 2284 C CA . ILE A 1 289 ? -15.409 -1.144 4.420 1.00 89.69 289 ILE A CA 1
ATOM 2285 C C . ILE A 1 289 ? -16.584 -1.772 5.186 1.00 89.69 289 ILE A C 1
ATOM 2287 O O . ILE A 1 289 ? -17.698 -1.772 4.670 1.00 89.69 289 ILE A O 1
ATOM 2291 N N . GLY A 1 290 ? -16.365 -2.248 6.417 1.00 89.00 290 GLY A N 1
ATOM 2292 C CA . GLY A 1 290 ? -17.385 -2.909 7.242 1.00 89.00 290 GLY A CA 1
ATOM 2293 C C . GLY A 1 290 ? -17.127 -4.404 7.427 1.00 89.00 290 GLY A C 1
ATOM 2294 O O . GLY A 1 290 ? -16.330 -4.994 6.706 1.00 89.00 290 GLY A O 1
ATOM 2295 N N . ASP A 1 291 ? -17.775 -5.014 8.422 1.00 87.06 291 ASP A N 1
ATOM 2296 C CA . ASP A 1 291 ? -17.800 -6.472 8.648 1.00 87.06 291 ASP A CA 1
ATOM 2297 C C . ASP A 1 291 ? -16.429 -7.173 8.685 1.00 87.06 291 ASP A C 1
ATOM 2299 O O . ASP A 1 291 ? -16.260 -8.316 8.266 1.00 87.06 291 ASP A O 1
ATOM 2303 N N . GLY A 1 292 ? -15.417 -6.488 9.214 1.00 86.81 292 GLY A N 1
ATOM 2304 C CA . GLY A 1 292 ? -14.054 -6.998 9.319 1.00 86.81 292 GLY A CA 1
ATOM 2305 C C . GLY A 1 292 ? -13.279 -6.925 8.008 1.00 86.81 292 GLY A C 1
ATOM 2306 O O . GLY A 1 292 ? -12.168 -7.444 7.950 1.00 86.81 292 GLY A O 1
ATOM 2307 N N . GLN A 1 293 ? -13.836 -6.307 6.970 1.00 89.38 293 GLN A N 1
ATOM 2308 C CA . GLN A 1 293 ? -13.238 -6.241 5.650 1.00 89.38 293 GLN A CA 1
ATOM 2309 C C . GLN A 1 293 ? -12.435 -4.954 5.471 1.00 89.38 293 GLN A C 1
ATOM 2311 O O . GLN A 1 293 ? -12.903 -3.839 5.713 1.00 89.38 293 GLN A O 1
ATOM 2316 N N . TRP A 1 294 ? -11.212 -5.141 4.992 1.00 92.88 294 TRP A N 1
ATOM 2317 C CA . TRP A 1 294 ? -10.347 -4.081 4.502 1.00 92.88 294 TRP A CA 1
ATOM 2318 C C . TRP A 1 294 ? -10.341 -4.084 2.977 1.00 92.88 294 TRP A C 1
ATOM 2320 O O . TRP A 1 294 ? -10.878 -4.995 2.345 1.00 92.88 294 TRP A O 1
ATOM 2330 N N . TYR A 1 295 ? -9.763 -3.044 2.393 1.00 89.81 295 TYR A N 1
ATOM 2331 C CA . TYR A 1 295 ? -9.633 -2.904 0.957 1.00 89.81 295 TYR A CA 1
ATOM 2332 C C . TYR A 1 295 ? -8.437 -2.010 0.600 1.00 89.81 295 TYR A C 1
ATOM 2334 O O . TYR A 1 295 ? -8.287 -0.949 1.196 1.00 89.81 295 TYR A O 1
ATOM 2342 N N . TYR A 1 296 ? -7.597 -2.405 -0.362 1.00 91.94 296 TYR A N 1
ATOM 2343 C CA . TYR A 1 296 ? -6.467 -1.597 -0.848 1.00 91.94 296 TYR A CA 1
ATOM 2344 C C . TYR A 1 296 ? -6.937 -0.439 -1.735 1.00 91.94 296 TYR A C 1
ATOM 2346 O O . TYR A 1 296 ? -7.304 -0.661 -2.876 1.00 91.94 296 TYR A O 1
ATOM 2354 N N . ILE A 1 297 ? -6.880 0.803 -1.260 1.00 90.19 297 ILE A N 1
ATOM 2355 C CA . ILE A 1 297 ? -7.407 1.971 -1.989 1.00 90.19 297 ILE A CA 1
ATOM 2356 C C . ILE A 1 297 ? -6.349 2.749 -2.783 1.00 90.19 297 ILE A C 1
ATOM 2358 O O . ILE A 1 297 ? -6.614 3.876 -3.189 1.00 90.19 297 ILE A O 1
ATOM 2362 N N . GLY A 1 298 ? -5.162 2.183 -2.991 1.00 88.56 298 GLY A N 1
ATOM 2363 C CA . GLY A 1 298 ? -4.125 2.779 -3.831 1.00 88.56 298 GLY A CA 1
ATOM 2364 C C . GLY A 1 298 ? -2.848 3.162 -3.089 1.00 88.56 298 GLY A C 1
ATOM 2365 O O . GLY A 1 298 ? -2.674 2.912 -1.894 1.00 88.56 298 GLY A O 1
ATOM 2366 N N . GLU A 1 299 ? -1.929 3.742 -3.847 1.00 86.88 299 GLU A N 1
ATOM 2367 C CA . GLU A 1 299 ? -0.581 4.104 -3.423 1.00 86.88 299 GLU A CA 1
ATOM 2368 C C . GLU A 1 299 ? -0.353 5.591 -3.674 1.00 86.88 299 GLU A C 1
ATOM 2370 O O . GLU A 1 299 ? -0.740 6.101 -4.723 1.00 86.88 299 GLU A O 1
ATOM 2375 N N . ASP A 1 300 ? 0.266 6.282 -2.722 1.00 82.00 300 ASP A N 1
ATOM 2376 C CA . ASP A 1 300 ? 0.778 7.633 -2.927 1.00 82.00 300 ASP A CA 1
ATOM 2377 C C . ASP A 1 300 ? 2.298 7.590 -3.025 1.00 82.00 300 ASP A C 1
ATOM 2379 O O . ASP A 1 300 ? 3.009 7.307 -2.056 1.00 82.00 300 ASP A O 1
ATOM 2383 N N . ASN A 1 301 ? 2.758 7.902 -4.230 1.00 71.12 301 ASN A N 1
ATOM 2384 C CA . ASN A 1 301 ? 4.156 8.138 -4.549 1.00 71.12 301 ASN A CA 1
ATOM 2385 C C . ASN A 1 301 ? 4.405 9.592 -4.981 1.00 71.12 301 ASN A C 1
ATOM 2387 O O . ASN A 1 301 ? 5.472 9.892 -5.505 1.00 71.12 301 ASN A O 1
ATOM 2391 N N . ALA A 1 302 ? 3.420 10.476 -4.808 1.00 65.69 302 ALA A N 1
ATOM 2392 C CA . ALA A 1 302 ? 3.496 11.879 -5.193 1.00 65.69 302 ALA A CA 1
ATOM 2393 C C . ALA A 1 302 ? 3.720 12.786 -3.972 1.00 65.69 302 ALA A C 1
ATOM 2395 O O . ALA A 1 302 ? 4.634 13.606 -3.987 1.00 65.69 302 ALA A O 1
ATOM 2396 N N . PHE A 1 303 ? 2.940 12.631 -2.894 1.00 67.81 303 PHE A N 1
ATOM 2397 C CA . PHE A 1 303 ? 2.995 13.544 -1.739 1.00 67.81 303 PHE A CA 1
ATOM 2398 C C . PHE A 1 303 ? 3.855 13.030 -0.592 1.00 67.81 303 PHE A C 1
ATOM 2400 O O . PHE A 1 303 ? 4.503 13.825 0.085 1.00 67.81 303 PHE A O 1
ATOM 2407 N N . ASP A 1 304 ? 3.830 11.722 -0.342 1.00 77.25 304 ASP A N 1
ATOM 2408 C CA . ASP A 1 304 ? 4.539 11.087 0.774 1.00 77.25 304 ASP A CA 1
ATOM 2409 C C . ASP A 1 304 ? 5.776 10.284 0.345 1.00 77.25 304 ASP A C 1
ATOM 2411 O O . ASP A 1 304 ? 6.271 9.451 1.110 1.00 77.25 304 ASP A O 1
ATOM 2415 N N . LEU A 1 305 ? 6.300 10.544 -0.856 1.00 82.00 305 LEU A N 1
ATOM 2416 C CA . LEU A 1 305 ? 7.515 9.898 -1.332 1.00 82.00 305 LEU A CA 1
ATOM 2417 C C . LEU A 1 305 ? 8.757 10.508 -0.670 1.00 82.00 305 LEU A C 1
ATOM 2419 O O . LEU A 1 305 ? 9.170 11.633 -0.957 1.00 82.00 305 LEU A O 1
ATOM 2423 N N . MET A 1 306 ? 9.363 9.721 0.209 1.00 87.00 306 MET A N 1
ATOM 2424 C CA . MET A 1 306 ? 10.569 10.059 0.947 1.00 87.00 306 MET A CA 1
ATOM 2425 C C . MET A 1 306 ? 11.773 9.367 0.328 1.00 87.00 306 MET A C 1
ATOM 2427 O O . MET A 1 306 ? 11.732 8.170 0.056 1.00 87.00 306 MET A O 1
ATOM 2431 N N . GLY A 1 307 ? 12.858 10.104 0.148 1.00 87.38 307 GLY A N 1
ATOM 2432 C CA . GLY A 1 307 ? 14.135 9.536 -0.258 1.00 87.38 307 GLY A CA 1
ATOM 2433 C C . GLY A 1 307 ? 15.159 9.531 0.870 1.00 87.38 307 GLY A C 1
ATOM 2434 O O . GLY A 1 307 ? 15.102 10.383 1.758 1.00 87.38 307 GLY A O 1
ATOM 2435 N N . PHE A 1 308 ? 16.090 8.581 0.829 1.00 89.88 308 PHE A N 1
ATOM 2436 C CA . PHE A 1 308 ? 17.148 8.420 1.830 1.00 89.88 308 PHE A CA 1
ATOM 2437 C C . PHE A 1 308 ? 18.522 8.517 1.178 1.00 89.88 308 PHE A C 1
ATOM 2439 O O . PHE A 1 308 ? 18.703 8.058 0.051 1.00 89.88 308 PHE A O 1
ATOM 2446 N N . ASP A 1 309 ? 19.503 9.062 1.895 1.00 90.81 309 ASP A N 1
ATOM 2447 C CA . ASP A 1 309 ? 20.869 9.209 1.377 1.00 90.81 309 ASP A CA 1
ATOM 2448 C C . ASP A 1 309 ? 21.680 7.907 1.505 1.00 90.81 309 ASP A C 1
ATOM 2450 O O . ASP A 1 309 ? 22.758 7.773 0.926 1.00 90.81 309 ASP A O 1
ATOM 2454 N N . SER A 1 310 ? 21.159 6.923 2.247 1.00 92.19 310 SER A N 1
ATOM 2455 C CA . SER A 1 310 ? 21.735 5.584 2.390 1.00 92.19 310 SER A CA 1
ATOM 2456 C C . SER A 1 310 ? 20.673 4.537 2.738 1.00 92.19 310 SER A C 1
ATOM 2458 O O . SER A 1 310 ? 19.605 4.863 3.266 1.00 92.19 310 SER A O 1
ATOM 2460 N N . VAL A 1 311 ? 20.982 3.261 2.487 1.00 91.38 311 VAL A N 1
ATOM 2461 C CA . VAL A 1 311 ? 20.137 2.141 2.932 1.00 91.38 311 VAL A CA 1
ATOM 2462 C C . VAL A 1 311 ? 20.093 2.105 4.460 1.00 91.38 311 VAL A C 1
ATOM 2464 O O . VAL A 1 311 ? 19.031 1.907 5.034 1.00 91.38 311 VAL A O 1
ATOM 2467 N N . GLU A 1 312 ? 21.203 2.388 5.140 1.00 95.50 312 GLU A N 1
ATOM 2468 C CA . GLU A 1 312 ? 21.292 2.417 6.603 1.00 95.50 312 GLU A CA 1
ATOM 2469 C C . GLU A 1 312 ? 20.375 3.478 7.231 1.00 95.50 312 GLU A C 1
ATOM 2471 O O . GLU A 1 312 ? 19.761 3.243 8.275 1.00 95.50 312 GLU A O 1
ATOM 2476 N N . GLU A 1 313 ? 20.245 4.646 6.599 1.00 95.00 313 GLU A N 1
ATOM 2477 C CA . GLU A 1 313 ? 19.310 5.682 7.044 1.00 95.00 313 GLU A CA 1
ATOM 2478 C C . GLU A 1 313 ? 17.853 5.222 6.902 1.00 95.00 313 GLU A C 1
ATOM 2480 O O . GLU A 1 313 ? 17.047 5.412 7.821 1.00 95.00 313 GLU A O 1
ATOM 2485 N N . MET A 1 314 ? 17.529 4.577 5.778 1.00 94.81 314 MET A N 1
ATOM 2486 C CA . MET A 1 314 ? 16.217 3.978 5.546 1.00 94.81 314 MET A CA 1
ATOM 2487 C C . MET A 1 314 ? 15.909 2.900 6.598 1.00 94.81 314 MET A C 1
ATOM 2489 O O . MET A 1 314 ? 14.817 2.900 7.165 1.00 94.81 314 MET A O 1
ATOM 2493 N N . GLU A 1 315 ? 16.865 2.021 6.908 1.00 95.56 315 GLU A N 1
ATOM 2494 C CA . GLU A 1 315 ? 16.739 0.998 7.957 1.00 95.56 315 GLU A CA 1
ATOM 2495 C C . GLU A 1 315 ? 16.447 1.615 9.321 1.00 95.56 315 GLU A C 1
ATOM 2497 O O . GLU A 1 315 ? 15.536 1.191 10.035 1.00 95.56 315 GLU A O 1
ATOM 2502 N N . ALA A 1 316 ? 17.185 2.668 9.675 1.00 95.25 316 ALA A N 1
ATOM 2503 C CA . ALA A 1 316 ? 16.954 3.389 10.914 1.00 95.25 316 ALA A CA 1
ATOM 2504 C C . ALA A 1 316 ? 15.554 4.025 10.940 1.00 95.25 316 ALA A C 1
ATOM 2506 O O . ALA A 1 316 ? 14.916 4.068 11.992 1.00 95.25 316 ALA A O 1
ATOM 2507 N N . ALA A 1 317 ? 15.053 4.513 9.801 1.00 93.94 317 ALA A N 1
ATOM 2508 C CA . ALA A 1 317 ? 13.694 5.033 9.691 1.00 93.94 317 ALA A CA 1
ATOM 2509 C C . ALA A 1 317 ? 12.630 3.933 9.837 1.00 93.94 317 ALA A C 1
ATOM 2511 O O . ALA A 1 317 ? 11.653 4.141 10.554 1.00 93.94 317 ALA A O 1
ATOM 2512 N N . LEU A 1 318 ? 12.824 2.768 9.214 1.00 95.44 318 LEU A N 1
ATOM 2513 C CA . LEU A 1 318 ? 11.947 1.605 9.372 1.00 95.44 318 LEU A CA 1
ATOM 2514 C C . LEU A 1 318 ? 11.883 1.168 10.840 1.00 95.44 318 LEU A C 1
ATOM 2516 O O . LEU A 1 318 ? 10.793 0.980 11.380 1.00 95.44 318 LEU A O 1
ATOM 2520 N N . GLN A 1 319 ? 13.033 1.069 11.507 1.00 94.94 319 GLN A N 1
ATOM 2521 C CA . GLN A 1 319 ? 13.103 0.675 12.912 1.00 94.94 319 GLN A CA 1
ATOM 2522 C C . GLN A 1 319 ? 12.376 1.675 13.825 1.00 94.94 319 GLN A C 1
ATOM 2524 O O . GLN A 1 319 ? 11.594 1.268 14.684 1.00 94.94 319 GLN A O 1
ATOM 2529 N N . ARG A 1 320 ? 12.544 2.985 13.591 1.00 92.00 320 ARG A N 1
ATOM 2530 C CA . ARG A 1 320 ? 11.785 4.021 14.315 1.00 92.00 320 ARG A CA 1
ATOM 2531 C C . ARG A 1 320 ? 10.273 3.868 14.131 1.00 92.00 320 ARG A C 1
ATOM 2533 O O . ARG A 1 320 ? 9.525 4.066 15.083 1.00 92.00 320 ARG A O 1
ATOM 2540 N N . ASN A 1 321 ? 9.807 3.491 12.942 1.00 92.44 321 ASN A N 1
ATOM 2541 C CA . ASN A 1 321 ? 8.379 3.268 12.706 1.00 92.44 321 ASN A CA 1
ATOM 2542 C C . ASN A 1 321 ? 7.822 2.091 13.508 1.00 92.44 321 ASN A C 1
ATOM 2544 O O . ASN A 1 321 ? 6.733 2.200 14.068 1.00 92.44 321 ASN A O 1
ATOM 2548 N N . LEU A 1 322 ? 8.567 0.986 13.590 1.00 93.25 322 LEU A N 1
ATOM 2549 C CA . LEU A 1 322 ? 8.174 -0.170 14.403 1.00 93.25 322 LEU A CA 1
ATOM 2550 C C . LEU A 1 322 ? 8.052 0.196 15.889 1.00 93.25 322 LEU A C 1
ATOM 2552 O O . LEU A 1 322 ? 7.177 -0.313 16.583 1.00 93.25 322 LEU A O 1
ATOM 2556 N N . GLU A 1 323 ? 8.895 1.107 16.372 1.00 91.12 323 GLU A N 1
ATOM 2557 C CA . GLU A 1 323 ? 8.839 1.606 17.750 1.00 91.12 323 GLU A CA 1
ATOM 2558 C C . GLU A 1 323 ? 7.649 2.547 17.997 1.00 91.12 323 GLU A C 1
ATOM 2560 O O . GLU A 1 323 ? 7.083 2.546 19.092 1.00 91.12 323 GLU A O 1
ATOM 2565 N N . LEU A 1 324 ? 7.250 3.332 16.990 1.00 88.69 324 LEU A N 1
ATOM 2566 C CA . LEU A 1 324 ? 6.132 4.282 17.077 1.00 88.69 324 LEU A CA 1
ATOM 2567 C C . LEU A 1 324 ? 4.753 3.612 17.061 1.00 88.69 324 LEU A C 1
ATOM 2569 O O . LEU A 1 324 ? 3.791 4.175 17.598 1.00 88.69 324 LEU A O 1
ATOM 2573 N N . VAL A 1 325 ? 4.655 2.427 16.455 1.00 88.56 325 VAL A N 1
ATOM 2574 C CA . VAL A 1 325 ? 3.398 1.701 16.252 1.00 88.56 325 VAL A CA 1
ATOM 2575 C C . VAL A 1 325 ? 3.466 0.345 16.966 1.00 88.56 325 VAL A C 1
ATOM 2577 O O . VAL A 1 325 ? 3.851 -0.662 16.365 1.00 88.56 325 VAL A O 1
ATOM 2580 N N . PRO A 1 326 ? 3.097 0.283 18.261 1.00 80.69 326 PRO A N 1
ATOM 2581 C CA . PRO A 1 326 ? 3.181 -0.944 19.044 1.00 80.69 326 PRO A CA 1
ATOM 2582 C C . PRO A 1 326 ? 2.400 -2.099 18.411 1.00 80.69 326 PRO A C 1
ATOM 2584 O O . PRO A 1 326 ? 1.221 -1.963 18.088 1.00 80.69 326 PRO A O 1
ATOM 2587 N N . GLY A 1 327 ? 3.053 -3.254 18.273 1.00 83.44 327 GLY A N 1
ATOM 2588 C CA . GLY A 1 327 ? 2.459 -4.444 17.653 1.00 83.44 327 GLY A CA 1
ATOM 2589 C C . GLY A 1 327 ? 2.472 -4.436 16.122 1.00 83.44 327 GLY A C 1
ATOM 2590 O O . GLY A 1 327 ? 1.987 -5.393 15.525 1.00 83.44 327 GLY A O 1
ATOM 2591 N N . SER A 1 328 ? 3.034 -3.400 15.490 1.00 89.25 328 SER A N 1
ATOM 2592 C CA . SER A 1 328 ? 3.378 -3.435 14.068 1.00 89.25 328 SER A CA 1
ATOM 2593 C C . SER A 1 328 ? 4.457 -4.488 13.809 1.00 89.25 328 SER A C 1
ATOM 2595 O O . SER A 1 328 ? 5.275 -4.795 14.679 1.00 89.25 328 SER A O 1
ATOM 2597 N N . GLN A 1 329 ? 4.466 -5.030 12.598 1.00 94.00 329 GLN A N 1
ATOM 2598 C CA . GLN A 1 329 ? 5.463 -5.989 12.137 1.00 94.00 329 GLN A CA 1
ATOM 2599 C C . GLN A 1 329 ? 5.978 -5.583 10.759 1.00 94.00 329 GLN A C 1
ATOM 2601 O O . GLN A 1 329 ? 5.414 -4.705 10.103 1.00 94.00 329 GLN A O 1
ATOM 2606 N N . VAL A 1 330 ? 7.048 -6.242 10.323 1.00 97.00 330 VAL A N 1
ATOM 2607 C CA . VAL A 1 330 ? 7.551 -6.107 8.958 1.00 97.00 330 VAL A CA 1
ATOM 2608 C C . VAL A 1 330 ? 6.848 -7.128 8.074 1.00 97.00 330 VAL A C 1
ATOM 2610 O O . VAL A 1 330 ? 6.930 -8.331 8.315 1.00 97.00 330 VAL A O 1
ATOM 2613 N N . TRP A 1 331 ? 6.174 -6.638 7.040 1.00 97.38 331 TRP A N 1
ATOM 2614 C CA . TRP A 1 331 ? 5.663 -7.450 5.946 1.00 97.38 331 TRP A CA 1
ATOM 2615 C C . TRP A 1 331 ? 6.664 -7.396 4.788 1.00 97.38 331 TRP A C 1
ATOM 2617 O O . TRP A 1 331 ? 6.833 -6.365 4.134 1.00 97.38 331 TRP A O 1
ATOM 2627 N N . ASP A 1 332 ? 7.354 -8.507 4.556 1.00 96.44 332 ASP A N 1
ATOM 2628 C CA . ASP A 1 332 ? 8.344 -8.691 3.494 1.00 96.44 332 ASP A CA 1
ATOM 2629 C C . ASP A 1 332 ? 8.104 -10.013 2.738 1.00 96.44 332 ASP A C 1
ATOM 2631 O O . ASP A 1 332 ? 7.120 -10.722 2.973 1.00 96.44 332 ASP A O 1
ATOM 2635 N N . LEU A 1 333 ? 8.979 -10.351 1.788 1.00 94.31 333 LEU A N 1
ATOM 2636 C CA . LEU A 1 333 ? 8.844 -11.597 1.028 1.00 94.31 333 LEU A CA 1
ATOM 2637 C C . LEU A 1 333 ? 8.949 -12.854 1.891 1.00 94.31 333 LEU A C 1
ATOM 2639 O O . LEU A 1 333 ? 8.342 -13.874 1.559 1.00 94.31 333 LEU A O 1
ATOM 2643 N N . GLN A 1 334 ? 9.703 -12.804 2.989 1.00 96.44 334 GLN A N 1
ATOM 2644 C CA . GLN A 1 334 ? 9.802 -13.934 3.899 1.00 96.44 334 GLN A CA 1
ATOM 2645 C C . GLN A 1 334 ? 8.470 -14.144 4.620 1.00 96.44 334 GLN A C 1
ATOM 2647 O O . GLN A 1 334 ? 7.978 -15.272 4.655 1.00 96.44 334 GLN A O 1
ATOM 2652 N N . TRP A 1 335 ? 7.854 -13.074 5.122 1.00 97.00 335 TRP A N 1
ATOM 2653 C CA . TRP A 1 335 ? 6.516 -13.116 5.702 1.00 97.00 335 TRP A CA 1
ATOM 2654 C C . TRP A 1 335 ? 5.472 -13.614 4.695 1.00 97.00 335 TRP A C 1
ATOM 2656 O O . TRP A 1 335 ? 4.681 -14.499 5.029 1.00 97.00 335 TRP A O 1
ATOM 2666 N N . LEU A 1 336 ? 5.489 -13.098 3.462 1.00 97.12 336 LEU A N 1
ATOM 2667 C CA . LEU A 1 336 ? 4.547 -13.486 2.409 1.00 97.12 336 LEU A CA 1
ATOM 2668 C C . LEU A 1 336 ? 4.642 -14.992 2.112 1.00 97.12 336 LEU A C 1
ATOM 2670 O O . LEU A 1 336 ? 3.628 -15.696 2.093 1.00 97.12 336 LEU A O 1
ATOM 2674 N N . LYS A 1 337 ? 5.869 -15.509 1.981 1.00 96.81 337 LYS A N 1
ATOM 2675 C CA . LYS A 1 337 ? 6.137 -16.935 1.776 1.00 96.81 337 LYS A CA 1
ATOM 2676 C C . LYS A 1 337 ? 5.711 -17.788 2.964 1.00 96.81 337 LYS A C 1
ATOM 2678 O O . LYS A 1 337 ? 5.092 -18.830 2.778 1.00 96.81 337 LYS A O 1
ATOM 2683 N N . GLN A 1 338 ? 6.052 -17.380 4.182 1.00 97.62 338 GLN A N 1
ATOM 2684 C CA . GLN A 1 338 ? 5.745 -18.151 5.388 1.00 97.62 338 GLN A CA 1
ATOM 2685 C C . GLN A 1 338 ? 4.243 -18.195 5.683 1.00 97.62 338 GLN A C 1
ATOM 2687 O O . GLN A 1 338 ? 3.740 -19.228 6.117 1.00 97.62 338 GLN A O 1
ATOM 2692 N N . THR A 1 339 ? 3.540 -17.089 5.440 1.00 96.81 339 THR A N 1
ATOM 2693 C CA . THR A 1 339 ? 2.125 -16.933 5.797 1.00 96.81 339 THR A CA 1
ATOM 2694 C C . THR A 1 339 ? 1.201 -17.493 4.721 1.00 96.81 339 THR A C 1
ATOM 2696 O O . THR A 1 339 ? 0.220 -18.157 5.048 1.00 96.81 339 THR A O 1
ATOM 2699 N N . TYR A 1 340 ? 1.522 -17.263 3.444 1.00 97.06 340 TYR A N 1
ATOM 2700 C CA . TYR A 1 340 ? 0.641 -17.599 2.320 1.00 97.06 340 TYR A CA 1
ATOM 2701 C C . TYR A 1 340 ? 1.238 -18.624 1.349 1.00 97.06 340 TYR A C 1
ATOM 2703 O O . TYR A 1 340 ? 0.572 -19.019 0.398 1.00 97.06 340 TYR A O 1
ATOM 2711 N N . GLY A 1 341 ? 2.483 -19.068 1.552 1.00 97.19 341 GLY A N 1
ATOM 2712 C CA . GLY A 1 341 ? 3.152 -19.983 0.620 1.00 97.19 341 GLY A CA 1
ATOM 2713 C C . GLY A 1 341 ? 3.481 -19.343 -0.730 1.00 97.19 341 GLY A C 1
ATOM 2714 O O . GLY A 1 341 ? 3.673 -20.060 -1.709 1.00 97.19 341 GLY A O 1
ATOM 2715 N N . VAL A 1 342 ? 3.518 -18.010 -0.798 1.00 96.38 342 VAL A N 1
ATOM 2716 C CA . VAL A 1 342 ? 3.714 -17.261 -2.042 1.00 96.38 342 VAL A CA 1
ATOM 2717 C C . VAL A 1 342 ? 5.169 -16.831 -2.182 1.00 96.38 342 VAL A C 1
ATOM 2719 O O . VAL A 1 342 ? 5.704 -16.104 -1.346 1.00 96.38 342 VAL A O 1
ATOM 2722 N N . ASP A 1 343 ? 5.800 -17.269 -3.267 1.00 93.88 343 ASP A N 1
ATOM 2723 C CA . ASP A 1 343 ? 7.143 -16.850 -3.659 1.00 93.88 343 ASP A CA 1
ATOM 2724 C C . ASP A 1 343 ? 7.103 -15.622 -4.578 1.00 93.88 343 ASP A C 1
ATOM 2726 O O . ASP A 1 343 ? 6.146 -15.405 -5.327 1.00 93.88 343 ASP A O 1
ATOM 2730 N N . ALA A 1 344 ? 8.181 -14.839 -4.561 1.00 88.88 344 ALA A N 1
ATOM 2731 C CA . ALA A 1 344 ? 8.381 -13.793 -5.552 1.00 88.88 344 ALA A CA 1
ATOM 2732 C C . ALA A 1 344 ? 8.546 -14.394 -6.957 1.00 88.88 344 ALA A C 1
ATOM 2734 O O . ALA A 1 344 ? 9.283 -15.369 -7.138 1.00 88.88 344 ALA A O 1
ATOM 2735 N N . ARG A 1 345 ? 7.891 -13.803 -7.960 1.00 90.25 345 ARG A N 1
ATOM 2736 C CA . ARG A 1 345 ? 8.113 -14.157 -9.361 1.00 90.25 345 ARG A CA 1
ATOM 2737 C C . ARG A 1 345 ? 9.420 -13.530 -9.842 1.00 90.25 345 ARG A C 1
ATOM 2739 O O . ARG A 1 345 ? 9.709 -12.377 -9.519 1.00 90.25 345 ARG A O 1
ATOM 2746 N N . PRO A 1 346 ? 10.219 -14.265 -10.632 1.00 89.12 346 PRO A N 1
ATOM 2747 C CA . PRO A 1 346 ? 11.377 -13.669 -11.268 1.00 89.12 346 PRO A CA 1
ATOM 2748 C C . PRO A 1 346 ? 10.923 -12.583 -12.244 1.00 89.12 346 PRO A C 1
ATOM 2750 O O . PRO A 1 346 ? 9.869 -12.696 -12.877 1.00 89.12 346 PRO A O 1
ATOM 2753 N N . VAL A 1 347 ? 11.756 -11.557 -12.400 1.00 85.19 347 VAL A N 1
ATOM 2754 C CA . VAL A 1 347 ? 11.587 -10.575 -13.472 1.00 85.19 347 VAL A CA 1
ATOM 2755 C C . VAL A 1 347 ? 11.565 -11.309 -14.828 1.00 85.19 347 VAL A C 1
ATOM 2757 O O . VAL A 1 347 ? 12.423 -12.180 -15.035 1.00 85.19 347 VAL A O 1
ATOM 2760 N N . PRO A 1 348 ? 10.623 -10.994 -15.742 1.00 87.31 348 PRO A N 1
ATOM 2761 C CA . PRO A 1 348 ? 10.479 -11.694 -17.019 1.00 87.31 348 PRO A CA 1
ATOM 2762 C C . PRO A 1 348 ? 11.770 -11.718 -17.845 1.00 87.31 348 PRO A C 1
ATOM 2764 O O . PRO A 1 348 ? 12.540 -10.754 -17.870 1.00 87.31 348 PRO A O 1
ATOM 2767 N N . GLN A 1 349 ? 12.021 -12.819 -18.556 1.00 87.06 349 GLN A N 1
ATOM 2768 C CA . GLN A 1 349 ? 13.246 -12.972 -19.349 1.00 87.06 349 GLN A CA 1
ATOM 2769 C C . GLN A 1 349 ? 13.311 -11.940 -20.483 1.00 87.06 349 GLN A C 1
ATOM 2771 O O . GLN A 1 349 ? 14.381 -11.438 -20.820 1.00 87.06 349 GLN A O 1
ATOM 2776 N N . GLU A 1 350 ? 12.156 -11.579 -21.031 1.00 83.69 350 GLU A N 1
ATOM 2777 C CA . GLU A 1 350 ? 11.985 -10.557 -22.055 1.00 83.69 350 GLU A CA 1
ATOM 2778 C C . GLU A 1 350 ? 12.480 -9.192 -21.574 1.00 83.69 350 GLU A C 1
ATOM 2780 O O . GLU A 1 350 ? 13.112 -8.466 -22.343 1.00 83.69 350 GLU A O 1
ATOM 2785 N N . TYR A 1 351 ? 12.224 -8.856 -20.306 1.00 82.12 351 TYR A N 1
ATOM 2786 C CA . TYR A 1 351 ? 12.750 -7.640 -19.696 1.00 82.12 351 TYR A CA 1
ATOM 2787 C C . TYR A 1 351 ? 14.280 -7.669 -19.678 1.00 82.12 351 TYR A C 1
ATOM 2789 O O . TYR A 1 351 ? 14.911 -6.719 -20.136 1.00 82.12 351 TYR A O 1
ATOM 2797 N N . ARG A 1 352 ? 14.880 -8.779 -19.223 1.00 82.69 352 ARG A N 1
ATOM 2798 C CA . ARG A 1 352 ? 16.344 -8.935 -19.157 1.00 82.69 352 ARG A CA 1
ATOM 2799 C C . ARG A 1 352 ? 16.980 -8.771 -20.531 1.00 82.69 352 ARG A C 1
ATOM 2801 O O . ARG A 1 352 ? 17.890 -7.971 -20.695 1.00 82.69 352 ARG A O 1
ATOM 2808 N N . THR A 1 353 ? 16.439 -9.459 -21.535 1.00 86.88 353 THR A N 1
ATOM 2809 C CA . THR A 1 353 ? 16.914 -9.356 -22.919 1.00 86.88 353 THR A CA 1
ATOM 2810 C C . THR A 1 353 ? 16.826 -7.927 -23.451 1.00 86.88 353 THR A C 1
ATOM 2812 O O . THR A 1 353 ? 17.743 -7.462 -24.126 1.00 86.88 353 THR A O 1
ATOM 2815 N N . MET A 1 354 ? 15.745 -7.210 -23.143 1.00 82.44 354 MET A N 1
ATOM 2816 C CA . MET A 1 354 ? 15.573 -5.832 -23.591 1.00 82.44 354 MET A CA 1
ATOM 2817 C C . MET A 1 354 ? 16.509 -4.857 -22.861 1.00 82.44 354 MET A C 1
ATOM 2819 O O . MET A 1 354 ? 17.096 -3.989 -23.508 1.00 82.44 354 MET A O 1
ATOM 2823 N N . LEU A 1 355 ? 16.719 -5.038 -21.555 1.00 80.50 355 LEU A N 1
ATOM 2824 C CA . LEU A 1 355 ? 17.687 -4.267 -20.773 1.00 80.50 355 LEU A CA 1
ATOM 2825 C C . LEU A 1 355 ? 19.125 -4.506 -21.257 1.00 80.50 355 LEU A C 1
ATOM 2827 O O . LEU A 1 355 ? 19.889 -3.554 -21.407 1.00 80.50 355 LEU A O 1
ATOM 2831 N N . ASP A 1 356 ? 19.490 -5.756 -21.540 1.00 85.75 356 ASP A N 1
ATOM 2832 C CA . ASP A 1 356 ? 20.805 -6.106 -22.080 1.00 85.75 356 ASP A CA 1
ATOM 2833 C C . ASP A 1 356 ? 21.023 -5.468 -23.457 1.00 85.75 356 ASP A C 1
ATOM 2835 O O . ASP A 1 356 ? 22.099 -4.931 -23.733 1.00 85.75 356 ASP A O 1
ATOM 2839 N N . HIS A 1 357 ? 19.996 -5.454 -24.313 1.00 87.06 357 HIS A N 1
ATOM 2840 C CA . HIS A 1 357 ? 20.057 -4.774 -25.606 1.00 87.06 357 HIS A CA 1
ATOM 2841 C C . HIS A 1 357 ? 20.196 -3.254 -25.444 1.00 87.06 357 HIS A C 1
ATOM 2843 O O . HIS A 1 357 ? 21.052 -2.650 -26.083 1.00 87.06 357 HIS A O 1
ATOM 2849 N N . TYR A 1 358 ? 19.433 -2.649 -24.527 1.00 82.94 358 TYR A N 1
ATOM 2850 C CA . TYR A 1 358 ? 19.543 -1.228 -24.181 1.00 82.94 358 TYR A CA 1
ATOM 2851 C C . TYR A 1 358 ? 20.945 -0.851 -23.689 1.00 82.94 358 TYR A C 1
ATOM 2853 O O . TYR A 1 358 ? 21.472 0.196 -24.059 1.00 82.94 358 TYR A O 1
ATOM 2861 N N . LYS A 1 359 ? 21.584 -1.711 -22.889 1.00 82.88 359 LYS A N 1
ATOM 2862 C CA . LYS A 1 359 ? 22.945 -1.483 -22.380 1.00 82.88 359 LYS A CA 1
ATOM 2863 C C . LYS A 1 359 ? 24.033 -1.697 -23.440 1.00 82.88 359 LYS A C 1
ATOM 2865 O O . LYS A 1 359 ? 25.064 -1.031 -23.376 1.00 82.88 359 LYS A O 1
ATOM 2870 N N . SER A 1 360 ? 23.843 -2.630 -24.373 1.00 91.38 360 SER A N 1
ATOM 2871 C CA . SER A 1 360 ? 24.889 -3.051 -25.322 1.00 91.38 360 SER A CA 1
ATOM 2872 C C . SER A 1 360 ? 24.825 -2.387 -26.698 1.00 91.38 360 SER A C 1
ATOM 2874 O O . SER A 1 360 ? 25.854 -2.326 -27.371 1.00 91.38 360 SER A O 1
ATOM 2876 N N . ASP A 1 361 ? 23.666 -1.872 -27.119 1.00 91.88 361 ASP A N 1
ATOM 2877 C CA . ASP A 1 361 ? 23.471 -1.249 -28.431 1.00 91.88 361 ASP A CA 1
ATOM 2878 C C . ASP A 1 361 ? 23.161 0.260 -28.299 1.00 91.88 361 ASP A C 1
ATOM 2880 O O . ASP A 1 361 ? 22.037 0.645 -27.958 1.00 91.88 361 ASP A O 1
ATOM 2884 N N . PRO A 1 362 ? 24.130 1.147 -28.612 1.00 92.00 362 PRO A N 1
ATOM 2885 C CA . PRO A 1 362 ? 23.933 2.595 -28.554 1.00 92.00 362 PRO A CA 1
ATOM 2886 C C . PRO A 1 362 ? 22.822 3.125 -29.470 1.00 92.00 362 PRO A C 1
ATOM 2888 O O . PRO A 1 362 ? 22.195 4.133 -29.143 1.00 92.00 362 PRO A O 1
ATOM 2891 N N . ALA A 1 363 ? 22.573 2.482 -30.616 1.00 90.31 363 ALA A N 1
ATOM 2892 C CA . ALA A 1 363 ? 21.528 2.906 -31.543 1.00 90.31 363 ALA A CA 1
ATOM 2893 C C . ALA A 1 363 ? 20.142 2.559 -30.992 1.00 90.31 363 ALA A C 1
ATOM 2895 O O . ALA A 1 363 ? 19.231 3.390 -31.044 1.00 90.31 363 ALA A O 1
ATOM 2896 N N . PHE A 1 364 ? 19.999 1.366 -30.408 1.00 83.12 364 PHE A N 1
ATOM 2897 C CA . PHE A 1 364 ? 18.776 0.982 -29.709 1.00 83.12 364 PHE A CA 1
ATOM 2898 C C . PHE A 1 364 ? 18.525 1.875 -28.488 1.00 83.12 364 PHE A C 1
ATOM 2900 O O . PHE A 1 364 ? 17.415 2.380 -28.324 1.00 83.12 364 PHE A O 1
ATOM 2907 N N . LYS A 1 365 ? 19.559 2.168 -27.690 1.00 83.44 365 LYS A N 1
ATOM 2908 C CA . LYS A 1 365 ? 19.465 3.134 -26.586 1.00 83.44 365 LYS A CA 1
ATOM 2909 C C . LYS A 1 365 ? 18.965 4.504 -27.049 1.00 83.44 365 LYS A C 1
ATOM 2911 O O . LYS A 1 365 ? 18.009 5.018 -26.479 1.00 83.44 365 LYS A O 1
ATOM 2916 N N . ALA A 1 366 ? 19.553 5.073 -28.103 1.00 80.81 366 ALA A N 1
ATOM 2917 C CA . ALA A 1 366 ? 19.130 6.374 -28.625 1.00 80.81 366 ALA A CA 1
ATOM 2918 C C . ALA A 1 366 ? 17.671 6.369 -29.120 1.00 80.81 366 ALA A C 1
ATOM 2920 O O . ALA A 1 366 ? 16.956 7.358 -28.964 1.00 80.81 366 ALA A O 1
ATOM 2921 N N . LEU A 1 367 ? 17.216 5.254 -29.702 1.00 81.44 367 LEU A N 1
ATOM 2922 C CA . LEU A 1 367 ? 15.822 5.079 -30.110 1.00 81.44 367 LEU A CA 1
ATOM 2923 C C . LEU A 1 367 ? 14.875 5.069 -28.903 1.00 81.44 367 LEU A C 1
ATOM 2925 O O . LEU A 1 367 ? 13.843 5.738 -28.935 1.00 81.44 367 LEU A O 1
ATOM 2929 N N . VAL A 1 368 ? 15.229 4.322 -27.855 1.00 76.12 368 VAL A N 1
ATOM 2930 C CA . VAL A 1 368 ? 14.469 4.253 -26.601 1.00 76.12 368 VAL A CA 1
ATOM 2931 C C . VAL A 1 368 ? 14.397 5.619 -25.928 1.00 76.12 368 VAL A C 1
ATOM 2933 O O . VAL A 1 368 ? 13.302 6.072 -25.606 1.00 76.12 368 VAL A O 1
ATOM 2936 N N . ASP A 1 369 ? 15.537 6.289 -25.758 1.00 77.31 369 ASP A N 1
ATOM 2937 C CA . ASP A 1 369 ? 15.606 7.587 -25.085 1.00 77.31 369 ASP A CA 1
ATOM 2938 C C . ASP A 1 369 ? 14.733 8.623 -25.818 1.00 77.31 369 ASP A C 1
ATOM 2940 O O . ASP A 1 369 ? 13.940 9.324 -25.194 1.00 77.31 369 ASP A O 1
ATOM 2944 N N . LYS A 1 370 ? 14.770 8.636 -27.158 1.00 77.88 370 LYS A N 1
ATOM 2945 C CA . LYS A 1 370 ? 13.900 9.491 -27.980 1.00 77.88 370 LYS A CA 1
ATOM 2946 C C . LYS A 1 370 ? 12.414 9.145 -27.841 1.00 77.88 370 LYS A C 1
ATOM 2948 O O . LYS A 1 370 ? 11.562 10.030 -27.880 1.00 77.88 370 LYS A O 1
ATOM 2953 N N . ALA A 1 371 ? 12.069 7.863 -27.726 1.00 73.50 371 ALA A N 1
ATOM 2954 C CA . ALA A 1 371 ? 10.682 7.454 -27.515 1.00 73.50 371 ALA A CA 1
ATOM 2955 C C . ALA A 1 371 ? 10.158 7.925 -26.147 1.00 73.50 371 ALA A C 1
ATOM 2957 O O . ALA A 1 371 ? 9.007 8.355 -26.057 1.00 73.50 371 ALA A O 1
ATOM 2958 N N . LEU A 1 372 ? 11.002 7.881 -25.111 1.00 69.75 372 LEU A N 1
ATOM 2959 C CA . LEU A 1 372 ? 10.685 8.397 -23.779 1.00 69.75 372 LEU A CA 1
ATOM 2960 C C . LEU A 1 372 ? 10.532 9.925 -23.780 1.00 69.75 372 LEU A C 1
ATOM 2962 O O . LEU A 1 372 ? 9.568 10.421 -23.202 1.00 69.75 372 LEU A O 1
ATOM 2966 N N . GLU A 1 373 ? 11.406 10.651 -24.482 1.00 73.44 373 GLU A N 1
ATOM 2967 C CA . GLU A 1 373 ? 11.307 12.107 -24.680 1.00 73.44 373 GLU A CA 1
ATOM 2968 C C . GLU A 1 373 ? 9.969 12.492 -25.331 1.00 73.44 373 GLU A C 1
ATOM 2970 O O . GLU A 1 373 ? 9.200 13.270 -24.769 1.00 73.44 373 GLU A O 1
ATOM 2975 N N . ILE A 1 374 ? 9.625 11.861 -26.460 1.00 72.06 374 ILE A N 1
ATOM 2976 C CA . ILE A 1 374 ? 8.346 12.088 -27.151 1.00 72.06 374 ILE A CA 1
ATOM 2977 C C . ILE A 1 374 ? 7.161 11.767 -26.232 1.00 72.06 374 ILE A C 1
ATOM 2979 O O . ILE A 1 374 ? 6.153 12.475 -26.246 1.00 72.06 374 ILE A O 1
ATOM 2983 N N . GLN A 1 375 ? 7.246 10.689 -25.445 1.00 66.31 375 GLN A N 1
ATOM 2984 C CA . GLN A 1 375 ? 6.200 10.348 -24.483 1.00 66.31 375 GLN A CA 1
ATOM 2985 C C . GLN A 1 375 ? 6.034 11.443 -23.419 1.00 66.31 375 GLN A C 1
ATOM 2987 O O . GLN A 1 375 ? 4.891 11.766 -23.098 1.00 66.31 375 GLN A O 1
ATOM 2992 N N . GLY A 1 376 ? 7.133 12.015 -22.916 1.00 67.12 376 GLY A N 1
ATOM 2993 C CA . GLY A 1 376 ? 7.120 13.183 -22.030 1.00 67.12 376 GLY A CA 1
ATOM 2994 C C . GLY A 1 376 ? 6.362 14.353 -22.658 1.00 67.12 376 GLY A C 1
ATOM 2995 O O . GLY A 1 376 ? 5.329 14.759 -22.136 1.00 67.12 376 GLY A O 1
ATOM 2996 N N . GLU A 1 377 ? 6.745 14.765 -23.871 1.00 73.38 377 GLU A N 1
ATOM 2997 C CA . GLU A 1 377 ? 6.079 15.861 -24.598 1.00 73.38 377 GLU A CA 1
ATOM 2998 C C . GLU A 1 377 ? 4.577 15.619 -24.852 1.00 73.38 377 GLU A C 1
ATOM 3000 O O . GLU A 1 377 ? 3.779 16.551 -25.011 1.00 73.38 377 GLU A O 1
ATOM 3005 N N . TYR A 1 378 ? 4.160 14.359 -25.010 1.00 66.00 378 TYR A N 1
ATOM 3006 C CA . TYR A 1 378 ? 2.741 14.026 -25.121 1.00 66.00 378 TYR A CA 1
ATOM 3007 C C . TYR A 1 378 ? 2.012 14.218 -23.796 1.00 66.00 378 TYR A C 1
ATOM 3009 O O . TYR A 1 378 ? 0.923 14.790 -23.825 1.00 66.00 378 TYR A O 1
ATOM 3017 N N . SER A 1 379 ? 2.579 13.753 -22.682 1.00 61.72 379 SER A N 1
ATOM 3018 C CA . SER A 1 379 ? 1.994 13.929 -21.349 1.00 61.72 379 SER A CA 1
ATOM 3019 C C . SER A 1 379 ? 1.807 15.412 -21.025 1.00 61.72 379 SER A C 1
ATOM 3021 O O . SER A 1 379 ? 0.674 15.816 -20.764 1.00 61.72 379 SER A O 1
ATOM 3023 N N . ASP A 1 380 ? 2.848 16.229 -21.211 1.00 65.25 380 ASP A N 1
ATOM 3024 C CA . ASP A 1 380 ? 2.824 17.670 -20.920 1.00 65.25 380 ASP A CA 1
ATOM 3025 C C . ASP A 1 380 ? 1.707 18.387 -21.699 1.00 65.25 380 ASP A C 1
ATOM 3027 O O . ASP A 1 380 ? 0.907 19.145 -21.154 1.00 65.25 380 ASP A O 1
ATOM 3031 N N . ARG A 1 381 ? 1.543 18.060 -22.991 1.00 66.06 381 ARG A N 1
ATOM 3032 C CA . ARG A 1 381 ? 0.475 18.636 -23.834 1.00 66.06 381 ARG A CA 1
ATOM 3033 C C . ARG A 1 381 ? -0.941 18.263 -23.399 1.00 66.06 381 ARG A C 1
ATOM 3035 O O . ARG A 1 381 ? -1.888 18.958 -23.782 1.00 66.06 381 ARG A O 1
ATOM 3042 N N . TYR A 1 382 ? -1.123 17.129 -22.726 1.00 55.38 382 TYR A N 1
ATOM 3043 C CA . TYR A 1 382 ? -2.425 16.734 -22.186 1.00 55.38 382 TYR A CA 1
ATOM 3044 C C . TYR A 1 382 ? -2.713 17.402 -20.844 1.00 55.38 382 TYR A C 1
ATOM 3046 O O . TYR A 1 382 ? -3.888 17.589 -20.516 1.00 55.38 382 TYR A O 1
ATOM 3054 N N . GLU A 1 383 ? -1.674 17.761 -20.099 1.00 54.72 383 GLU A N 1
ATOM 3055 C CA . GLU A 1 383 ? -1.779 18.479 -18.833 1.00 54.72 383 GLU A CA 1
ATOM 3056 C C . GLU A 1 383 ? -2.044 19.970 -19.061 1.00 54.72 383 GLU A C 1
ATOM 3058 O O . GLU A 1 383 ? -3.008 20.480 -18.500 1.00 54.72 383 GLU A O 1
ATOM 3063 N N . ASP A 1 384 ? -1.366 20.610 -20.021 1.00 49.59 384 ASP A N 1
ATOM 3064 C CA . ASP A 1 384 ? -1.598 22.013 -20.429 1.00 49.59 384 ASP A CA 1
ATOM 3065 C C . ASP A 1 384 ? -3.024 22.309 -20.948 1.00 49.59 384 ASP A C 1
ATOM 3067 O O . ASP A 1 384 ? -3.424 23.463 -21.116 1.00 49.59 384 ASP A O 1
ATOM 3071 N N . LYS A 1 385 ? -3.799 21.269 -21.278 1.00 45.88 385 LYS A N 1
ATOM 3072 C CA . LYS A 1 385 ? -5.169 21.385 -21.810 1.00 45.88 385 LYS A CA 1
ATOM 3073 C C . LYS A 1 385 ? -6.268 21.154 -20.770 1.00 45.88 385 LYS A C 1
ATOM 3075 O O . LYS A 1 385 ? -7.444 21.175 -21.151 1.00 45.88 385 LYS A O 1
ATOM 3080 N N . LYS A 1 386 ? -5.919 20.892 -19.513 1.00 42.22 386 LYS A N 1
ATOM 3081 C CA . LYS A 1 386 ? -6.862 20.757 -18.393 1.00 42.22 386 LYS A CA 1
ATOM 3082 C C . LYS A 1 386 ? -6.824 21.991 -17.510 1.00 42.22 386 LYS A C 1
ATOM 3084 O O . LYS A 1 386 ? -7.902 22.290 -16.946 1.00 42.22 386 LYS A O 1
#